Protein AF-0000000083528595 (afdb_homodimer)

pLDDT: mean 97.68, std 2.04, range [82.06, 98.94]

Radius of gyration: 21.67 Å; Cα contacts (8 Å, |Δi|>4): 1539; chains: 2; bounding box: 43×62×52 Å

Sequence (470 aa):
LVCKQVAGRMKQIDASNGQVFAVDFHGNVFTRRGEFWARVPGNLGHVTVGAAGVWGVGRDQKVYKLVDGSWAILTGMLKQIDGGGDQIIAGVNGGNNVFCSNKRDTVRAARFFTPVYKHIRGKMKYYSCGPNTCWGVNPTGFIYCRLHIKPVFCIGTHWLRVPGRFRMVEVGSDGTVFAIDIHWRVFRRVGISPARPQGIRWVLFNFVGRRFRHVTADLGTLWLVETNGRLIRCQLVCKQVAGRMKQIDASNGQVFAVDFHGNVFTRRGEFWARVPGNLGHVTVGAAGVWGVGRDQKVYKLVDGSWAILTGMLKQIDGGGDQIIAGVNGGNNVFCSNKRDTVRAARFFTPVYKHIRGKMKYYSCGPNTCWGVNPTGFIYCRLHIKPVFCIGTHWLRVPGRFRMVEVGSDGTVFAIDIHWRVFRRVGISPARPQGIRWVLFNFVGRRFRHVTADLGTLWLVETNGRLIRCQ

Nearest PDB structures (foldseek):
  4rus-assembly3_E  TM=9.690E-01  e=3.554E-30  Cyprinus carpio
  5fsc-assembly1_B  TM=8.677E-01  e=1.616E-17  Laccaria bicolor S238N-H82
  5ojr-assembly1_A  TM=6.075E-01  e=6.878E-09  Thermosynechococcus vestitus
  5oj5-assembly1_A  TM=5.982E-01  e=7.251E-09  Thermosynechococcus vestitus BP-1
  5ojp-assembly3_C  TM=5.944E-01  e=1.599E-08  Thermosynechococcus vestitus

Organism: Scyliorhinus torazame (NCBI:txid75743)

InterPro domains:
  IPR006624 Beta-propeller repeat TECPR [PF19193] (10-226)
  IPR006624 Beta-propeller repeat TECPR [SM00706] (1-34)
  IPR006624 Beta-propeller repeat TECPR [SM00706] (35-68)
  IPR006624 Beta-propeller repeat TECPR [SM00706] (69-103)
  IPR006624 Beta-propeller repeat TECPR [SM00706] (115-148)
  IPR006624 Beta-propeller repeat TECPR [SM00706] (157-191)
  IPR051513 Tectonin beta-propeller repeat-containing [PTHR23250] (3-235)

Secondary structure (DSSP, 8-state):
--EEEEEEE-SEEEEETTEEEEE-TT--EEEEETTEEEEESS--SEEEEETTEEEEE-TT-EEEEEETTEEEEEEEE-SEEE--SSS-EEEE-TT-EEEEE-HHHHHH-BTTBPPPPEEEEEE-SEEEE-SS-EEEE-TTSEEEEE---BTTBTT-S-EEEEEEEEEEEEE-TTS-EEEEETTS-EEEEE---SS-TT-SEEEE---TT--EEEEEEETTEEEEEETTSEEEEE-/--EEEEEEE-SEEEEETTEEEEE-TT--EEEEETTEEEEESS--SEEEEETTEEEEE-TT-EEEEEETTEEEEEEEE-SEEE--SSS-EEEE-TT-EEEEE-HHHHHH-BTTBPPPPEEEEEE-SEEEE-SS-EEEE-TTSEEEEE---BTTBTT-S-EEEEEEEEEEEEE-TTS-EEEEETTS-EEEEE---SS-TT-SEEEE---TT--EEEEEEETTEEEEEETTSEEEEE-

Structure (mmCIF, N/CA/C/O backbone):
data_AF-0000000083528595-model_v1
#
loop_
_entity.id
_entity.type
_entity.pdbx_description
1 polymer 'B30.2/SPRY domain-containing protein'
#
loop_
_atom_site.group_PDB
_atom_site.id
_atom_site.type_symbol
_atom_site.label_atom_id
_atom_site.label_alt_id
_atom_site.label_comp_id
_atom_site.label_asym_id
_atom_site.label_entity_id
_atom_site.label_seq_id
_atom_site.pdbx_PDB_ins_code
_atom_site.Cartn_x
_atom_site.Cartn_y
_atom_site.Cartn_z
_atom_site.occupancy
_atom_site.B_iso_or_equiv
_atom_site.auth_seq_id
_atom_site.auth_comp_id
_atom_site.auth_asym_id
_atom_site.auth_atom_id
_atom_site.pdbx_PDB_model_num
ATOM 1 N N . LEU A 1 1 ? -21.75 11.812 11.625 1 82.25 1 LEU A N 1
ATOM 2 C CA . LEU A 1 1 ? -20.469 11.211 12.016 1 82.25 1 LEU A CA 1
ATOM 3 C C . LEU A 1 1 ? -20.547 10.641 13.43 1 82.25 1 LEU A C 1
ATOM 5 O O . LEU A 1 1 ? -20.938 11.344 14.367 1 82.25 1 LEU A O 1
ATOM 9 N N . VAL A 1 2 ? -20.484 9.328 13.586 1 93.06 2 VAL A N 1
ATOM 10 C CA . VAL A 1 2 ? -20.406 8.703 14.906 1 93.06 2 VAL A CA 1
ATOM 11 C C . VAL A 1 2 ? -18.938 8.516 15.297 1 93.06 2 VAL A C 1
ATOM 13 O O . VAL A 1 2 ? -18.156 7.918 14.547 1 93.06 2 VAL A O 1
ATOM 16 N N . CYS A 1 3 ? -18.672 9.078 16.5 1 96.38 3 CYS A N 1
ATOM 17 C CA . CYS A 1 3 ? -17.281 9.039 16.953 1 96.38 3 CYS A CA 1
ATOM 18 C C . CYS A 1 3 ? -17.141 8.227 18.234 1 96.38 3 CYS A C 1
ATOM 20 O O . CYS A 1 3 ? -18.016 8.281 19.109 1 96.38 3 CYS A O 1
ATOM 22 N N . LYS A 1 4 ? -16.109 7.52 18.312 1 96 4 LYS A N 1
ATOM 23 C CA . LYS A 1 4 ? -15.789 6.754 19.516 1 96 4 LYS A CA 1
ATOM 24 C C . LYS A 1 4 ? -14.328 6.949 19.922 1 96 4 LYS A C 1
ATOM 26 O O . LYS A 1 4 ? -13.461 7.117 19.062 1 96 4 LYS A O 1
ATOM 31 N N . GLN A 1 5 ? -14.109 6.926 21.203 1 96.25 5 GLN A N 1
ATOM 32 C CA . GLN A 1 5 ? -12.734 6.922 21.688 1 96.25 5 GLN A CA 1
ATOM 33 C C . GLN A 1 5 ? -12.094 5.547 21.516 1 96.25 5 GLN A C 1
ATOM 35 O O . GLN A 1 5 ? -12.734 4.523 21.75 1 96.25 5 GLN A O 1
ATOM 40 N N . VAL A 1 6 ? -10.945 5.539 21.062 1 96.81 6 VAL A N 1
ATOM 41 C CA . VAL A 1 6 ? -10.172 4.324 20.828 1 96.81 6 VAL A CA 1
ATOM 42 C C . VAL A 1 6 ? -9.023 4.242 21.828 1 96.81 6 VAL A C 1
ATOM 44 O O . VAL A 1 6 ? -8.438 5.262 22.188 1 96.81 6 VAL A O 1
ATOM 47 N N . ALA A 1 7 ? -8.711 3.023 22.266 1 96.94 7 ALA A N 1
ATOM 48 C CA . ALA A 1 7 ? -7.605 2.846 23.203 1 96.94 7 ALA A CA 1
ATOM 49 C C . ALA A 1 7 ? -6.281 3.281 22.578 1 96.94 7 ALA A C 1
ATOM 51 O O . ALA A 1 7 ? -6.125 3.256 21.359 1 96.94 7 ALA A O 1
ATOM 52 N N . GLY A 1 8 ? -5.352 3.633 23.453 1 96.94 8 GLY A N 1
ATOM 53 C CA . GLY A 1 8 ? -4.027 4.055 23.031 1 96.94 8 GLY A CA 1
ATOM 54 C C . GLY A 1 8 ? -3.799 5.547 23.188 1 96.94 8 GLY A C 1
ATOM 55 O O . GLY A 1 8 ? -4.754 6.316 23.297 1 96.94 8 GLY A O 1
ATOM 56 N N . ARG A 1 9 ? -2.611 5.957 23.281 1 98.44 9 ARG A N 1
ATOM 57 C CA . ARG A 1 9 ? -2.168 7.344 23.297 1 98.44 9 ARG A CA 1
ATOM 58 C C . ARG A 1 9 ? -1.069 7.586 22.266 1 98.44 9 ARG A C 1
ATOM 60 O O . ARG A 1 9 ? 0.026 7.031 22.375 1 98.44 9 ARG A O 1
ATOM 67 N N . MET A 1 10 ? -1.423 8.336 21.297 1 98.81 10 MET A N 1
ATOM 68 C CA . MET A 1 10 ? -0.516 8.562 20.172 1 98.81 10 MET A CA 1
ATOM 69 C C . MET A 1 10 ? -0.253 10.047 19.984 1 98.81 10 MET A C 1
ATOM 71 O O . MET A 1 10 ? -1.047 10.883 20.406 1 98.81 10 MET A O 1
ATOM 75 N N . LYS A 1 11 ? 0.85 10.398 19.406 1 98.62 11 LYS A N 1
ATOM 76 C CA . LYS A 1 11 ? 1.101 11.789 19.047 1 98.62 11 LYS A CA 1
ATOM 77 C C . LYS A 1 11 ? 0.785 12.039 17.578 1 98.62 11 LYS A C 1
ATOM 79 O O . LYS A 1 11 ? 0.515 13.172 17.172 1 98.62 11 LYS A O 1
ATOM 84 N N . GLN A 1 12 ? 0.866 11.008 16.75 1 98.81 12 GLN A N 1
ATOM 85 C CA . GLN A 1 12 ? 0.687 11.117 15.312 1 98.81 12 GLN A CA 1
ATOM 86 C C . GLN A 1 12 ? 0.081 9.836 14.742 1 98.81 12 GLN A C 1
ATOM 88 O O . GLN A 1 12 ? 0.344 8.742 15.242 1 98.81 12 GLN A O 1
ATOM 93 N N . ILE A 1 13 ? -0.801 9.992 13.656 1 98.88 13 ILE A N 1
ATOM 94 C CA . ILE A 1 13 ? -1.514 8.859 13.062 1 98.88 13 ILE A CA 1
ATOM 95 C C . ILE A 1 13 ? -1.665 9.078 11.562 1 98.88 13 ILE A C 1
ATOM 97 O O . ILE A 1 13 ? -1.778 10.219 11.102 1 98.88 13 ILE A O 1
ATOM 101 N N . ASP A 1 14 ? -1.581 8.055 10.805 1 98.88 14 ASP A N 1
ATOM 102 C CA . ASP A 1 14 ? -1.855 8.102 9.375 1 98.88 14 ASP A CA 1
ATOM 103 C C . ASP A 1 14 ? -2.623 6.863 8.922 1 98.88 14 ASP A C 1
ATOM 105 O O . ASP A 1 14 ? -2.322 5.75 9.352 1 98.88 14 ASP A O 1
ATOM 109 N N . ALA A 1 15 ? -3.643 7.121 8.141 1 98.62 15 ALA A N 1
ATOM 110 C CA . ALA A 1 15 ? -4.457 6.051 7.562 1 98.62 15 ALA A CA 1
ATOM 111 C C . ALA A 1 15 ? -4.559 6.195 6.047 1 98.62 15 ALA A C 1
ATOM 113 O O . ALA A 1 15 ? -4.848 7.281 5.539 1 98.62 15 ALA A O 1
ATOM 114 N N . SER A 1 16 ? -4.305 5.203 5.348 1 98 16 SER A N 1
ATOM 115 C CA . SER A 1 16 ? -4.445 5.113 3.896 1 98 16 SER A CA 1
ATOM 116 C C . SER A 1 16 ? -4.352 3.67 3.418 1 98 16 SER A C 1
ATOM 118 O O . SER A 1 16 ? -3.805 2.814 4.117 1 98 16 SER A O 1
ATOM 120 N N . ASN A 1 17 ? -4.93 3.395 2.33 1 96.88 17 ASN A N 1
ATOM 121 C CA . ASN A 1 17 ? -4.789 2.096 1.683 1 96.88 17 ASN A CA 1
ATOM 122 C C . ASN A 1 17 ? -5.289 0.965 2.578 1 96.88 17 ASN A C 1
ATOM 124 O O . ASN A 1 17 ? -4.746 -0.141 2.549 1 96.88 17 ASN A O 1
ATOM 128 N N . GLY A 1 18 ? -6.25 1.292 3.469 1 97.69 18 GLY A N 1
ATOM 129 C CA . GLY A 1 18 ? -6.891 0.331 4.352 1 97.69 18 GLY A CA 1
ATOM 130 C C . GLY A 1 18 ? -6.125 0.105 5.645 1 97.69 18 GLY A C 1
ATOM 131 O O . GLY A 1 18 ? -6.594 -0.612 6.531 1 97.69 18 GLY A O 1
ATOM 132 N N . GLN A 1 19 ? -4.984 0.712 5.801 1 98.5 19 GLN A N 1
ATOM 133 C CA . GLN A 1 19 ? -4.145 0.469 6.969 1 98.5 19 GLN A CA 1
ATOM 134 C C . GLN A 1 19 ? -4.008 1.729 7.82 1 98.5 19 GLN A C 1
ATOM 136 O O . GLN A 1 19 ? -4.184 2.842 7.32 1 98.5 19 GLN A O 1
ATOM 141 N N . VAL A 1 20 ? -3.74 1.566 9.062 1 98.75 20 VAL A N 1
ATOM 142 C CA . VAL A 1 20 ? -3.57 2.65 10.023 1 98.75 20 VAL A CA 1
ATOM 143 C C . VAL A 1 20 ? -2.268 2.457 10.789 1 98.75 20 VAL A C 1
ATOM 145 O O . VAL A 1 20 ? -2.018 1.382 11.344 1 98.75 20 VAL A O 1
ATOM 148 N N . PHE A 1 21 ? -1.439 3.41 10.797 1 98.88 21 PHE A N 1
ATOM 149 C CA . PHE A 1 21 ? -0.207 3.441 11.57 1 98.88 21 PHE A CA 1
ATOM 150 C C . PHE A 1 21 ? -0.174 4.664 12.484 1 98.88 21 PHE A C 1
ATOM 152 O O . PHE A 1 21 ? -0.776 5.691 12.172 1 98.88 21 PHE A O 1
ATOM 159 N N . ALA A 1 22 ? 0.485 4.551 13.555 1 98.88 22 ALA A N 1
ATOM 160 C CA . ALA A 1 22 ? 0.578 5.652 14.508 1 98.88 22 ALA A CA 1
ATOM 161 C C . ALA A 1 22 ? 1.895 5.602 15.281 1 98.88 22 ALA A C 1
ATOM 163 O O . ALA A 1 22 ? 2.547 4.559 15.344 1 98.88 22 ALA A O 1
ATOM 164 N N . VAL A 1 23 ? 2.266 6.691 15.75 1 98.88 23 VAL A N 1
ATOM 165 C CA . VAL A 1 23 ? 3.443 6.816 16.609 1 98.88 23 VAL A CA 1
ATOM 166 C C . VAL A 1 23 ? 3.045 7.422 17.953 1 98.88 23 VAL A C 1
ATOM 168 O O . VAL A 1 23 ? 2.223 8.344 18 1 98.88 23 VAL A O 1
ATOM 171 N N . ASP A 1 24 ? 3.576 6.855 19.031 1 98.69 24 ASP A N 1
ATOM 172 C CA . ASP A 1 24 ? 3.273 7.441 20.344 1 98.69 24 ASP A CA 1
ATOM 173 C C . ASP A 1 24 ? 4.316 8.492 20.719 1 98.69 24 ASP A C 1
ATOM 175 O O . ASP A 1 24 ? 5.176 8.844 19.922 1 98.69 24 ASP A O 1
ATOM 179 N N . PHE A 1 25 ? 4.219 9.055 21.938 1 98.38 25 PHE A N 1
ATOM 180 C CA . PHE A 1 25 ? 5.055 10.172 22.375 1 98.38 25 PHE A CA 1
ATOM 181 C C . PHE A 1 25 ? 6.488 9.711 22.609 1 98.38 25 PHE A C 1
ATOM 183 O O . PHE A 1 25 ? 7.398 10.531 22.719 1 98.38 25 PHE A O 1
ATOM 190 N N . HIS A 1 26 ? 6.727 8.391 22.719 1 98.12 26 HIS A N 1
ATOM 191 C CA . HIS A 1 26 ? 8.055 7.848 22.969 1 98.12 26 HIS A CA 1
ATOM 192 C C . HIS A 1 26 ? 8.711 7.379 21.672 1 98.12 26 HIS A C 1
ATOM 194 O O . HIS A 1 26 ? 9.836 6.887 21.672 1 98.12 26 HIS A O 1
ATOM 200 N N . GLY A 1 27 ? 7.992 7.441 20.531 1 98.62 27 GLY A N 1
ATOM 201 C CA . GLY A 1 27 ? 8.531 7.066 19.234 1 98.62 27 GLY A CA 1
ATOM 202 C C . GLY A 1 27 ? 8.211 5.637 18.844 1 98.62 27 GLY A C 1
ATOM 203 O O . GLY A 1 27 ? 8.648 5.16 17.797 1 98.62 27 GLY A O 1
ATOM 204 N N . ASN A 1 28 ? 7.457 4.969 19.703 1 98.56 28 ASN A N 1
ATOM 205 C CA . ASN A 1 28 ? 7.02 3.627 19.328 1 98.56 28 ASN A CA 1
ATOM 206 C C . ASN A 1 28 ? 6.02 3.662 18.188 1 98.56 28 ASN A C 1
ATOM 208 O O . ASN A 1 28 ? 5.137 4.52 18.156 1 98.56 28 ASN A O 1
ATOM 212 N N . VAL A 1 29 ? 6.18 2.758 17.25 1 98.75 29 VAL A N 1
ATOM 213 C CA . VAL A 1 29 ? 5.328 2.689 16.062 1 98.75 29 VAL A CA 1
ATOM 214 C C . VAL A 1 29 ? 4.328 1.548 16.219 1 98.75 29 VAL A C 1
ATOM 216 O O . VAL A 1 29 ? 4.672 0.475 16.719 1 98.75 29 VAL A O 1
ATOM 219 N N . PHE A 1 30 ? 3.139 1.839 15.805 1 98.75 30 PHE A N 1
ATOM 220 C CA . PHE A 1 30 ? 2.08 0.841 15.914 1 98.75 30 PHE A CA 1
ATOM 221 C C . PHE A 1 30 ? 1.255 0.78 14.641 1 98.75 30 PHE A C 1
ATOM 223 O O . PHE A 1 30 ? 1.215 1.745 13.875 1 98.75 30 PHE A O 1
ATOM 230 N N . THR A 1 31 ? 0.645 -0.334 14.406 1 98.75 31 THR A N 1
ATOM 231 C CA . THR A 1 31 ? -0.4 -0.487 13.398 1 98.75 31 THR A CA 1
ATOM 232 C C . THR A 1 31 ? -1.644 -1.131 14.008 1 98.75 31 THR A C 1
ATOM 234 O O . THR A 1 31 ? -1.556 -1.84 15.008 1 98.75 31 THR A O 1
ATOM 237 N N . ARG A 1 32 ? -2.705 -0.797 13.422 1 98.25 32 ARG A N 1
ATOM 238 C CA . ARG A 1 32 ? -3.98 -1.231 13.984 1 98.25 32 ARG A CA 1
ATOM 239 C C . ARG A 1 32 ? -4.277 -2.68 13.609 1 98.25 32 ARG A C 1
ATOM 241 O O . ARG A 1 32 ? -4.145 -3.068 12.453 1 98.25 32 ARG A O 1
ATOM 248 N N . ARG A 1 33 ? -4.656 -3.539 14.516 1 97.38 33 ARG A N 1
ATOM 249 C CA . ARG A 1 33 ? -5.121 -4.91 14.352 1 97.38 33 ARG A CA 1
ATOM 250 C C . ARG A 1 33 ? -6.375 -5.168 15.188 1 97.38 33 ARG A C 1
ATOM 252 O O . ARG A 1 33 ? -6.285 -5.398 16.391 1 97.38 33 ARG A O 1
ATOM 259 N N . GLY A 1 34 ? -7.535 -5.23 14.453 1 94.25 34 GLY A N 1
ATOM 260 C CA . GLY A 1 34 ? -8.773 -5.242 15.211 1 94.25 34 GLY A CA 1
ATOM 261 C C . GLY A 1 34 ? -8.969 -4.008 16.062 1 94.25 34 GLY A C 1
ATOM 262 O O . GLY A 1 34 ? -8.906 -2.883 15.57 1 94.25 34 GLY A O 1
ATOM 263 N N . GLU A 1 35 ? -9.164 -4.258 17.391 1 93.56 35 GLU A N 1
ATOM 264 C CA . GLU A 1 35 ? -9.344 -3.148 18.328 1 93.56 35 GLU A CA 1
ATOM 265 C C . GLU A 1 35 ? -8.039 -2.814 19.047 1 93.56 35 GLU A C 1
ATOM 267 O O . GLU A 1 35 ? -8.023 -1.982 19.953 1 93.56 35 GLU A O 1
ATOM 272 N N . PHE A 1 36 ? -6.984 -3.418 18.594 1 96.06 36 PHE A N 1
ATOM 273 C CA . PHE A 1 36 ? -5.723 -3.266 19.312 1 96.06 36 PHE A CA 1
ATOM 274 C C . PHE A 1 36 ? -4.672 -2.613 18.422 1 96.06 36 PHE A C 1
ATOM 276 O O . PHE A 1 36 ? -4.898 -2.41 17.219 1 96.06 36 PHE A O 1
ATOM 283 N N . TRP A 1 37 ? -3.635 -2.213 19.109 1 98 37 TRP A N 1
ATOM 284 C CA . TRP A 1 37 ? -2.449 -1.69 18.438 1 98 37 TRP A CA 1
ATOM 285 C C . TRP A 1 37 ? -1.3 -2.691 18.5 1 98 37 TRP A C 1
ATOM 287 O O . TRP A 1 37 ? -0.928 -3.146 19.594 1 98 37 TRP A O 1
ATOM 297 N N . ALA A 1 38 ? -0.826 -3.045 17.359 1 97.81 38 ALA A N 1
ATOM 298 C CA . ALA A 1 38 ? 0.321 -3.949 17.297 1 97.81 38 ALA A CA 1
ATOM 299 C C . ALA A 1 38 ? 1.614 -3.176 17.062 1 97.81 38 ALA A C 1
ATOM 301 O O . ALA A 1 38 ? 1.673 -2.301 16.188 1 97.81 38 ALA A O 1
ATOM 302 N N . ARG A 1 39 ? 2.609 -3.555 17.781 1 97.75 39 ARG A N 1
ATOM 303 C CA . ARG A 1 39 ? 3.891 -2.861 17.703 1 97.75 39 ARG A CA 1
ATOM 304 C C . ARG A 1 39 ? 4.602 -3.174 16.391 1 97.75 39 ARG A C 1
ATOM 306 O O . ARG A 1 39 ? 4.578 -4.312 15.914 1 97.75 39 ARG A O 1
ATOM 313 N N . VAL A 1 40 ? 5.121 -2.248 15.758 1 98.38 40 VAL A N 1
ATOM 314 C CA . VAL A 1 40 ? 6.086 -2.344 14.664 1 98.38 40 VAL A CA 1
ATOM 315 C C . VAL A 1 40 ? 7.465 -1.913 15.156 1 98.38 40 VAL A C 1
ATOM 317 O O . VAL A 1 40 ? 7.711 -0.725 15.375 1 98.38 40 VAL A O 1
ATOM 320 N N . PRO A 1 41 ? 8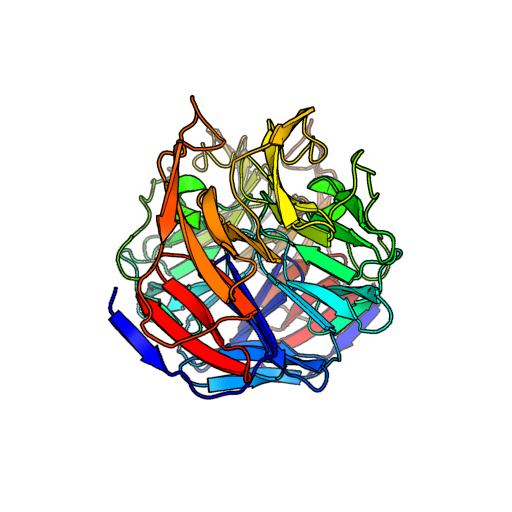.359 -2.832 15.328 1 97.75 41 PRO A N 1
ATOM 321 C CA . PRO A 1 41 ? 9.648 -2.469 15.922 1 97.75 41 PRO A CA 1
ATOM 322 C C . PRO A 1 41 ? 10.328 -1.312 15.188 1 97.75 41 PRO A C 1
ATOM 324 O O . PRO A 1 41 ? 10.367 -1.294 13.961 1 97.75 41 PRO A O 1
ATOM 327 N N . GLY A 1 42 ? 10.867 -0.459 15.922 1 97.12 42 GLY A N 1
ATOM 328 C CA . GLY A 1 42 ? 11.492 0.751 15.414 1 97.12 42 GLY A CA 1
ATOM 329 C C . GLY A 1 42 ? 11.195 1.977 16.25 1 97.12 42 GLY A C 1
ATOM 330 O O . GLY A 1 42 ? 10.539 1.878 17.297 1 97.12 42 GLY A O 1
ATOM 331 N N . ASN A 1 43 ? 11.719 3.086 15.906 1 98.25 43 ASN A N 1
ATOM 332 C CA . ASN A 1 43 ? 11.555 4.363 16.594 1 98.25 43 ASN A CA 1
ATOM 333 C C . ASN A 1 43 ? 11.422 5.52 15.594 1 98.25 43 ASN A C 1
ATOM 335 O O . ASN A 1 43 ? 12.391 5.867 14.914 1 98.25 43 ASN A O 1
ATOM 339 N N . LEU A 1 44 ? 10.242 6.047 15.492 1 98.75 44 LEU A N 1
ATOM 340 C CA . LEU A 1 44 ? 9.945 7.098 14.531 1 98.75 44 LEU A CA 1
ATOM 341 C C . LEU A 1 44 ? 9.32 8.305 15.211 1 98.75 44 LEU A C 1
ATOM 343 O O . LEU A 1 44 ? 8.75 8.18 16.297 1 98.75 44 LEU A O 1
ATOM 347 N N . GLY A 1 45 ? 9.5 9.43 14.602 1 98.62 45 GLY A N 1
ATOM 348 C CA . GLY A 1 45 ? 8.773 10.609 15.016 1 98.62 45 GLY A CA 1
ATOM 349 C C . GLY A 1 45 ? 7.488 10.828 14.234 1 98.62 45 GLY A C 1
ATOM 350 O O . GLY A 1 45 ? 6.566 11.492 14.719 1 98.62 45 GLY A O 1
ATOM 351 N N . HIS A 1 46 ? 7.418 10.383 13.031 1 98.88 46 HIS A N 1
ATOM 352 C CA . HIS A 1 46 ? 6.312 10.5 12.094 1 98.88 46 HIS A CA 1
ATOM 353 C C . HIS A 1 46 ? 6.258 9.297 11.156 1 98.88 46 HIS A C 1
ATOM 355 O O . HIS A 1 46 ? 7.293 8.836 10.672 1 98.88 46 HIS A O 1
ATOM 361 N N . VAL A 1 47 ? 5.027 8.727 10.961 1 98.94 47 VAL A N 1
ATOM 362 C CA . VAL A 1 47 ? 4.859 7.566 10.094 1 98.94 47 VAL A CA 1
ATOM 363 C C . VAL A 1 47 ? 3.746 7.832 9.078 1 98.94 47 VAL A C 1
ATOM 365 O O . VAL A 1 47 ? 2.811 8.586 9.359 1 98.94 47 VAL A O 1
ATOM 368 N N . THR A 1 48 ? 3.859 7.348 7.918 1 98.94 48 THR A N 1
ATOM 369 C CA . THR A 1 48 ? 2.822 7.426 6.895 1 98.94 48 THR A CA 1
ATOM 370 C C . THR A 1 48 ? 2.66 6.082 6.188 1 98.94 48 THR A C 1
ATOM 372 O O . THR A 1 48 ? 3.607 5.297 6.109 1 98.94 48 THR A O 1
ATOM 375 N N . VAL A 1 49 ? 1.515 5.832 5.734 1 98.81 49 VAL A N 1
ATOM 376 C CA . VAL A 1 49 ? 1.189 4.637 4.965 1 98.81 49 VAL A CA 1
ATOM 377 C C . VAL A 1 49 ? 0.331 5.02 3.76 1 98.81 49 VAL A C 1
ATOM 379 O O . VAL A 1 49 ? -0.467 5.957 3.83 1 98.81 49 VAL A O 1
ATOM 382 N N . GLY A 1 50 ? 0.468 4.367 2.678 1 98.19 50 GLY A N 1
ATOM 383 C CA . GLY A 1 50 ? -0.308 4.57 1.464 1 98.19 50 GLY A CA 1
ATOM 384 C C . GLY A 1 50 ? 0.104 3.645 0.333 1 98.19 50 GLY A C 1
ATOM 385 O O . GLY A 1 50 ? 0.764 2.629 0.562 1 98.19 50 GLY A O 1
ATOM 386 N N . ALA A 1 51 ? -0.313 4.016 -0.881 1 98 51 ALA A N 1
ATOM 387 C CA . ALA A 1 51 ? 0.012 3.203 -2.051 1 98 51 ALA A CA 1
ATOM 388 C C . ALA A 1 51 ? 1.519 3.166 -2.291 1 98 51 ALA A C 1
ATOM 390 O O . ALA A 1 51 ? 2.014 2.312 -3.029 1 98 51 ALA A O 1
ATOM 391 N N . ALA A 1 52 ? 2.287 4.023 -1.632 1 97.69 52 ALA A N 1
ATOM 392 C CA . ALA A 1 52 ? 3.742 4.074 -1.736 1 97.69 52 ALA A CA 1
ATOM 393 C C . ALA A 1 52 ? 4.398 3.143 -0.718 1 97.69 52 ALA A C 1
ATOM 395 O O . ALA A 1 52 ? 5.621 2.977 -0.717 1 97.69 52 ALA A O 1
ATOM 396 N N . GLY A 1 53 ? 3.6 2.51 0.13 1 98.25 53 GLY A N 1
ATOM 397 C CA . GLY A 1 53 ? 4.145 1.7 1.208 1 98.25 53 GLY A CA 1
ATOM 398 C C . GLY A 1 53 ? 4.129 2.408 2.551 1 98.25 53 GLY A C 1
ATOM 399 O O . GLY A 1 53 ? 3.389 3.373 2.74 1 98.25 53 GLY A O 1
ATOM 400 N N . VAL A 1 54 ? 4.859 1.898 3.49 1 98.88 54 VAL A N 1
ATOM 401 C CA . VAL A 1 54 ? 4.965 2.475 4.828 1 98.88 54 VAL A CA 1
ATOM 402 C C . VAL A 1 54 ? 6.309 3.182 4.984 1 98.88 54 VAL A C 1
ATOM 404 O O . VAL A 1 54 ? 7.363 2.578 4.766 1 98.88 54 VAL A O 1
ATOM 407 N N . TRP A 1 55 ? 6.266 4.441 5.285 1 98.94 55 TRP A N 1
ATOM 408 C CA . TRP A 1 55 ? 7.441 5.297 5.426 1 98.94 55 TRP A CA 1
ATOM 409 C C . TRP A 1 55 ? 7.422 6.027 6.766 1 98.94 55 TRP A C 1
ATOM 411 O O . TRP A 1 55 ? 6.379 6.105 7.422 1 98.94 55 TRP A O 1
ATOM 421 N N . GLY A 1 56 ? 8.508 6.52 7.145 1 98.88 56 GLY A N 1
ATOM 422 C CA . GLY A 1 56 ? 8.562 7.352 8.336 1 98.88 56 GLY A CA 1
ATOM 423 C C . GLY A 1 56 ? 9.836 8.172 8.43 1 98.88 56 GLY A C 1
ATOM 424 O O . GLY A 1 56 ? 10.734 8.031 7.594 1 98.88 56 GLY A O 1
ATOM 425 N N . VAL A 1 57 ? 9.828 9.07 9.344 1 98.88 57 VAL A N 1
ATOM 426 C CA . VAL A 1 57 ? 11.031 9.82 9.688 1 98.88 57 VAL A CA 1
ATOM 427 C C . VAL A 1 57 ? 11.297 9.711 11.188 1 98.88 57 VAL A C 1
ATOM 429 O O . VAL A 1 57 ? 10.359 9.711 11.992 1 98.88 57 VAL A O 1
ATOM 432 N N . GLY A 1 58 ? 12.578 9.555 11.5 1 98.44 58 GLY A N 1
ATOM 433 C CA . GLY A 1 58 ? 12.961 9.508 12.898 1 98.44 58 GLY A CA 1
ATOM 434 C C . GLY A 1 58 ? 12.992 10.875 13.555 1 98.44 58 GLY A C 1
ATOM 435 O O . GLY A 1 58 ? 12.852 11.898 12.883 1 98.44 58 GLY A O 1
ATOM 436 N N . ARG A 1 59 ? 13.094 10.844 14.883 1 95.81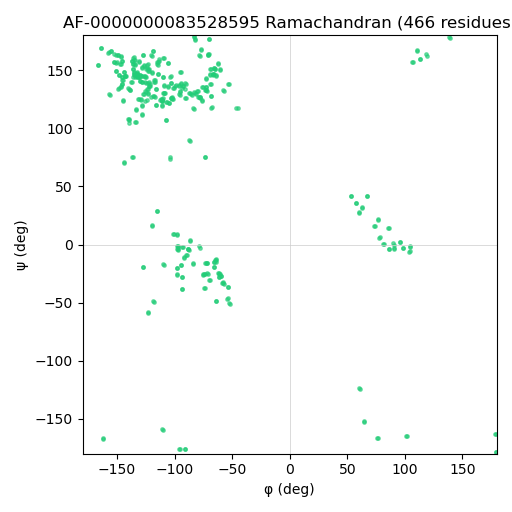 59 ARG A N 1
ATOM 437 C CA . ARG A 1 59 ? 13.328 12.109 15.578 1 95.81 59 ARG A CA 1
ATOM 438 C C . ARG A 1 59 ? 14.633 12.75 15.109 1 95.81 59 ARG A C 1
ATOM 440 O O . ARG A 1 59 ? 14.797 13.969 15.203 1 95.81 59 ARG A O 1
ATOM 447 N N . ASP A 1 60 ? 15.578 11.922 14.656 1 95.75 60 ASP A N 1
ATOM 448 C CA . ASP A 1 60 ? 16.844 12.375 14.078 1 95.75 60 ASP A CA 1
ATOM 449 C C . ASP A 1 60 ? 16.641 12.844 12.641 1 95.75 60 ASP A C 1
ATOM 451 O O . ASP A 1 60 ? 17.609 13.195 11.961 1 95.75 60 ASP A O 1
ATOM 455 N N . GLN A 1 61 ? 15.445 12.734 12.102 1 97.75 61 GLN A N 1
ATOM 456 C CA . GLN A 1 61 ? 14.984 13.242 10.812 1 97.75 61 GLN A CA 1
ATOM 457 C C . GLN A 1 61 ? 15.461 12.352 9.672 1 97.75 61 GLN A C 1
ATOM 459 O O . GLN A 1 61 ? 15.305 12.703 8.5 1 97.75 61 GLN A O 1
ATOM 464 N N . LYS A 1 62 ? 16.062 11.266 10.031 1 98.19 62 LYS A N 1
ATOM 465 C CA . LYS A 1 62 ? 16.406 10.312 8.977 1 98.19 62 LYS A CA 1
ATOM 466 C C . LYS A 1 62 ? 15.141 9.719 8.359 1 98.19 62 LYS A C 1
ATOM 468 O O . LYS A 1 62 ? 14.117 9.57 9.039 1 98.19 62 LYS A O 1
ATOM 473 N N . VAL A 1 63 ? 15.211 9.43 7.105 1 98.75 63 VAL A N 1
ATOM 474 C CA . VAL A 1 63 ? 14.078 8.898 6.363 1 98.75 63 VAL A CA 1
ATOM 475 C C . VAL A 1 63 ? 14.133 7.371 6.367 1 98.75 63 VAL A C 1
ATOM 477 O O . VAL A 1 63 ? 15.188 6.781 6.137 1 98.75 63 VAL A O 1
ATOM 480 N N . TYR A 1 64 ? 12.992 6.762 6.598 1 98.75 64 TYR A N 1
ATOM 481 C CA . TYR A 1 64 ? 12.883 5.309 6.68 1 98.75 64 TYR A CA 1
ATOM 482 C C . TYR A 1 64 ? 11.742 4.797 5.809 1 98.75 64 TYR A C 1
ATOM 484 O O . TYR A 1 64 ? 10.711 5.453 5.688 1 98.75 64 TYR A O 1
ATOM 492 N N . LYS A 1 65 ? 11.914 3.654 5.207 1 98.81 65 LYS A N 1
ATOM 493 C CA . LYS A 1 65 ? 10.852 2.883 4.578 1 98.81 65 LYS A CA 1
ATOM 494 C C . LYS A 1 65 ? 10.781 1.472 5.156 1 98.81 65 LYS A C 1
ATOM 496 O O . LYS A 1 65 ? 11.812 0.83 5.371 1 98.81 65 LYS A O 1
ATOM 501 N N . LEU A 1 66 ? 9.594 0.998 5.484 1 98.69 66 LEU A N 1
ATOM 502 C CA . LEU A 1 66 ? 9.43 -0.39 5.898 1 98.69 66 LEU A CA 1
ATOM 503 C C . LEU A 1 66 ? 9.688 -1.342 4.734 1 98.69 66 LEU A C 1
ATOM 505 O O . LEU A 1 66 ? 9.008 -1.263 3.705 1 98.69 66 LEU A O 1
ATOM 509 N N . VAL A 1 67 ? 10.648 -2.191 4.816 1 98.12 67 VAL A N 1
ATOM 510 C CA . VAL A 1 67 ? 11.039 -3.16 3.793 1 98.12 67 VAL A CA 1
ATOM 511 C C . VAL A 1 67 ? 11.25 -4.531 4.434 1 98.12 67 VAL A C 1
ATOM 513 O O . VAL A 1 67 ? 12.148 -4.703 5.258 1 98.12 67 VAL A O 1
ATOM 516 N N . ASP A 1 68 ? 10.406 -5.488 4.043 1 96.06 68 ASP A N 1
ATOM 517 C CA . ASP A 1 68 ? 10.555 -6.867 4.504 1 96.06 68 ASP A CA 1
ATOM 518 C C . ASP A 1 68 ? 10.523 -6.945 6.027 1 96.06 68 ASP A C 1
ATOM 520 O O . ASP A 1 68 ? 11.344 -7.625 6.641 1 96.06 68 ASP A O 1
ATOM 524 N N . GLY A 1 69 ? 9.688 -6.078 6.637 1 96.44 69 GLY A N 1
ATOM 525 C CA . GLY A 1 69 ? 9.438 -6.145 8.07 1 96.44 69 GLY A CA 1
ATOM 526 C C . GLY A 1 69 ? 10.391 -5.289 8.883 1 96.44 69 GLY A C 1
ATOM 527 O O . GLY A 1 69 ? 10.258 -5.184 10.102 1 96.44 69 GLY A O 1
ATOM 528 N N . SER A 1 70 ? 11.344 -4.66 8.227 1 97.5 70 SER A N 1
ATOM 529 C CA . SER A 1 70 ? 12.312 -3.816 8.914 1 97.5 70 SER A CA 1
ATOM 530 C C . SER A 1 70 ? 12.445 -2.457 8.234 1 97.5 70 SER A C 1
ATOM 532 O O . SER A 1 70 ? 12.148 -2.32 7.043 1 97.5 70 SER A O 1
ATOM 534 N N . TRP A 1 71 ? 12.922 -1.527 9.055 1 98.19 71 TRP A N 1
ATOM 535 C CA . TRP A 1 71 ? 13.07 -0.182 8.508 1 98.19 71 TRP A CA 1
ATOM 536 C C . TRP A 1 71 ? 14.391 -0.047 7.754 1 98.19 71 TRP A C 1
ATOM 538 O O . TRP A 1 71 ? 15.461 -0.232 8.328 1 98.19 71 TRP A O 1
ATOM 548 N N . ALA A 1 72 ? 14.289 0.212 6.48 1 98.19 72 ALA A N 1
ATOM 549 C CA . ALA A 1 72 ? 15.461 0.611 5.695 1 98.19 72 ALA A CA 1
ATOM 550 C C . ALA A 1 72 ? 15.734 2.104 5.848 1 98.19 72 ALA A C 1
ATOM 552 O O . ALA A 1 72 ? 14.836 2.93 5.688 1 98.19 72 ALA A O 1
ATOM 553 N N . ILE A 1 73 ? 16.938 2.467 6.121 1 97.94 73 ILE A N 1
ATOM 554 C CA . ILE A 1 73 ? 17.312 3.871 6.215 1 97.94 73 ILE A CA 1
ATOM 555 C C . ILE A 1 73 ? 17.656 4.402 4.828 1 97.94 73 ILE A C 1
ATOM 557 O O . ILE A 1 73 ? 18.438 3.781 4.09 1 97.94 73 ILE A O 1
ATOM 561 N N . LEU A 1 74 ? 17.109 5.449 4.461 1 98.25 74 LEU A N 1
ATOM 562 C CA . LEU A 1 74 ? 17.344 6.062 3.16 1 98.25 74 LEU A CA 1
ATOM 563 C C . LEU A 1 74 ? 18.047 7.406 3.312 1 98.25 74 LEU A C 1
ATOM 565 O O . LEU A 1 74 ? 18 8.023 4.383 1 98.25 74 LEU A O 1
ATOM 569 N N . THR A 1 75 ? 18.656 7.832 2.277 1 97 75 THR A N 1
ATOM 570 C CA . THR A 1 75 ? 19.297 9.141 2.322 1 97 75 THR A CA 1
ATOM 571 C C . THR A 1 75 ? 18.266 10.25 2.391 1 97 75 THR A C 1
ATOM 573 O O . THR A 1 75 ? 17.156 10.109 1.867 1 97 75 THR A O 1
ATOM 576 N N . GLY A 1 76 ? 18.688 11.305 3.006 1 96.12 76 GLY A N 1
ATOM 577 C CA . GLY A 1 76 ? 17.828 12.469 3.152 1 96.12 76 GLY A CA 1
ATOM 578 C C . GLY A 1 76 ? 17.422 12.734 4.59 1 96.12 76 GLY A C 1
ATOM 579 O O . GLY A 1 76 ? 17.578 11.867 5.453 1 96.12 76 GLY A O 1
ATOM 580 N N . MET A 1 77 ? 17.016 13.969 4.812 1 98.12 77 MET A N 1
ATOM 581 C CA . MET A 1 77 ? 16.531 14.391 6.125 1 98.12 77 MET A CA 1
ATOM 582 C C . MET A 1 77 ? 15.18 15.078 6.02 1 98.12 77 MET A C 1
ATOM 584 O O . MET A 1 77 ? 15.031 16.062 5.289 1 98.12 77 MET A O 1
ATOM 588 N N . LEU A 1 78 ? 14.227 14.547 6.652 1 98.81 78 LEU A N 1
ATOM 589 C CA . LEU A 1 78 ? 12.883 15.109 6.719 1 98.81 78 LEU A CA 1
ATOM 590 C C . LEU A 1 78 ? 12.367 15.125 8.148 1 98.81 78 LEU A C 1
ATOM 592 O O . LEU A 1 78 ? 12.695 14.234 8.938 1 98.81 78 LEU A O 1
ATOM 596 N N . LYS A 1 79 ? 11.578 16.078 8.469 1 98.75 79 LYS A N 1
ATOM 597 C CA . LYS A 1 79 ? 10.898 16.062 9.766 1 98.75 79 LYS A CA 1
ATOM 598 C C . LYS A 1 79 ? 9.477 15.531 9.625 1 98.75 79 LYS A C 1
ATOM 600 O O . LYS A 1 79 ? 8.852 15.156 10.625 1 98.75 79 LYS A O 1
ATOM 605 N N . GLN A 1 80 ? 8.953 15.562 8.5 1 98.88 80 GLN A N 1
ATOM 606 C CA . GLN A 1 80 ? 7.605 15.117 8.172 1 98.88 80 GLN A CA 1
ATOM 607 C C . GLN A 1 80 ? 7.559 14.492 6.777 1 98.88 80 GLN A C 1
ATOM 609 O O . GLN A 1 80 ? 8.203 14.992 5.848 1 98.88 80 GLN A O 1
ATOM 614 N N . ILE A 1 81 ? 6.75 13.383 6.598 1 98.94 81 ILE A N 1
ATOM 615 C CA . ILE A 1 81 ? 6.691 12.664 5.328 1 98.94 81 ILE A CA 1
ATOM 616 C C . ILE A 1 81 ? 5.266 12.172 5.082 1 98.94 81 ILE A C 1
ATOM 618 O O . ILE A 1 81 ? 4.531 11.891 6.027 1 98.94 81 ILE A O 1
ATOM 622 N N . ASP A 1 82 ? 4.93 12.117 3.826 1 98.88 82 ASP A N 1
ATOM 623 C CA . ASP A 1 82 ? 3.596 11.664 3.439 1 98.88 82 ASP A CA 1
ATOM 624 C C . ASP A 1 82 ? 3.656 10.758 2.217 1 98.88 82 ASP A C 1
ATOM 626 O O . ASP A 1 82 ? 4.406 11.016 1.274 1 98.88 82 ASP A O 1
ATOM 630 N N . GLY A 1 83 ? 2.943 9.641 2.318 1 98.19 83 GLY A N 1
ATOM 631 C CA . GLY A 1 83 ? 2.838 8.695 1.217 1 98.19 83 GLY A CA 1
ATOM 632 C C . GLY A 1 83 ? 1.428 8.57 0.669 1 98.19 83 GLY A C 1
ATOM 633 O O . GLY A 1 83 ? 1.03 7.504 0.198 1 98.19 83 GLY A O 1
ATOM 634 N N . GLY A 1 84 ? 0.641 9.57 0.747 1 96.75 84 GLY A N 1
ATOM 635 C CA . GLY A 1 84 ? -0.761 9.523 0.361 1 96.75 84 GLY A CA 1
ATOM 636 C C . GLY A 1 84 ? -0.978 9.734 -1.125 1 96.75 84 GLY A C 1
ATOM 637 O O . GLY A 1 84 ? -2.061 9.461 -1.646 1 96.75 84 GLY A O 1
ATOM 638 N N . GLY A 1 85 ? -0.005 10.258 -1.886 1 97.44 85 GLY A N 1
ATOM 639 C CA . GLY A 1 85 ? -0.115 10.445 -3.324 1 97.44 85 GLY A CA 1
ATOM 640 C C . GLY A 1 85 ? -0.112 9.133 -4.094 1 97.44 85 GLY A C 1
ATOM 641 O O . GLY A 1 85 ? -0.101 8.055 -3.496 1 97.44 85 GLY A O 1
ATOM 642 N N . ASP A 1 86 ? -0.28 9.273 -5.414 1 97.38 86 ASP A N 1
ATOM 643 C CA . ASP A 1 86 ? -0.328 8.102 -6.281 1 97.38 86 ASP A CA 1
ATOM 644 C C . ASP A 1 86 ? 1.059 7.484 -6.449 1 97.38 86 ASP A C 1
ATOM 646 O O . ASP A 1 86 ? 1.691 7.641 -7.496 1 97.38 86 ASP A O 1
ATOM 650 N N . GLN A 1 87 ? 1.487 6.773 -5.348 1 98.12 87 GLN A N 1
ATOM 651 C CA . GLN A 1 87 ? 2.764 6.074 -5.25 1 98.12 87 GLN A CA 1
ATOM 652 C C . GLN A 1 87 ? 3.934 7.047 -5.355 1 98.12 87 GLN A C 1
ATOM 654 O O . GLN A 1 87 ? 4.953 6.738 -5.977 1 98.12 87 GLN A O 1
ATOM 659 N N . ILE A 1 88 ? 3.781 8.227 -4.898 1 98.62 88 ILE A N 1
ATOM 660 C CA . ILE A 1 88 ? 4.844 9.203 -4.672 1 98.62 88 ILE A CA 1
ATOM 661 C C . ILE A 1 88 ? 5.043 9.414 -3.174 1 98.62 88 ILE A C 1
ATOM 663 O O . ILE A 1 88 ? 4.152 9.109 -2.375 1 98.62 88 ILE A O 1
ATOM 667 N N . ILE A 1 89 ? 6.172 9.93 -2.785 1 98.75 89 ILE A N 1
ATOM 668 C CA . ILE A 1 89 ? 6.383 10.383 -1.415 1 98.75 89 ILE A CA 1
ATOM 669 C C . ILE A 1 89 ? 6.715 11.875 -1.407 1 98.75 89 ILE A C 1
ATOM 671 O O . ILE A 1 89 ? 7.25 12.398 -2.387 1 98.75 89 ILE A O 1
ATOM 675 N N . ALA A 1 90 ? 6.32 12.516 -0.392 1 98.81 90 ALA A N 1
ATOM 676 C CA . ALA A 1 90 ? 6.547 13.945 -0.208 1 98.81 90 ALA A CA 1
ATOM 677 C C . ALA A 1 90 ? 6.77 14.281 1.264 1 98.81 90 ALA A C 1
ATOM 679 O O . ALA A 1 90 ? 6.395 13.508 2.146 1 98.81 90 ALA A O 1
ATOM 680 N N . GLY A 1 91 ? 7.406 15.375 1.505 1 98.81 91 GLY A N 1
ATOM 681 C CA . GLY A 1 91 ? 7.656 15.758 2.885 1 98.81 91 GLY A CA 1
ATOM 682 C C . GLY A 1 91 ? 8.43 17.062 3.008 1 98.81 91 GLY A C 1
ATOM 683 O O . GLY A 1 91 ? 8.695 17.734 2.006 1 98.81 91 GLY A O 1
ATOM 684 N N . VAL A 1 92 ? 8.695 17.422 4.219 1 98.94 92 VAL A N 1
ATOM 685 C CA . VAL A 1 92 ? 9.406 18.656 4.504 1 98.94 92 VAL A CA 1
ATOM 686 C C . VAL A 1 92 ? 10.562 18.391 5.465 1 98.94 92 VAL A C 1
ATOM 688 O O . VAL A 1 92 ? 10.453 17.516 6.34 1 98.94 92 VAL A O 1
ATOM 691 N N . ASN A 1 93 ? 11.656 19.141 5.273 1 98.75 93 ASN A N 1
ATOM 692 C CA . ASN A 1 93 ? 12.797 18.953 6.168 1 98.75 93 ASN A CA 1
ATOM 693 C C . ASN A 1 93 ? 12.773 19.969 7.312 1 98.75 93 ASN A C 1
ATOM 695 O O . ASN A 1 93 ? 11.812 20.719 7.461 1 98.75 93 ASN A O 1
ATOM 699 N N . GLY A 1 94 ? 13.82 19.922 8.117 1 98.5 94 GLY A N 1
ATOM 700 C CA . GLY A 1 94 ? 13.891 20.797 9.281 1 98.5 94 GLY A CA 1
ATOM 701 C C . GLY A 1 94 ? 13.891 22.266 8.93 1 98.5 94 GLY A C 1
ATOM 702 O O . GLY A 1 94 ? 13.422 23.094 9.703 1 98.5 94 GLY A O 1
ATOM 703 N N . GLY A 1 95 ? 14.391 22.562 7.758 1 98.5 95 GLY A N 1
ATOM 704 C CA . GLY A 1 95 ? 14.414 23.938 7.273 1 98.5 95 GLY A CA 1
ATOM 705 C C . GLY A 1 95 ? 13.133 24.344 6.566 1 98.5 95 GLY A C 1
ATOM 706 O O . GLY A 1 95 ? 13.07 25.391 5.934 1 98.5 95 GLY A O 1
ATOM 707 N N . ASN A 1 96 ? 12.148 23.484 6.52 1 98.88 96 ASN A N 1
ATOM 708 C CA . ASN A 1 96 ? 10.836 23.688 5.922 1 98.88 96 ASN A CA 1
ATOM 709 C C . ASN A 1 96 ? 10.898 23.656 4.398 1 98.88 96 ASN A C 1
ATOM 711 O O . ASN A 1 96 ? 10 24.172 3.727 1 98.88 96 ASN A O 1
ATOM 715 N N . ASN A 1 97 ? 12 23.141 3.893 1 98.88 97 ASN A N 1
ATOM 716 C CA . ASN A 1 97 ? 12.031 22.891 2.455 1 98.88 97 ASN A CA 1
ATOM 717 C C . ASN A 1 97 ? 11.156 21.703 2.066 1 98.88 97 ASN A C 1
ATOM 719 O O . ASN A 1 97 ? 11.094 20.703 2.789 1 98.88 97 ASN A O 1
ATOM 723 N N . VAL A 1 98 ? 10.523 21.828 0.951 1 98.94 98 VAL A N 1
ATOM 724 C CA . VAL A 1 98 ? 9.562 20.828 0.501 1 98.94 98 VAL A CA 1
ATOM 725 C C . VAL A 1 98 ? 10.211 19.922 -0.551 1 98.94 98 VAL A C 1
ATOM 727 O O . VAL A 1 98 ? 10.867 20.406 -1.475 1 98.94 98 VAL A O 1
ATOM 730 N N . PHE A 1 99 ? 10.008 18.641 -0.399 1 98.94 99 PHE A N 1
ATOM 731 C CA . PHE A 1 99 ? 10.57 17.688 -1.333 1 98.94 99 PHE A CA 1
ATOM 732 C C . PHE A 1 99 ? 9.531 16.641 -1.74 1 98.94 99 PHE A C 1
ATOM 734 O O . PHE A 1 99 ? 8.562 16.406 -1.015 1 98.94 99 PHE A O 1
ATOM 741 N N . CYS A 1 100 ? 9.719 16.078 -2.883 1 98.88 100 CYS A N 1
ATOM 742 C CA . CYS A 1 100 ? 8.938 14.922 -3.32 1 98.88 100 CYS A CA 1
ATOM 743 C C . CYS A 1 100 ? 9.773 13.984 -4.172 1 98.88 100 CYS A C 1
ATOM 745 O O . CYS A 1 100 ? 10.891 14.32 -4.566 1 98.88 100 CYS A O 1
ATOM 747 N N . SER A 1 101 ? 9.352 12.805 -4.324 1 98.88 101 SER A N 1
ATOM 748 C CA . SER A 1 101 ? 9.93 11.844 -5.254 1 98.88 101 SER A CA 1
ATOM 749 C C . SER A 1 101 ? 8.859 11.195 -6.121 1 98.88 101 SER A C 1
ATOM 751 O O . SER A 1 101 ? 7.777 10.859 -5.637 1 98.88 101 SER A O 1
ATOM 753 N N . ASN A 1 102 ? 9.172 10.992 -7.406 1 98.75 102 ASN A N 1
ATOM 754 C CA . ASN A 1 102 ? 8.234 10.398 -8.352 1 98.75 102 ASN A CA 1
ATOM 755 C C . ASN A 1 102 ? 8.031 8.906 -8.07 1 98.75 102 ASN A C 1
ATOM 757 O O . ASN A 1 102 ? 8.836 8.289 -7.375 1 98.75 102 ASN A O 1
ATOM 761 N N . LYS A 1 103 ? 6.977 8.422 -8.664 1 98.06 103 LYS A N 1
ATOM 762 C CA . LYS A 1 103 ? 6.555 7.043 -8.453 1 98.06 103 LYS A CA 1
ATOM 763 C C . LYS A 1 103 ? 7.703 6.074 -8.703 1 98.06 103 LYS A C 1
ATOM 765 O O . LYS A 1 103 ? 7.984 5.207 -7.867 1 98.06 103 LYS A O 1
ATOM 770 N N . ARG A 1 104 ? 8.359 6.191 -9.805 1 96.75 104 ARG A N 1
ATOM 771 C CA . ARG A 1 104 ? 9.391 5.234 -10.195 1 96.75 104 ARG A CA 1
ATOM 772 C C . ARG A 1 104 ? 10.438 5.086 -9.102 1 96.75 104 ARG A C 1
ATOM 774 O O . ARG A 1 104 ? 10.773 3.969 -8.711 1 96.75 104 ARG A O 1
ATOM 781 N N . ASP A 1 105 ? 10.906 6.188 -8.578 1 97.75 105 ASP A N 1
ATOM 782 C CA . ASP A 1 105 ? 11.93 6.18 -7.539 1 97.75 105 ASP A CA 1
ATOM 783 C C . ASP A 1 105 ? 11.352 5.734 -6.195 1 97.75 105 ASP A C 1
ATOM 785 O O . ASP A 1 105 ? 12.016 5.023 -5.438 1 97.75 105 ASP A O 1
ATOM 789 N N . THR A 1 106 ? 10.164 6.145 -5.938 1 98.19 106 THR A N 1
ATOM 790 C CA . THR A 1 106 ? 9.5 5.844 -4.676 1 98.19 106 THR A CA 1
ATOM 791 C C . THR A 1 106 ? 9.281 4.344 -4.527 1 98.19 106 THR A C 1
ATOM 793 O O . THR A 1 106 ? 9.625 3.756 -3.5 1 98.19 106 THR A O 1
ATOM 796 N N . VAL A 1 107 ? 8.75 3.688 -5.539 1 96.69 107 VAL A N 1
ATOM 797 C CA . VAL A 1 107 ? 8.32 2.295 -5.441 1 96.69 107 VAL A CA 1
ATOM 798 C C . VAL A 1 107 ? 9.539 1.381 -5.367 1 96.69 107 VAL A C 1
ATOM 800 O O . VAL A 1 107 ? 9.469 0.287 -4.805 1 96.69 107 VAL A O 1
ATOM 803 N N . ARG A 1 108 ? 10.664 1.852 -5.879 1 96.5 108 ARG A N 1
ATOM 804 C CA . ARG A 1 108 ? 11.859 1.017 -5.902 1 96.5 108 ARG A CA 1
ATOM 805 C C . ARG A 1 108 ? 12.711 1.236 -4.656 1 96.5 108 ARG A C 1
ATOM 807 O O . ARG A 1 108 ? 13.672 0.509 -4.418 1 96.5 108 ARG A O 1
ATOM 814 N N . ALA A 1 109 ? 12.383 2.244 -3.896 1 98.06 109 ALA A N 1
ATOM 815 C CA . ALA A 1 109 ? 13.195 2.596 -2.732 1 98.06 109 ALA A CA 1
ATOM 816 C C . ALA A 1 109 ? 13.305 1.421 -1.766 1 98.06 109 ALA A C 1
ATOM 818 O O . ALA A 1 109 ? 12.305 0.768 -1.453 1 98.06 109 ALA A O 1
ATOM 819 N N . ALA A 1 110 ? 14.469 1.119 -1.314 1 97 110 ALA A N 1
ATOM 820 C CA . ALA A 1 110 ? 14.82 0.034 -0.401 1 97 110 ALA A CA 1
ATOM 821 C C . ALA A 1 110 ? 16.188 0.272 0.235 1 97 110 ALA A C 1
ATOM 823 O O . ALA A 1 110 ? 16.656 1.408 0.292 1 97 110 ALA A O 1
ATOM 824 N N . ARG A 1 111 ? 16.781 -0.754 0.88 1 93.44 111 ARG A N 1
ATOM 825 C CA . ARG A 1 111 ? 18.016 -0.646 1.646 1 93.44 111 ARG A CA 1
ATOM 826 C C . ARG A 1 111 ? 19.156 -0.12 0.777 1 93.44 111 ARG A C 1
ATOM 828 O O . ARG A 1 111 ? 19.984 0.679 1.235 1 93.44 111 ARG A O 1
ATOM 835 N N . PHE A 1 112 ? 19.188 -0.437 -0.467 1 92.19 112 PHE A N 1
ATOM 836 C CA . PHE A 1 112 ? 20.312 -0.035 -1.288 1 92.19 112 PHE A CA 1
ATOM 837 C C . PHE A 1 112 ? 19.875 0.863 -2.434 1 92.19 112 PHE A C 1
ATOM 839 O O . PHE A 1 112 ? 20.578 1.022 -3.424 1 92.19 112 PHE A O 1
ATOM 846 N N . PHE A 1 113 ? 18.688 1.423 -2.373 1 95.69 113 PHE A N 1
ATOM 847 C CA . PHE A 1 113 ? 18.172 2.334 -3.395 1 95.69 113 PHE A CA 1
ATOM 848 C C . PHE A 1 113 ? 17.422 3.498 -2.758 1 95.69 113 PHE A C 1
ATOM 850 O O . PHE A 1 113 ? 16.297 3.338 -2.299 1 95.69 113 PHE A O 1
ATOM 857 N N . THR A 1 114 ? 18.031 4.656 -2.781 1 97 114 THR A N 1
ATOM 858 C CA . THR A 1 114 ? 17.406 5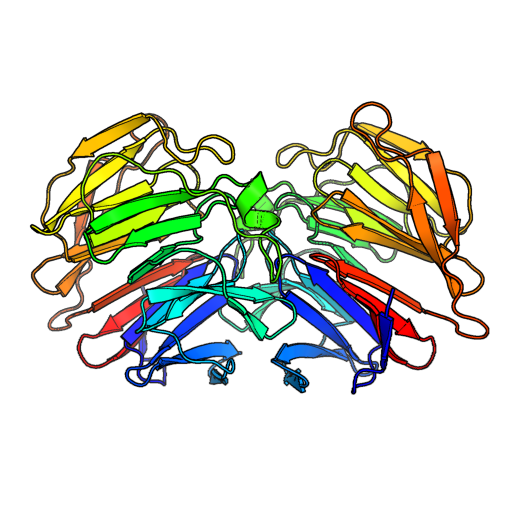.867 -2.281 1 97 114 THR A CA 1
ATOM 859 C C . THR A 1 114 ? 16.703 6.621 -3.412 1 97 114 THR A C 1
ATOM 861 O O . THR A 1 114 ? 17.266 6.797 -4.488 1 97 114 THR A O 1
ATOM 864 N N . PRO A 1 115 ? 15.484 7.062 -3.152 1 97.44 115 PRO A N 1
ATOM 865 C CA . PRO A 1 115 ? 14.812 7.82 -4.207 1 97.44 115 PRO A CA 1
ATOM 866 C C . PRO A 1 115 ? 15.508 9.141 -4.523 1 97.44 115 PRO A C 1
ATOM 868 O O . PRO A 1 115 ? 16.172 9.719 -3.658 1 97.44 115 PRO A O 1
ATOM 871 N N . VAL A 1 116 ? 15.344 9.531 -5.738 1 97.88 116 VAL A N 1
ATOM 872 C CA . VAL A 1 116 ? 15.727 10.898 -6.098 1 97.88 116 VAL A CA 1
ATOM 873 C C . VAL A 1 116 ? 14.68 11.883 -5.582 1 97.88 116 VAL A C 1
ATOM 875 O O . VAL A 1 116 ? 13.5 11.766 -5.91 1 97.88 116 VAL A O 1
ATOM 878 N N . TYR A 1 117 ? 15.18 12.789 -4.805 1 98.44 117 TYR A N 1
ATOM 879 C CA . TYR A 1 117 ? 14.289 13.805 -4.254 1 98.44 117 TYR A CA 1
ATOM 880 C C . TYR A 1 117 ? 14.312 15.07 -5.098 1 98.44 117 TYR A C 1
ATOM 882 O O . TYR A 1 117 ? 15.383 15.531 -5.512 1 98.44 117 TYR A O 1
ATOM 890 N N . LYS A 1 118 ? 13.188 15.586 -5.32 1 98.75 118 LYS A N 1
ATOM 891 C CA . LYS A 1 118 ? 13.031 16.859 -6.027 1 98.75 118 LYS A CA 1
ATOM 892 C C . LYS A 1 118 ? 12.578 17.953 -5.082 1 98.75 118 LYS A C 1
ATOM 894 O O . LYS A 1 118 ? 11.703 17.734 -4.238 1 98.75 118 LYS A O 1
ATOM 899 N N . HIS A 1 119 ? 13.172 19.047 -5.234 1 98.75 119 HIS A N 1
ATOM 900 C CA . HIS A 1 119 ? 12.82 20.188 -4.398 1 98.75 119 HIS A CA 1
ATOM 901 C C . HIS A 1 119 ? 11.656 20.984 -4.996 1 98.75 119 HIS A C 1
ATOM 903 O O . HIS A 1 119 ? 11.648 21.266 -6.195 1 98.75 119 HIS A O 1
ATOM 909 N N . ILE A 1 120 ? 10.688 21.266 -4.238 1 98.88 120 ILE A N 1
ATOM 910 C CA . ILE A 1 120 ? 9.57 22.125 -4.609 1 98.88 120 ILE A CA 1
ATOM 911 C C . ILE A 1 120 ? 9.758 23.516 -3.984 1 98.88 120 ILE A C 1
ATOM 913 O O . ILE A 1 120 ? 9.883 23.641 -2.766 1 98.88 120 ILE A O 1
ATOM 917 N N . ARG A 1 121 ? 9.703 24.516 -4.766 1 98.38 121 ARG A N 1
ATOM 918 C CA . ARG A 1 121 ? 9.922 25.859 -4.254 1 98.38 121 ARG A CA 1
ATOM 919 C C . ARG A 1 121 ? 8.844 26.25 -3.252 1 98.38 121 ARG A C 1
ATOM 921 O O . ARG A 1 121 ? 7.664 25.922 -3.443 1 98.38 121 ARG A O 1
ATOM 928 N N . GLY A 1 122 ? 9.281 27 -2.293 1 98.19 122 GLY A N 1
ATOM 929 C CA . GLY A 1 122 ? 8.406 27.375 -1.189 1 98.19 122 GLY A CA 1
ATOM 930 C C . GLY A 1 122 ? 8.789 26.719 0.123 1 98.19 122 GLY A C 1
ATOM 931 O O . GLY A 1 122 ? 9.656 25.844 0.156 1 98.19 122 GLY A O 1
ATOM 932 N N . LYS A 1 123 ? 8.211 27.203 1.22 1 98.75 123 LYS A N 1
ATOM 933 C CA . LYS A 1 123 ? 8.469 26.672 2.555 1 98.75 123 LYS A CA 1
ATOM 934 C C . LYS A 1 123 ? 7.18 26.156 3.193 1 98.75 123 LYS A C 1
ATOM 936 O O . LYS A 1 123 ? 6.176 26.875 3.238 1 98.75 123 LYS A O 1
ATOM 941 N N . MET A 1 124 ? 7.219 24.938 3.629 1 98.88 124 MET A N 1
ATOM 942 C CA . MET A 1 124 ? 6.09 24.344 4.332 1 98.88 124 MET A CA 1
ATOM 943 C C . MET A 1 124 ? 6.555 23.641 5.602 1 98.88 124 MET A C 1
ATOM 945 O O . MET A 1 124 ? 7.645 23.062 5.633 1 98.88 124 MET A O 1
ATOM 949 N N . LYS A 1 125 ? 5.758 23.688 6.621 1 98.88 125 LYS A N 1
ATOM 950 C CA . LYS A 1 125 ? 6.059 22.906 7.82 1 98.88 125 LYS A CA 1
ATOM 951 C C . LYS A 1 125 ? 5.34 21.562 7.797 1 98.88 125 LYS A C 1
ATOM 953 O O . LYS A 1 125 ? 5.664 20.672 8.578 1 98.88 125 LYS A O 1
ATOM 958 N N . TYR A 1 126 ? 4.367 21.422 7.004 1 98.94 126 TYR A N 1
ATOM 959 C CA . TYR A 1 126 ? 3.611 20.203 6.797 1 98.94 126 TYR A CA 1
ATOM 960 C C . TYR A 1 126 ? 3.133 20.094 5.352 1 98.94 126 TYR A C 1
ATOM 962 O O . TYR A 1 126 ? 2.693 21.078 4.762 1 98.94 126 TYR A O 1
ATOM 970 N N . TYR A 1 127 ? 3.27 18.906 4.758 1 98.94 127 TYR A N 1
ATOM 971 C CA . TYR A 1 127 ? 2.969 18.719 3.344 1 98.94 127 TYR A CA 1
ATOM 972 C C . TYR A 1 127 ? 2.365 17.344 3.096 1 98.94 127 TYR A C 1
ATOM 974 O O . TYR A 1 127 ? 2.934 16.328 3.506 1 98.94 127 TYR A O 1
ATOM 982 N N . SER A 1 128 ? 1.217 17.25 2.535 1 98.88 128 SER A N 1
ATOM 983 C CA . SER A 1 128 ? 0.487 16.016 2.303 1 98.88 128 SER A CA 1
ATOM 984 C C . SER A 1 128 ? -0.088 15.961 0.891 1 98.88 128 SER A C 1
ATOM 986 O O . SER A 1 128 ? -0.519 16.984 0.356 1 98.88 128 SER A O 1
ATOM 988 N N . CYS A 1 129 ? -0.099 14.805 0.309 1 98.75 129 CYS A N 1
ATOM 989 C CA . CYS A 1 129 ? -0.505 14.688 -1.087 1 98.75 129 CYS A CA 1
ATOM 990 C C . CYS A 1 129 ? -1.631 13.672 -1.245 1 98.75 129 CYS A C 1
ATOM 992 O O . CYS A 1 129 ? -1.671 12.664 -0.534 1 98.75 129 CYS A O 1
ATOM 994 N N . GLY A 1 130 ? -2.525 13.953 -2.148 1 97.19 130 GLY A N 1
ATOM 995 C CA . GLY A 1 130 ? -3.49 13.008 -2.691 1 97.19 130 GLY A CA 1
ATOM 996 C C . GLY A 1 130 ? -3.219 12.648 -4.141 1 97.19 130 GLY A C 1
ATOM 997 O O . GLY A 1 130 ? -2.088 12.773 -4.613 1 97.19 130 GLY A O 1
ATOM 998 N N . PRO A 1 131 ? -4.207 12.172 -4.785 1 94.19 131 PRO A N 1
ATOM 999 C CA . PRO A 1 131 ? -3.984 11.672 -6.141 1 94.19 131 PRO A CA 1
ATOM 1000 C C . PRO A 1 131 ? -3.682 12.781 -7.141 1 94.19 131 PRO A C 1
ATOM 1002 O O . PRO A 1 131 ? -2.936 12.57 -8.102 1 94.19 131 PRO A O 1
ATOM 1005 N N . ASN A 1 132 ? -4.258 13.984 -6.891 1 95.75 132 ASN A N 1
ATOM 1006 C CA . ASN A 1 132 ? -4.168 14.992 -7.945 1 95.75 132 ASN A CA 1
ATOM 1007 C C . ASN A 1 132 ? -3.594 16.312 -7.422 1 95.75 132 ASN A C 1
ATOM 1009 O O . ASN A 1 132 ? -3.213 17.172 -8.203 1 95.75 132 ASN A O 1
ATOM 1013 N N . THR A 1 133 ? -3.645 16.469 -6.16 1 98.44 133 THR A N 1
ATOM 1014 C CA . THR A 1 133 ? -3.15 17.688 -5.523 1 98.44 133 THR A CA 1
ATOM 1015 C C . THR A 1 133 ? -2.355 17.359 -4.262 1 98.44 133 THR A C 1
ATOM 1017 O O . THR A 1 133 ? -2.48 16.25 -3.717 1 98.44 133 THR A O 1
ATOM 1020 N N . CYS A 1 134 ? -1.554 18.219 -3.883 1 98.81 134 CYS A N 1
ATOM 1021 C CA . CYS A 1 134 ? -0.957 18.234 -2.553 1 98.81 134 CYS A CA 1
ATOM 1022 C C . CYS A 1 134 ? -1.306 19.531 -1.817 1 98.81 134 CYS A C 1
ATOM 1024 O O . CYS A 1 134 ? -1.767 20.484 -2.43 1 98.81 134 CYS A O 1
ATOM 1026 N N . TRP A 1 135 ? -1.132 19.531 -0.558 1 98.94 135 TRP A N 1
ATOM 1027 C CA . TRP A 1 135 ? -1.44 20.672 0.299 1 98.94 135 TRP A CA 1
ATOM 1028 C C . TRP A 1 135 ? -0.347 20.875 1.342 1 98.94 135 TRP A C 1
ATOM 1030 O O . TRP A 1 135 ? 0.195 19.906 1.885 1 98.94 135 TRP A O 1
ATOM 1040 N N . GLY A 1 136 ? -0.046 22.062 1.552 1 98.94 136 GLY A N 1
ATOM 1041 C CA . GLY A 1 136 ? 0.983 22.391 2.525 1 98.94 136 GLY A CA 1
ATOM 1042 C C . GLY A 1 136 ? 0.592 23.531 3.443 1 98.94 136 GLY A C 1
ATOM 1043 O O . GLY A 1 136 ? -0.189 24.406 3.061 1 98.94 136 GLY A O 1
ATOM 1044 N N . VAL A 1 137 ? 1.054 23.484 4.609 1 98.94 137 VAL A N 1
ATOM 1045 C CA . VAL A 1 137 ? 0.963 24.594 5.562 1 98.94 137 VAL A CA 1
ATOM 1046 C C . VAL A 1 137 ? 2.352 25.188 5.805 1 98.94 137 VAL A C 1
ATOM 1048 O O . VAL A 1 137 ? 3.293 24.453 6.133 1 98.94 137 VAL A O 1
ATOM 1051 N N . ASN A 1 138 ? 2.516 26.469 5.602 1 98.81 138 ASN A N 1
ATOM 1052 C CA . ASN A 1 138 ? 3.83 27.062 5.82 1 98.81 138 ASN A CA 1
ATOM 1053 C C . ASN A 1 138 ? 4.059 27.375 7.297 1 98.81 138 ASN A C 1
ATOM 1055 O O . ASN A 1 138 ? 3.178 27.172 8.125 1 98.81 138 ASN A O 1
ATOM 1059 N N . PRO A 1 139 ? 5.246 27.859 7.609 1 98.44 139 PRO A N 1
ATOM 1060 C CA . PRO A 1 139 ? 5.57 28.047 9.023 1 98.44 139 PRO A CA 1
ATOM 1061 C C . PRO A 1 139 ? 4.645 29.062 9.711 1 98.44 139 PRO A C 1
ATOM 1063 O O . PRO A 1 139 ? 4.438 28.984 10.922 1 98.44 139 PRO A O 1
ATOM 1066 N N . THR A 1 140 ? 4.047 29.969 9.016 1 98.06 140 THR A N 1
ATOM 1067 C CA . THR A 1 140 ? 3.193 31 9.602 1 98.06 140 THR A CA 1
ATOM 1068 C C . THR A 1 140 ? 1.747 30.531 9.68 1 98.06 140 THR A C 1
ATOM 1070 O O . THR A 1 140 ? 0.89 31.203 10.234 1 98.06 140 THR A O 1
ATOM 1073 N N . GLY A 1 141 ? 1.435 29.391 9.062 1 98.75 141 GLY A N 1
ATOM 1074 C CA . GLY A 1 141 ? 0.117 28.797 9.18 1 98.75 141 GLY A CA 1
ATOM 1075 C C . GLY A 1 141 ? -0.735 28.984 7.938 1 98.75 141 GLY A C 1
ATOM 1076 O O . GLY A 1 141 ? -1.873 28.5 7.883 1 98.75 141 GLY A O 1
ATOM 1077 N N . PHE A 1 142 ? -0.2 29.672 6.957 1 98.81 142 PHE A N 1
ATOM 1078 C CA . PHE A 1 142 ? -0.937 29.781 5.703 1 98.81 142 PHE A CA 1
ATOM 1079 C C . PHE A 1 142 ? -0.986 28.438 4.988 1 98.81 142 PHE A C 1
ATOM 1081 O O . PHE A 1 142 ? -0.037 27.656 5.062 1 98.81 142 PHE A O 1
ATOM 1088 N N . ILE A 1 143 ? -2.07 28.203 4.316 1 98.88 143 ILE A N 1
ATOM 1089 C CA . ILE A 1 143 ? -2.264 26.906 3.678 1 98.88 143 ILE A CA 1
ATOM 1090 C C . ILE A 1 143 ? -2.346 27.078 2.164 1 98.88 143 ILE A C 1
ATOM 1092 O O . ILE A 1 143 ? -2.92 28.062 1.676 1 98.88 143 ILE A O 1
ATOM 1096 N N . TYR A 1 144 ? -1.74 26.188 1.468 1 98.88 144 TYR A N 1
ATOM 1097 C CA . TYR A 1 144 ? -1.613 26.234 0.015 1 98.88 144 TYR A CA 1
ATOM 1098 C C . TYR A 1 144 ? -1.979 24.906 -0.609 1 98.88 144 TYR A C 1
ATOM 1100 O O . TYR A 1 144 ? -1.741 23.844 -0.013 1 98.88 144 TYR A O 1
ATOM 1108 N N . CYS A 1 145 ? -2.584 25 -1.752 1 98.81 145 CYS A N 1
ATOM 1109 C CA . CYS A 1 145 ? -2.826 23.844 -2.611 1 98.81 145 CYS A CA 1
ATOM 1110 C C . CYS A 1 145 ? -1.835 23.812 -3.77 1 98.81 145 CYS A C 1
ATOM 1112 O O . CYS A 1 145 ? -1.615 24.812 -4.434 1 98.81 145 CYS A O 1
ATOM 1114 N N . ARG A 1 146 ? -1.144 22.75 -3.951 1 98.75 146 ARG A N 1
ATOM 1115 C CA . ARG A 1 146 ? -0.259 22.531 -5.09 1 98.75 146 ARG A CA 1
ATOM 1116 C C . ARG A 1 146 ? -0.968 21.75 -6.195 1 98.75 146 ARG A C 1
ATOM 1118 O O . ARG A 1 146 ? -1.506 20.672 -5.953 1 98.75 146 ARG A O 1
ATOM 1125 N N . LEU A 1 147 ? -0.945 22.219 -7.402 1 98.38 147 LEU A N 1
ATOM 1126 C CA . LEU A 1 147 ? -1.812 21.688 -8.453 1 98.38 147 LEU A CA 1
ATOM 1127 C C . LEU A 1 147 ? -1.022 20.828 -9.43 1 98.38 147 LEU A C 1
ATOM 1129 O O . LEU A 1 147 ? 0.203 20.938 -9.508 1 98.38 147 LEU A O 1
ATOM 1133 N N . HIS A 1 148 ? -1.739 19.875 -10.148 1 97.69 148 HIS A N 1
ATOM 1134 C CA . HIS A 1 148 ? -1.28 19.078 -11.273 1 97.69 148 HIS A CA 1
ATOM 1135 C C . HIS A 1 148 ? -0.196 18.094 -10.844 1 97.69 148 HIS A C 1
ATOM 1137 O O . HIS A 1 148 ? 0.827 17.953 -11.523 1 97.69 148 HIS A O 1
ATOM 1143 N N . ILE A 1 149 ? -0.449 17.516 -9.711 1 98.38 149 ILE A N 1
ATOM 1144 C CA . ILE A 1 149 ? 0.41 16.453 -9.219 1 98.38 149 ILE A CA 1
ATOM 1145 C C . ILE A 1 149 ? 0.177 15.18 -10.039 1 98.38 149 ILE A C 1
ATOM 1147 O O . ILE A 1 149 ? -0.967 14.82 -10.328 1 98.38 149 ILE A O 1
ATOM 1151 N N . LYS A 1 150 ? 1.206 14.547 -10.469 1 98 150 LYS A N 1
ATOM 1152 C CA . LYS A 1 150 ? 1.158 13.266 -11.172 1 98 150 LYS A CA 1
ATOM 1153 C C . LYS A 1 150 ? 2.221 12.305 -10.641 1 98 150 LYS A C 1
ATOM 1155 O O . LYS A 1 150 ? 3.221 12.742 -10.07 1 98 150 LYS A O 1
ATOM 1160 N N . PRO A 1 151 ? 2.008 11.031 -10.859 1 97.81 151 PRO A N 1
ATOM 1161 C CA . PRO A 1 151 ? 2.998 10.055 -10.406 1 97.81 151 PRO A CA 1
ATOM 1162 C C . PRO A 1 151 ? 4.383 10.289 -11 1 97.81 151 PRO A C 1
ATOM 1164 O O . PRO A 1 151 ? 5.395 10 -10.359 1 97.81 151 PRO A O 1
ATOM 1167 N N . VAL A 1 152 ? 4.43 10.797 -12.234 1 98 152 VAL A N 1
ATOM 1168 C CA . VAL A 1 152 ? 5.703 11.016 -12.914 1 98 152 VAL A CA 1
ATOM 1169 C C . VAL A 1 152 ? 6.129 12.469 -12.75 1 98 152 VAL A C 1
ATOM 1171 O O . VAL A 1 152 ? 7.16 12.883 -13.281 1 98 152 VAL A O 1
ATOM 1174 N N . PHE A 1 153 ? 5.352 13.273 -12.148 1 98.69 153 PHE A N 1
ATOM 1175 C CA . PHE A 1 153 ? 5.562 14.703 -11.977 1 98.69 153 PHE A CA 1
ATOM 1176 C C . PHE A 1 153 ? 5.062 15.172 -10.617 1 98.69 153 PHE A C 1
ATOM 1178 O O . PHE A 1 153 ? 4.113 15.953 -10.531 1 98.69 153 PHE A O 1
ATOM 1185 N N . CYS A 1 154 ? 5.789 14.766 -9.531 1 98.81 154 CYS A N 1
ATOM 1186 C CA . CYS A 1 154 ? 5.352 15 -8.156 1 98.81 154 CYS A CA 1
ATOM 1187 C C . CYS A 1 154 ? 5.5 16.469 -7.777 1 98.81 154 CYS A C 1
ATOM 1189 O O . CYS A 1 154 ? 4.883 16.922 -6.816 1 98.81 154 CYS A O 1
ATOM 1191 N N . ILE A 1 155 ? 6.273 17.25 -8.547 1 98.69 155 ILE A N 1
ATOM 1192 C CA . ILE A 1 155 ? 6.555 18.656 -8.234 1 98.69 155 ILE A CA 1
ATOM 1193 C C . ILE A 1 155 ? 5.316 19.5 -8.516 1 98.69 155 ILE A C 1
ATOM 1195 O O . ILE A 1 155 ? 5.145 20.578 -7.938 1 98.69 155 ILE A O 1
ATOM 1199 N N . GLY A 1 156 ? 4.469 18.953 -9.469 1 98.5 156 GLY A N 1
ATOM 1200 C CA . GLY A 1 156 ? 3.309 19.75 -9.859 1 98.5 156 GLY A CA 1
ATOM 1201 C C . GLY A 1 156 ? 3.676 21.047 -10.555 1 98.5 156 GLY A C 1
ATOM 1202 O O . GLY A 1 156 ? 4.691 21.109 -11.25 1 98.5 156 GLY A O 1
ATOM 1203 N N . THR A 1 157 ? 2.779 22.094 -10.438 1 98.19 157 THR A N 1
ATOM 1204 C CA . THR A 1 157 ? 3.039 23.281 -11.25 1 98.19 157 THR A CA 1
ATOM 1205 C C . THR A 1 157 ? 3.15 24.516 -10.375 1 98.19 157 THR A C 1
ATOM 1207 O O . THR A 1 157 ? 4.16 25.234 -10.414 1 98.19 157 THR A O 1
ATOM 1210 N N . HIS A 1 158 ? 2.127 24.859 -9.578 1 97.81 158 HIS A N 1
ATOM 1211 C CA . HIS A 1 158 ? 2.17 26.078 -8.789 1 97.81 158 HIS A CA 1
ATOM 1212 C C . HIS A 1 158 ? 1.319 25.953 -7.527 1 97.81 158 HIS A C 1
ATOM 1214 O O . HIS A 1 158 ? 0.485 25.047 -7.426 1 97.81 158 HIS A O 1
ATOM 1220 N N . TRP A 1 159 ? 1.609 26.891 -6.633 1 98.62 159 TRP A N 1
ATOM 1221 C CA . TRP A 1 159 ? 0.861 26.969 -5.383 1 98.62 159 TRP A CA 1
ATOM 1222 C C . TRP A 1 159 ? -0.347 27.891 -5.535 1 98.62 159 TRP A C 1
ATOM 1224 O O . TRP A 1 159 ? -0.258 28.938 -6.176 1 98.62 159 TRP A O 1
ATOM 1234 N N . LEU A 1 160 ? -1.412 27.484 -4.988 1 98.62 160 LEU A N 1
ATOM 1235 C CA . LEU A 1 160 ? -2.572 28.344 -4.781 1 98.62 160 LEU A CA 1
ATOM 1236 C C . LEU A 1 160 ? -2.859 28.531 -3.297 1 98.62 160 LEU A C 1
ATOM 1238 O O . LEU A 1 160 ? -3.082 27.547 -2.582 1 98.62 160 LEU A O 1
ATOM 1242 N N . ARG A 1 161 ? -2.826 29.703 -2.85 1 98.38 161 ARG A N 1
ATOM 1243 C CA . ARG A 1 161 ? -3.174 29.953 -1.455 1 98.38 161 ARG A CA 1
ATOM 1244 C C . ARG A 1 161 ? -4.676 29.828 -1.233 1 98.38 161 ARG A C 1
ATOM 1246 O O . ARG A 1 161 ? -5.473 30.344 -2.021 1 98.38 161 ARG A O 1
ATOM 1253 N N . VAL A 1 162 ? -5.039 29.141 -0.24 1 98.5 162 VAL A N 1
ATOM 1254 C CA . VAL A 1 162 ? -6.43 29 0.182 1 98.5 162 VAL A CA 1
ATOM 1255 C C . VAL A 1 162 ? -6.617 29.656 1.552 1 98.5 162 VAL A C 1
ATOM 1257 O O . VAL A 1 162 ? -5.68 29.703 2.354 1 98.5 162 VAL A O 1
ATOM 1260 N N . PRO A 1 163 ? -7.812 30.25 1.812 1 98 163 PRO A N 1
ATOM 1261 C CA . PRO A 1 163 ? -8.008 30.953 3.076 1 98 163 PRO A CA 1
ATOM 1262 C C . PRO A 1 163 ? -7.84 30.047 4.297 1 98 163 PRO A C 1
ATOM 1264 O O . PRO A 1 163 ? -8.156 28.859 4.234 1 98 163 PRO A O 1
ATOM 1267 N N . GLY A 1 164 ? -7.414 30.703 5.344 1 98.06 164 GLY A N 1
ATOM 1268 C CA . GLY A 1 164 ? -7.34 30.016 6.621 1 98.06 164 GLY A CA 1
ATOM 1269 C C . GLY A 1 164 ? -5.93 29.938 7.176 1 98.06 164 GLY A C 1
ATOM 1270 O O . GLY A 1 164 ? -4.961 30.203 6.465 1 98.06 164 GLY A O 1
ATOM 1271 N N . ARG A 1 165 ? -5.82 29.641 8.438 1 98.56 165 ARG A N 1
ATOM 1272 C CA . ARG A 1 165 ? -4.57 29.422 9.156 1 98.56 165 ARG A CA 1
ATOM 1273 C C . ARG A 1 165 ? -4.582 28.062 9.859 1 98.56 165 ARG A C 1
ATOM 1275 O O . ARG A 1 165 ? -5.449 27.797 10.695 1 98.56 165 ARG A O 1
ATOM 1282 N N . PHE A 1 166 ? -3.613 27.266 9.539 1 98.88 166 PHE A N 1
ATOM 1283 C CA . PHE A 1 166 ? -3.693 25.875 9.984 1 98.88 166 PHE A CA 1
ATOM 1284 C C . PHE A 1 166 ? -2.354 25.406 10.539 1 98.88 166 PHE A C 1
ATOM 1286 O O . PHE A 1 166 ? -1.329 26.062 10.336 1 98.88 166 PHE A O 1
ATOM 1293 N N . ARG A 1 167 ? -2.377 24.328 11.312 1 98.75 167 ARG A N 1
ATOM 1294 C CA . ARG A 1 167 ? -1.197 23.672 11.867 1 98.75 167 ARG A CA 1
ATOM 1295 C C . ARG A 1 167 ? -0.733 22.531 10.961 1 98.75 167 ARG A C 1
ATOM 1297 O O . ARG A 1 167 ? 0.469 22.297 10.82 1 98.75 167 ARG A O 1
ATOM 1304 N N . MET A 1 168 ? -1.638 21.828 10.414 1 98.81 168 MET A N 1
ATOM 1305 C CA . MET A 1 168 ? -1.351 20.688 9.547 1 98.81 168 MET A CA 1
ATOM 1306 C C . MET A 1 168 ? -2.523 20.406 8.609 1 98.81 168 MET A C 1
ATOM 1308 O O . MET A 1 168 ? -3.619 20.938 8.805 1 98.81 168 MET A O 1
ATOM 1312 N N . VAL A 1 169 ? -2.273 19.625 7.613 1 98.94 169 VAL A N 1
ATOM 1313 C CA . VAL A 1 169 ? -3.252 19.281 6.59 1 98.94 169 VAL A CA 1
ATOM 1314 C C . VAL A 1 169 ? -3.014 17.844 6.121 1 98.94 169 VAL A C 1
ATOM 1316 O O . VAL A 1 169 ? -1.869 17.391 6.031 1 98.94 169 VAL A O 1
ATOM 1319 N N . GLU A 1 170 ? -4.07 17.125 5.949 1 98.75 170 GLU A N 1
ATOM 1320 C CA . GLU A 1 170 ? -4.023 15.75 5.457 1 98.75 170 GLU A CA 1
ATOM 1321 C C . GLU A 1 170 ? -4.906 15.57 4.227 1 98.75 170 GLU A C 1
ATOM 1323 O O . GLU A 1 170 ? -6.051 16.031 4.203 1 98.75 170 GLU A O 1
ATOM 1328 N N . VAL A 1 171 ? -4.316 14.969 3.248 1 98.5 171 VAL A N 1
ATOM 1329 C CA . VAL A 1 171 ? -5.047 14.648 2.025 1 98.5 171 VAL A CA 1
ATOM 1330 C C . VAL A 1 171 ? -5.25 13.141 1.921 1 98.5 171 VAL A C 1
ATOM 1332 O O . VAL A 1 171 ? -4.289 12.375 2.006 1 98.5 171 VAL A O 1
ATOM 1335 N N . GLY A 1 172 ? -6.5 12.742 1.753 1 95.88 172 GLY A N 1
ATOM 1336 C CA . GLY A 1 172 ? -6.797 11.328 1.587 1 95.88 172 GLY A CA 1
ATOM 1337 C C . GLY A 1 172 ? -6.523 10.82 0.183 1 95.88 172 GLY A C 1
ATOM 1338 O O . GLY A 1 172 ? -6.414 11.609 -0.757 1 95.88 172 GLY A O 1
ATOM 1339 N N . SER A 1 173 ? -6.43 9.531 0.053 1 90.12 173 SER A N 1
ATOM 1340 C CA . SER A 1 173 ? -6.211 8.906 -1.248 1 90.12 173 SER A CA 1
ATOM 1341 C C . SER A 1 173 ? -7.391 9.148 -2.184 1 90.12 173 SER A C 1
ATOM 1343 O O . SER A 1 173 ? -7.285 8.922 -3.391 1 90.12 173 SER A O 1
ATOM 1345 N N . ASP A 1 174 ? -8.484 9.578 -1.637 1 92.12 174 ASP A N 1
ATOM 1346 C CA . ASP A 1 174 ? -9.656 9.891 -2.447 1 92.12 174 ASP A CA 1
ATOM 1347 C C . ASP A 1 174 ? -9.734 11.391 -2.74 1 92.12 174 ASP A C 1
ATOM 1349 O O . ASP A 1 174 ? -10.711 11.859 -3.334 1 92.12 174 ASP A O 1
ATOM 1353 N N . GLY A 1 175 ? -8.82 12.094 -2.236 1 94.94 175 GLY A N 1
ATOM 1354 C CA . GLY A 1 175 ? -8.742 13.516 -2.541 1 94.94 175 GLY A CA 1
ATOM 1355 C C . GLY A 1 175 ? -9.359 14.391 -1.468 1 94.94 175 GLY A C 1
ATOM 1356 O O . GLY A 1 175 ? -9.297 15.617 -1.546 1 94.94 175 GLY A O 1
ATOM 1357 N N . THR A 1 176 ? -9.93 13.82 -0.434 1 96.75 176 THR A N 1
ATOM 1358 C CA . THR A 1 176 ? -10.477 14.617 0.657 1 96.75 176 THR A CA 1
ATOM 1359 C C . THR A 1 176 ? -9.367 15.359 1.394 1 96.75 176 THR A C 1
ATOM 1361 O O . THR A 1 176 ? -8.219 14.898 1.436 1 96.75 176 THR A O 1
ATOM 1364 N N . VAL A 1 177 ? -9.727 16.453 1.943 1 98.69 177 VAL A N 1
ATOM 1365 C CA . VAL A 1 177 ? -8.734 17.281 2.629 1 98.69 177 VAL A CA 1
ATOM 1366 C C . VAL A 1 177 ? -9.258 17.672 4.004 1 98.69 177 VAL A C 1
ATOM 1368 O O . VAL A 1 177 ? -10.344 18.234 4.121 1 98.69 177 VAL A O 1
ATOM 1371 N N . PHE A 1 178 ? -8.531 17.406 5.023 1 98.81 178 PHE A N 1
ATOM 1372 C CA . PHE A 1 178 ? -8.789 17.812 6.402 1 98.81 178 PHE A CA 1
ATOM 1373 C C . PHE A 1 178 ? -7.617 18.609 6.961 1 98.81 178 PHE A C 1
ATOM 1375 O O . PHE A 1 178 ? -6.465 18.406 6.566 1 98.81 178 PHE A O 1
ATOM 1382 N N . ALA A 1 179 ? -7.883 19.469 7.809 1 98.94 179 ALA A N 1
ATOM 1383 C CA . ALA A 1 179 ? -6.832 20.281 8.406 1 98.94 179 ALA A CA 1
ATOM 1384 C C . ALA A 1 179 ? -7.164 20.625 9.859 1 98.94 179 ALA A C 1
ATOM 1386 O O . ALA A 1 179 ? -8.328 20.578 10.258 1 98.94 179 ALA A O 1
ATOM 1387 N N . ILE A 1 180 ? -6.191 20.875 10.602 1 98.88 180 ILE A N 1
ATOM 1388 C CA . ILE A 1 180 ? -6.336 21.359 11.969 1 98.88 180 ILE A CA 1
ATOM 1389 C C . ILE A 1 180 ? -5.863 22.797 12.07 1 98.88 180 ILE A C 1
ATOM 1391 O O . ILE A 1 180 ? -4.711 23.109 11.75 1 98.88 180 ILE A O 1
ATOM 1395 N N . ASP A 1 181 ? -6.73 23.688 12.531 1 98.5 181 ASP A N 1
ATOM 1396 C CA . ASP A 1 181 ? -6.383 25.109 12.516 1 98.5 181 ASP A CA 1
ATOM 1397 C C . ASP A 1 181 ? -5.535 25.484 13.734 1 98.5 181 ASP A C 1
ATOM 1399 O O . ASP A 1 181 ? -5.199 24.609 14.547 1 98.5 181 ASP A O 1
ATOM 1403 N N . ILE A 1 182 ? -5.137 26.734 13.828 1 97.56 182 ILE A N 1
ATOM 1404 C CA . ILE A 1 182 ? -4.215 27.234 14.852 1 97.56 182 ILE A CA 1
ATOM 1405 C C . ILE A 1 182 ? -4.867 27.125 16.234 1 97.56 182 ILE A C 1
ATOM 1407 O O . ILE A 1 182 ? -4.188 27.219 17.25 1 97.56 182 ILE A O 1
ATOM 1411 N N . HIS A 1 183 ? -6.18 26.922 16.312 1 97.12 183 HIS A N 1
ATOM 1412 C CA . HIS A 1 183 ? -6.898 26.75 17.578 1 97.12 183 HIS A CA 1
ATOM 1413 C C . HIS A 1 183 ? -7.203 25.281 17.844 1 97.12 183 HIS A C 1
ATOM 1415 O O . HIS A 1 183 ? -8.047 24.953 18.672 1 97.12 183 HIS A O 1
ATOM 1421 N N . TRP A 1 184 ? -6.656 24.344 17.062 1 98.38 184 TRP A N 1
ATOM 1422 C CA . TRP A 1 184 ? -6.688 22.906 17.266 1 98.38 184 TRP A CA 1
ATOM 1423 C C . TRP A 1 184 ? -8.055 22.328 16.891 1 98.38 184 TRP A C 1
ATOM 1425 O O . TRP A 1 184 ? -8.453 21.281 17.406 1 98.38 184 TRP A O 1
ATOM 1435 N N . ARG A 1 185 ? -8.773 23.062 16.078 1 98.44 185 ARG A N 1
ATOM 1436 C CA . ARG A 1 185 ? -10.07 22.609 15.586 1 98.44 185 ARG A CA 1
ATOM 1437 C C . ARG A 1 185 ? -9.93 21.938 14.227 1 98.44 185 ARG A C 1
ATOM 1439 O O . ARG A 1 185 ? -9.078 22.328 13.422 1 98.44 185 ARG A O 1
ATOM 1446 N N . VAL A 1 186 ? -10.781 20.938 13.922 1 98.5 186 VAL A N 1
ATOM 1447 C CA . VAL A 1 186 ? -10.695 20.141 12.711 1 98.5 186 VAL A CA 1
ATOM 1448 C C . VAL A 1 186 ? -11.617 20.719 11.641 1 98.5 186 VAL A C 1
ATOM 1450 O O . VAL A 1 186 ? -12.789 21.016 11.914 1 98.5 186 VAL A O 1
ATOM 1453 N N . PHE A 1 187 ? -11.078 20.859 10.477 1 98.69 187 PHE A N 1
ATOM 1454 C CA . PHE A 1 187 ? -11.828 21.359 9.328 1 98.69 187 PHE A CA 1
ATOM 1455 C C . PHE A 1 187 ? -11.75 20.359 8.164 1 98.69 187 PHE A C 1
ATOM 1457 O O . PHE A 1 187 ? -10.773 19.641 8.031 1 98.69 187 PHE A O 1
ATOM 1464 N N . ARG A 1 188 ? -12.773 20.375 7.367 1 98.5 188 ARG A N 1
ATOM 1465 C CA . ARG A 1 188 ? -12.781 19.703 6.074 1 98.5 188 ARG A CA 1
ATOM 1466 C C . ARG A 1 188 ? -12.914 20.703 4.934 1 98.5 188 ARG A C 1
ATOM 1468 O O . ARG A 1 188 ? -13.672 21.672 5.031 1 98.5 188 ARG A O 1
ATOM 1475 N N . ARG A 1 189 ? -12.086 20.531 3.916 1 98.69 189 ARG A N 1
ATOM 1476 C CA . ARG A 1 189 ? -12.25 21.328 2.707 1 98.69 189 ARG A CA 1
ATOM 1477 C C . ARG A 1 189 ? -13.391 20.797 1.849 1 98.69 189 ARG A C 1
ATOM 1479 O O . ARG A 1 189 ? -13.445 19.609 1.548 1 98.69 189 ARG A O 1
ATOM 1486 N N . VAL A 1 190 ? -14.336 21.578 1.462 1 98.38 190 VAL A N 1
ATOM 1487 C CA . VAL A 1 190 ? -15.461 21.109 0.661 1 98.38 190 VAL A CA 1
ATOM 1488 C C . VAL A 1 190 ? -15.438 21.766 -0.712 1 98.38 190 VAL A C 1
ATOM 1490 O O . VAL A 1 190 ? -14.805 22.812 -0.888 1 98.38 190 VAL A O 1
ATOM 1493 N N . GLY A 1 191 ? -16.094 21.094 -1.665 1 98 191 GLY A N 1
ATOM 1494 C CA . GLY A 1 191 ? -16.234 21.641 -3.006 1 98 191 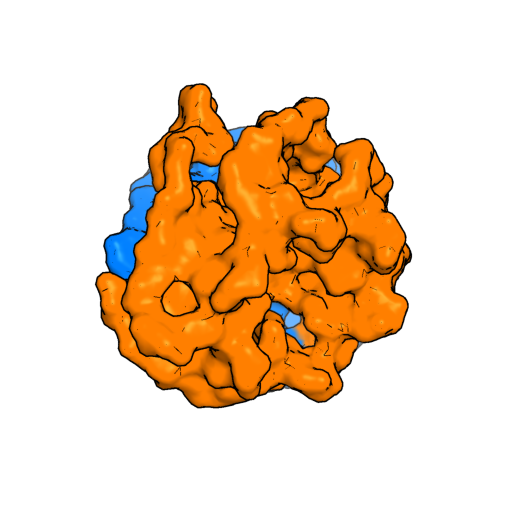GLY A CA 1
ATOM 1495 C C . GLY A 1 191 ? -15.047 21.328 -3.896 1 98 191 GLY A C 1
ATOM 1496 O O . GLY A 1 191 ? -14.828 22 -4.91 1 98 191 GLY A O 1
ATOM 1497 N N . ILE A 1 192 ? -14.195 20.422 -3.541 1 97.81 192 ILE A N 1
ATOM 1498 C CA . ILE A 1 192 ? -13.078 20 -4.375 1 97.81 192 ILE A CA 1
ATOM 1499 C C . ILE A 1 192 ? -13.602 19.25 -5.594 1 97.81 192 ILE A C 1
ATOM 1501 O O . ILE A 1 192 ? -14.422 18.328 -5.461 1 97.81 192 ILE A O 1
ATOM 1505 N N . SER A 1 193 ? -13.203 19.625 -6.777 1 96.38 193 SER A N 1
ATOM 1506 C CA . SER A 1 193 ? -13.57 19.016 -8.047 1 96.38 193 SER A CA 1
ATOM 1507 C C . SER A 1 193 ? -12.445 19.141 -9.07 1 96.38 193 SER A C 1
ATOM 1509 O O . SER A 1 193 ? -11.5 19.906 -8.867 1 96.38 193 SER A O 1
ATOM 1511 N N . PRO A 1 194 ? -12.523 18.344 -10.109 1 94.25 194 PRO A N 1
ATOM 1512 C CA . PRO A 1 194 ? -11.5 18.516 -11.141 1 94.25 194 PRO A CA 1
ATOM 1513 C C . PRO A 1 194 ? -11.406 19.953 -11.641 1 94.25 194 PRO A C 1
ATOM 1515 O O . PRO A 1 194 ? -10.312 20.438 -11.961 1 94.25 194 PRO A O 1
ATOM 1518 N N . ALA A 1 195 ? -12.516 20.609 -11.734 1 96.31 195 ALA A N 1
ATOM 1519 C CA . ALA A 1 195 ? -12.547 21.984 -12.219 1 96.31 195 ALA A CA 1
ATOM 1520 C C . ALA A 1 195 ? -12.047 22.953 -11.148 1 96.31 195 ALA A C 1
ATOM 1522 O O . ALA A 1 195 ? -11.594 24.062 -11.461 1 96.31 195 ALA A O 1
ATOM 1523 N N . ARG A 1 196 ? -12.172 22.578 -9.93 1 97.62 196 ARG A N 1
ATOM 1524 C CA . ARG A 1 196 ? -11.719 23.391 -8.797 1 97.62 196 ARG A CA 1
ATOM 1525 C C . ARG A 1 196 ? -10.984 22.531 -7.777 1 97.62 196 ARG A C 1
ATOM 1527 O O . ARG A 1 196 ? -11.484 22.312 -6.668 1 97.62 196 ARG A O 1
ATOM 1534 N N . PRO A 1 197 ? -9.773 22.188 -8.125 1 97.56 197 PRO A N 1
ATOM 1535 C CA . PRO A 1 197 ? -9.047 21.203 -7.305 1 97.56 197 PRO A CA 1
ATOM 1536 C C . PRO A 1 197 ? -8.742 21.734 -5.902 1 97.56 197 PRO A C 1
ATOM 1538 O O . PRO A 1 197 ? -8.477 20.938 -4.992 1 97.56 197 PRO A O 1
ATOM 1541 N N . GLN A 1 198 ? -8.766 23.062 -5.656 1 98.19 198 GLN A N 1
ATOM 1542 C CA . GLN A 1 198 ? -8.484 23.625 -4.34 1 98.19 198 GLN A CA 1
ATOM 1543 C C . GLN A 1 198 ? -9.758 23.719 -3.5 1 98.19 198 GLN A C 1
ATOM 1545 O O . GLN A 1 198 ? -9.719 24.141 -2.342 1 98.19 198 GLN A O 1
ATOM 1550 N N . GLY A 1 199 ? -10.891 23.359 -4.121 1 98.31 199 GLY A N 1
ATOM 1551 C CA . GLY A 1 199 ? -12.156 23.375 -3.406 1 98.31 199 GLY A CA 1
ATOM 1552 C C . GLY A 1 199 ? -12.719 24.766 -3.221 1 98.31 199 GLY A C 1
ATOM 1553 O O . GLY A 1 199 ? -12.258 25.719 -3.865 1 98.31 199 GLY A O 1
ATOM 1554 N N . ILE A 1 200 ? -13.734 24.859 -2.332 1 98.5 200 ILE A N 1
ATOM 1555 C CA . ILE A 1 200 ? -14.5 26.094 -2.256 1 98.5 200 ILE A CA 1
ATOM 1556 C C . ILE A 1 200 ? -14.359 26.703 -0.865 1 98.5 200 ILE A C 1
ATOM 1558 O O . ILE A 1 200 ? -14.047 27.891 -0.732 1 98.5 200 ILE A O 1
ATOM 1562 N N . ARG A 1 201 ? -14.555 25.906 0.192 1 98.5 201 ARG A N 1
ATOM 1563 C CA . ARG A 1 201 ? -14.547 26.484 1.534 1 98.5 201 ARG A CA 1
ATOM 1564 C C . ARG A 1 201 ? -14.18 25.422 2.574 1 98.5 201 ARG A C 1
ATOM 1566 O O . ARG A 1 201 ? -14.195 24.234 2.283 1 98.5 201 ARG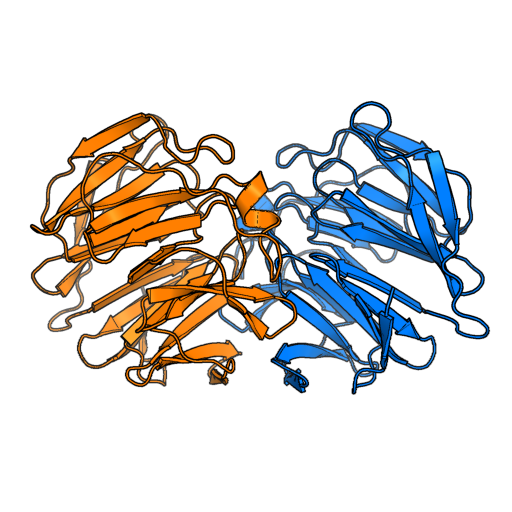 A O 1
ATOM 1573 N N . TRP A 1 202 ? -13.898 25.969 3.727 1 98.62 202 TRP A N 1
ATOM 1574 C CA . TRP A 1 202 ? -13.664 25.109 4.887 1 98.62 202 TRP A CA 1
ATOM 1575 C C . TRP A 1 202 ? -14.945 24.938 5.699 1 98.62 202 TRP A C 1
ATOM 1577 O O . TRP A 1 202 ? -15.703 25.891 5.879 1 98.62 202 TRP A O 1
ATOM 1587 N N . VAL A 1 203 ? -15.172 23.75 6.137 1 98.31 203 VAL A N 1
ATOM 1588 C CA . VAL A 1 203 ? -16.266 23.453 7.047 1 98.31 203 VAL A CA 1
ATOM 1589 C C . VAL A 1 203 ? -15.711 22.922 8.367 1 98.31 203 VAL A C 1
ATOM 1591 O O . VAL A 1 203 ? -14.938 21.969 8.391 1 98.31 203 VAL A O 1
ATOM 1594 N N . LEU A 1 204 ? -16.141 23.531 9.445 1 97.31 204 LEU A N 1
ATOM 1595 C CA . LEU A 1 204 ? -15.672 23.172 10.781 1 97.31 204 LEU A CA 1
ATOM 1596 C C . LEU A 1 204 ? -16.422 21.938 11.305 1 97.31 204 LEU A C 1
ATOM 1598 O O . LEU A 1 204 ? -17.641 21.844 11.164 1 97.31 204 LEU A O 1
ATOM 1602 N N . PHE A 1 205 ? -15.664 20.906 11.789 1 95.62 205 PHE A N 1
ATOM 1603 C CA . PHE A 1 205 ? -16.281 19.844 12.562 1 95.62 205 PHE A CA 1
ATOM 1604 C C . PHE A 1 205 ? -16.531 20.281 13.992 1 95.62 205 PHE A C 1
ATOM 1606 O O . PHE A 1 205 ? -15.617 20.734 14.68 1 95.62 205 PHE A O 1
ATOM 1613 N N . ASN A 1 206 ? -17.703 20.125 14.398 1 91.62 206 ASN A N 1
ATOM 1614 C CA . ASN A 1 206 ? -18.047 20.578 15.734 1 91.62 206 ASN A CA 1
ATOM 1615 C C . ASN A 1 206 ? -17.766 19.516 16.781 1 91.62 206 ASN A C 1
ATOM 1617 O O . ASN A 1 206 ? -18.625 18.672 17.062 1 91.62 206 ASN A O 1
ATOM 1621 N N . PHE A 1 207 ? -16.609 19.484 17.328 1 91.69 207 PHE A N 1
ATOM 1622 C CA . PHE A 1 207 ? -16.234 18.672 18.484 1 91.69 207 PHE A CA 1
ATOM 1623 C C . PHE A 1 207 ? -16.156 19.531 19.734 1 91.69 207 PHE A C 1
ATOM 1625 O O . PHE A 1 207 ? -15.07 19.938 20.156 1 91.69 207 PHE A O 1
ATOM 1632 N N . VAL A 1 208 ? -17.25 19.922 20.297 1 85.44 208 VAL A N 1
ATOM 1633 C CA . VAL A 1 208 ? -17.359 20.891 21.375 1 85.44 208 VAL A CA 1
ATOM 1634 C C . VAL A 1 208 ? -16.328 20.578 22.453 1 85.44 208 VAL A C 1
ATOM 1636 O O . VAL A 1 208 ? -16.344 19.484 23.031 1 85.44 208 VAL A O 1
ATOM 1639 N N . GLY A 1 209 ? -15.438 21.531 22.641 1 90.31 209 GLY A N 1
ATOM 1640 C CA . GLY A 1 209 ? -14.516 21.516 23.766 1 90.31 209 GLY A CA 1
ATOM 1641 C C . GLY A 1 209 ? -13.312 20.625 23.516 1 90.31 209 GLY A C 1
ATOM 1642 O O . GLY A 1 209 ? -12.477 20.438 24.406 1 90.31 209 GLY A O 1
ATOM 1643 N N . ARG A 1 210 ? -13.234 20.031 22.406 1 95.44 210 ARG A N 1
ATOM 1644 C CA . ARG A 1 210 ? -12.117 19.125 22.141 1 95.44 210 ARG A CA 1
ATOM 1645 C C . ARG A 1 210 ? -11.094 19.781 21.219 1 95.44 210 ARG A C 1
ATOM 1647 O O . ARG A 1 210 ? -11.438 20.609 20.391 1 95.44 210 ARG A O 1
ATOM 1654 N N . ARG A 1 211 ? -9.805 19.5 21.438 1 98.25 211 ARG A N 1
ATOM 1655 C CA . ARG A 1 211 ? -8.68 20.016 20.656 1 98.25 211 ARG A CA 1
ATOM 1656 C C . ARG A 1 211 ? -7.859 18.875 20.062 1 98.25 211 ARG A C 1
ATOM 1658 O O . ARG A 1 211 ? -7.578 17.875 20.75 1 98.25 211 ARG A O 1
ATOM 1665 N N . PHE A 1 212 ? -7.445 19.047 18.859 1 98.75 212 PHE A N 1
ATOM 1666 C CA . PHE A 1 212 ? -6.809 17.953 18.156 1 98.75 212 PHE A CA 1
ATOM 1667 C C . PHE A 1 212 ? -5.445 18.375 17.609 1 98.75 212 PHE A C 1
ATOM 1669 O O . PHE A 1 212 ? -5.266 19.5 17.172 1 98.75 212 PHE A O 1
ATOM 1676 N N . ARG A 1 213 ? -4.488 17.469 17.594 1 98.75 213 ARG A N 1
ATOM 1677 C CA . ARG A 1 213 ? -3.154 17.781 17.094 1 98.75 213 ARG A CA 1
ATOM 1678 C C . ARG A 1 213 ? -2.887 17.078 15.766 1 98.75 213 ARG A C 1
ATOM 1680 O O . ARG A 1 213 ? -1.932 17.406 15.062 1 98.75 213 ARG A O 1
ATOM 1687 N N . HIS A 1 214 ? -3.662 16.078 15.445 1 98.88 214 HIS A N 1
ATOM 1688 C CA . HIS A 1 214 ? -3.441 15.359 14.203 1 98.88 214 HIS A CA 1
ATOM 1689 C C . HIS A 1 214 ? -4.746 14.773 13.664 1 98.88 214 HIS A C 1
ATOM 1691 O O . HIS A 1 214 ? -5.641 14.422 14.438 1 98.88 214 HIS A O 1
ATOM 1697 N N . VAL A 1 215 ? -4.883 14.641 12.344 1 98.81 215 VAL A N 1
ATOM 1698 C CA . VAL A 1 215 ? -6.07 14.109 11.68 1 98.81 215 VAL A CA 1
ATOM 1699 C C . VAL A 1 215 ? -5.656 13.281 10.461 1 98.81 215 VAL A C 1
ATOM 1701 O O . VAL A 1 215 ? -4.641 13.57 9.828 1 98.81 215 VAL A O 1
ATOM 1704 N N . THR A 1 216 ? -6.285 12.289 10.156 1 98.69 216 THR A N 1
ATOM 1705 C CA . THR A 1 216 ? -6.18 11.523 8.914 1 98.69 216 THR A CA 1
ATOM 1706 C C . THR A 1 216 ? -7.496 10.828 8.594 1 98.69 216 THR A C 1
ATOM 1708 O O . THR A 1 216 ? -8.352 10.672 9.469 1 98.69 216 THR A O 1
ATOM 1711 N N . ALA A 1 217 ? -7.676 10.523 7.355 1 97.81 217 ALA A N 1
ATOM 1712 C CA . ALA A 1 217 ? -8.906 9.852 6.938 1 97.81 217 ALA A CA 1
ATOM 1713 C C . ALA A 1 217 ? -8.633 8.828 5.84 1 97.81 217 ALA A C 1
ATOM 1715 O O . ALA A 1 217 ? -7.75 9.031 5 1 97.81 217 ALA A O 1
ATOM 1716 N N . ASP A 1 218 ? -9.367 7.789 5.91 1 97.62 218 ASP A N 1
ATOM 1717 C CA . ASP A 1 218 ? -9.273 6.734 4.906 1 97.62 218 ASP A CA 1
ATOM 1718 C C . ASP A 1 218 ? -10.562 5.918 4.848 1 97.62 218 ASP A C 1
ATOM 1720 O O . ASP A 1 218 ? -11.086 5.492 5.883 1 97.62 218 ASP A O 1
ATOM 1724 N N . LEU A 1 219 ? -11.102 5.75 3.629 1 96.81 219 LEU A N 1
ATOM 1725 C CA . LEU A 1 219 ? -12.203 4.844 3.346 1 96.81 219 LEU A CA 1
ATOM 1726 C C . LEU A 1 219 ? -13.383 5.105 4.281 1 96.81 219 LEU A C 1
ATOM 1728 O O . LEU A 1 219 ? -13.93 4.176 4.879 1 96.81 219 LEU A O 1
ATOM 1732 N N . GLY A 1 220 ? -13.664 6.379 4.504 1 94.38 220 GLY A N 1
ATOM 1733 C CA . GLY A 1 220 ? -14.859 6.789 5.223 1 94.38 220 GLY A CA 1
ATOM 1734 C C . GLY A 1 220 ? -14.648 6.898 6.719 1 94.38 220 GLY A C 1
ATOM 1735 O O . GLY A 1 220 ? -15.578 7.211 7.465 1 94.38 220 GLY A O 1
ATOM 1736 N N . THR A 1 221 ? -13.469 6.645 7.188 1 96.56 221 THR A N 1
ATOM 1737 C CA . THR A 1 221 ? -13.156 6.746 8.609 1 96.56 221 THR A CA 1
ATOM 1738 C C . THR A 1 221 ? -12.234 7.934 8.875 1 96.56 221 THR A C 1
ATOM 1740 O O . THR A 1 221 ? -11.234 8.117 8.18 1 96.56 221 THR A O 1
ATOM 1743 N N . LEU A 1 222 ? -12.602 8.719 9.82 1 97.44 222 LEU A N 1
ATOM 1744 C CA . LEU A 1 222 ? -11.797 9.836 10.297 1 97.44 222 LEU A CA 1
ATOM 1745 C C . LEU A 1 222 ? -11.102 9.484 11.609 1 97.44 222 LEU A C 1
ATOM 1747 O O . LEU A 1 222 ? -11.742 9.039 12.562 1 97.44 222 LEU A O 1
ATOM 1751 N N . TRP A 1 223 ? -9.812 9.625 11.633 1 98.44 223 TRP A N 1
ATOM 1752 C CA . TRP A 1 223 ? -9 9.414 12.828 1 98.44 223 TRP A CA 1
ATOM 1753 C C . TRP A 1 223 ? -8.453 10.742 13.359 1 98.44 223 TRP A C 1
ATOM 1755 O O . TRP A 1 223 ? -7.859 11.516 12.602 1 98.44 223 TRP A O 1
ATOM 1765 N N . LEU A 1 224 ? -8.633 10.93 14.609 1 98.69 224 LEU A N 1
ATOM 1766 C CA . LEU A 1 224 ? -8.195 12.164 15.25 1 98.69 224 LEU A CA 1
ATOM 1767 C C . LEU A 1 224 ? -7.344 11.875 16.469 1 98.69 224 LEU A C 1
ATOM 1769 O O . LEU A 1 224 ? -7.613 10.922 17.219 1 98.69 224 LEU A O 1
ATOM 1773 N N . VAL A 1 225 ? -6.332 12.625 16.641 1 98.88 225 VAL A N 1
ATOM 1774 C CA . VAL A 1 225 ? -5.531 12.594 17.859 1 98.88 225 VAL A CA 1
ATOM 1775 C C . VAL A 1 225 ? -5.738 13.891 18.641 1 98.88 225 VAL A C 1
ATOM 1777 O O . VAL A 1 225 ? -5.457 14.977 18.141 1 98.88 225 VAL A O 1
ATOM 1780 N N . GLU A 1 226 ? -6.215 13.758 19.828 1 98.62 226 GLU A N 1
ATOM 1781 C CA . GLU A 1 226 ? -6.359 14.93 20.688 1 98.62 226 GLU A CA 1
ATOM 1782 C C . GLU A 1 226 ? -5.004 15.445 21.156 1 98.62 226 GLU A C 1
ATOM 1784 O O . GLU A 1 226 ? -4 14.734 21.062 1 98.62 226 GLU A O 1
ATOM 1789 N N . THR A 1 227 ? -4.965 16.688 21.656 1 98.31 227 THR A N 1
ATOM 1790 C CA . THR A 1 227 ? -3.721 17.312 22.078 1 98.31 227 THR A CA 1
ATOM 1791 C C . THR A 1 227 ? -3.055 16.516 23.188 1 98.31 227 THR A C 1
ATOM 1793 O O . THR A 1 227 ? -1.83 16.531 23.328 1 98.31 227 THR A O 1
ATOM 1796 N N . ASN A 1 228 ? -3.814 15.742 23.969 1 97.44 228 ASN A N 1
ATOM 1797 C CA . ASN A 1 228 ? -3.262 14.938 25.047 1 97.44 228 ASN A CA 1
ATOM 1798 C C . ASN A 1 228 ? -2.939 13.516 24.578 1 97.44 228 ASN A C 1
ATOM 1800 O O . ASN A 1 228 ? -2.52 12.68 25.375 1 97.44 228 ASN A O 1
ATOM 1804 N N . GLY A 1 229 ? -3.23 13.219 23.328 1 98.75 229 GLY A N 1
ATOM 1805 C CA . GLY A 1 229 ? -2.807 11.953 22.734 1 98.75 229 GLY A CA 1
ATOM 1806 C C . GLY A 1 229 ? -3.936 10.953 22.609 1 98.75 229 GLY A C 1
ATOM 1807 O O . GLY A 1 229 ? -3.77 9.906 21.984 1 98.75 229 GLY A O 1
ATOM 1808 N N . ARG A 1 230 ? -5.098 11.289 23.156 1 98.31 230 ARG A N 1
ATOM 1809 C CA . ARG A 1 230 ? -6.23 10.383 23.031 1 98.31 230 ARG A CA 1
ATOM 1810 C C . ARG A 1 230 ? -6.68 10.266 21.578 1 98.31 230 ARG A C 1
ATOM 1812 O O . ARG A 1 230 ? -6.621 11.242 20.828 1 98.31 230 ARG A O 1
ATOM 1819 N N . LEU A 1 231 ? -7.148 9.07 21.25 1 98.38 231 LEU A N 1
ATOM 1820 C CA . LEU A 1 231 ? -7.547 8.797 19.875 1 98.38 231 LEU A CA 1
ATOM 1821 C C . LEU A 1 231 ? -9.062 8.75 19.734 1 98.38 231 LEU A C 1
ATOM 1823 O O . LEU A 1 231 ? -9.75 8.195 20.594 1 98.38 231 LEU A O 1
ATOM 1827 N N . ILE A 1 232 ? -9.492 9.383 18.703 1 97.94 232 ILE A N 1
ATOM 1828 C CA . ILE A 1 232 ? -10.906 9.359 18.359 1 97.94 232 ILE A CA 1
ATOM 1829 C C . ILE A 1 232 ? -11.078 8.82 16.938 1 97.94 232 ILE A C 1
ATOM 1831 O O . ILE A 1 232 ? -10.367 9.234 16.016 1 97.94 232 ILE A O 1
ATOM 1835 N N . ARG A 1 233 ? -11.93 7.883 16.766 1 97.38 233 ARG A N 1
ATOM 1836 C CA . ARG A 1 233 ? -12.289 7.289 15.484 1 97.38 233 ARG A CA 1
ATOM 1837 C C . ARG A 1 233 ? -13.734 7.617 15.117 1 97.38 233 ARG A C 1
ATOM 1839 O O . ARG A 1 233 ? -14.656 7.355 15.891 1 97.38 233 ARG A O 1
ATOM 1846 N N . CYS A 1 234 ? -13.93 8.227 13.906 1 96.56 234 CYS A N 1
ATOM 1847 C CA . CYS A 1 234 ? -15.258 8.633 13.469 1 96.56 234 CYS A CA 1
ATOM 1848 C C . CYS A 1 234 ? -15.633 7.957 12.156 1 96.56 234 CYS A C 1
ATOM 1850 O O . CYS A 1 234 ? -14.812 7.859 11.242 1 96.56 234 CYS A O 1
ATOM 1852 N N . GLN A 1 235 ? -16.906 7.492 12.062 1 93.44 235 GLN A N 1
ATOM 1853 C CA . GLN A 1 235 ? -17.422 6.875 10.844 1 93.44 235 GLN A CA 1
ATOM 1854 C C . GLN A 1 235 ? -18.828 7.371 10.531 1 93.44 235 GLN A C 1
ATOM 1856 O O . GLN A 1 235 ? -19.578 7.742 11.438 1 93.44 235 GLN A O 1
ATOM 1861 N N . LEU B 1 1 ? 22.719 -15.141 -5.465 1 82.06 1 LEU B N 1
ATOM 1862 C CA . LEU B 1 1 ? 21.594 -15.125 -4.543 1 82.06 1 LEU B CA 1
ATOM 1863 C C . LEU B 1 1 ? 21.938 -15.836 -3.238 1 82.06 1 LEU B C 1
ATOM 1865 O O . LEU B 1 1 ? 22.391 -16.984 -3.252 1 82.06 1 LEU B O 1
ATOM 1869 N N . VAL B 1 2 ? 22.016 -15.117 -2.137 1 93 2 VAL B N 1
ATOM 1870 C CA . VAL B 1 2 ? 22.188 -15.742 -0.827 1 93 2 VAL B CA 1
ATOM 1871 C C . VAL B 1 2 ? 20.828 -16.031 -0.201 1 93 2 VAL B C 1
ATOM 1873 O O . VAL B 1 2 ? 20 -15.125 -0.082 1 93 2 VAL B O 1
ATOM 1876 N N . CYS B 1 3 ? 20.703 -17.328 0.162 1 96.31 3 CYS B N 1
ATOM 1877 C CA . CYS B 1 3 ? 19.406 -17.75 0.694 1 96.31 3 CYS B CA 1
ATOM 1878 C C . CYS B 1 3 ? 19.547 -18.234 2.135 1 96.31 3 CYS B C 1
ATOM 1880 O O . CYS B 1 3 ? 20.531 -18.875 2.492 1 96.31 3 CYS B O 1
ATOM 1882 N N . LYS B 1 4 ? 18.594 -17.906 2.898 1 96.06 4 LYS B N 1
ATOM 1883 C CA . LYS B 1 4 ? 18.531 -18.359 4.285 1 96.06 4 LYS B CA 1
ATOM 1884 C C . LYS B 1 4 ? 17.141 -18.906 4.621 1 96.06 4 LYS B C 1
ATOM 1886 O O . LYS B 1 4 ? 16.141 -18.406 4.098 1 96.06 4 LYS B O 1
ATOM 1891 N N . GLN B 1 5 ? 17.125 -19.891 5.477 1 96.25 5 GLN B N 1
ATOM 1892 C CA . GLN B 1 5 ? 15.844 -20.359 6 1 96.25 5 GLN B CA 1
ATOM 1893 C C . GLN B 1 5 ? 15.281 -19.391 7.035 1 96.25 5 GLN B C 1
ATOM 1895 O O . GLN B 1 5 ? 16.031 -18.859 7.867 1 96.25 5 GLN B O 1
ATOM 1900 N N . VAL B 1 6 ? 14.094 -19.125 6.941 1 96.81 6 VAL B N 1
ATOM 1901 C CA . VAL B 1 6 ? 13.383 -18.219 7.844 1 96.81 6 VAL B CA 1
ATOM 1902 C C . VAL B 1 6 ? 12.414 -19.016 8.719 1 96.81 6 VAL B C 1
ATOM 1904 O O . VAL B 1 6 ? 11.82 -20 8.258 1 96.81 6 VAL B O 1
ATOM 1907 N N . ALA B 1 7 ? 12.258 -18.594 9.961 1 96.94 7 ALA B N 1
ATOM 1908 C CA . ALA B 1 7 ? 11.336 -19.281 10.859 1 96.94 7 ALA B CA 1
ATOM 1909 C C . ALA B 1 7 ? 9.898 -19.203 10.352 1 96.94 7 ALA B C 1
ATOM 1911 O O . ALA B 1 7 ? 9.547 -18.266 9.625 1 96.94 7 ALA B O 1
ATOM 1912 N N . GLY B 1 8 ? 9.102 -20.156 10.781 1 96.94 8 GLY B N 1
ATOM 1913 C CA . GLY B 1 8 ? 7.699 -20.203 10.406 1 96.94 8 GLY B CA 1
ATOM 1914 C C . GLY B 1 8 ? 7.391 -21.297 9.391 1 96.94 8 GLY B C 1
ATOM 1915 O O . GLY B 1 8 ? 8.289 -21.797 8.727 1 96.94 8 GLY B O 1
ATOM 1916 N N . ARG B 1 9 ? 6.215 -21.719 9.328 1 98.44 9 ARG B N 1
ATOM 1917 C CA . ARG B 1 9 ? 5.676 -22.656 8.352 1 98.44 9 ARG B CA 1
ATOM 1918 C C . ARG B 1 9 ? 4.41 -22.109 7.699 1 98.44 9 ARG B C 1
ATOM 1920 O O . ARG B 1 9 ? 3.387 -21.938 8.367 1 98.44 9 ARG B O 1
ATOM 1927 N N . MET B 1 10 ? 4.543 -21.812 6.473 1 98.81 10 MET B N 1
ATOM 1928 C CA . MET B 1 10 ? 3.457 -21.156 5.746 1 98.81 10 MET B CA 1
ATOM 1929 C C . MET B 1 10 ? 3.061 -21.969 4.516 1 98.81 10 MET B C 1
ATOM 1931 O O . MET B 1 10 ? 3.852 -22.766 4.016 1 98.81 10 MET B O 1
ATOM 1935 N N . LYS B 1 11 ? 1.865 -21.844 4.062 1 98.62 11 LYS B N 1
ATOM 1936 C CA . LYS B 1 11 ? 1.461 -22.469 2.809 1 98.62 11 LYS B CA 1
ATOM 1937 C C . LYS B 1 11 ? 1.52 -21.469 1.653 1 98.62 11 LYS B C 1
ATOM 1939 O O . LYS B 1 11 ? 1.638 -21.875 0.492 1 98.62 11 LYS B O 1
ATOM 1944 N N . GLN B 1 12 ? 1.391 -20.203 1.953 1 98.81 12 GLN B N 1
ATOM 1945 C CA . GLN B 1 12 ? 1.329 -19.141 0.946 1 98.81 12 GLN B CA 1
ATOM 1946 C C . GLN B 1 12 ? 1.932 -17.844 1.473 1 98.81 12 GLN B C 1
ATOM 1948 O O . GLN B 1 12 ? 1.84 -17.547 2.666 1 98.81 12 GLN B O 1
ATOM 1953 N N . ILE B 1 13 ? 2.607 -17.047 0.543 1 98.88 13 ILE B N 1
ATOM 1954 C CA . ILE B 1 13 ? 3.301 -15.812 0.922 1 98.88 13 ILE B CA 1
ATOM 1955 C C . ILE B 1 13 ? 3.193 -14.789 -0.208 1 98.88 13 ILE B C 1
ATOM 1957 O O . ILE B 1 13 ? 3.146 -15.156 -1.384 1 98.88 13 ILE B O 1
ATOM 1961 N N . ASP B 1 14 ? 3.07 -13.562 0.115 1 98.88 14 ASP B N 1
ATOM 1962 C CA . ASP B 1 14 ? 3.109 -12.477 -0.86 1 98.88 14 ASP B CA 1
ATOM 1963 C C . ASP B 1 14 ? 3.881 -11.281 -0.317 1 98.88 14 ASP B C 1
ATOM 1965 O O . ASP B 1 14 ? 3.74 -10.922 0.854 1 98.88 14 ASP B O 1
ATOM 1969 N N . ALA B 1 15 ? 4.738 -10.758 -1.162 1 98.62 15 ALA B N 1
ATOM 1970 C CA . ALA B 1 15 ? 5.527 -9.578 -0.824 1 98.62 15 ALA B CA 1
ATOM 1971 C C . ALA B 1 15 ? 5.383 -8.492 -1.892 1 98.62 15 ALA B C 1
ATOM 1973 O O . ALA B 1 15 ? 5.508 -8.773 -3.086 1 98.62 15 ALA B O 1
ATOM 1974 N N . SER B 1 16 ? 5.098 -7.344 -1.527 1 98 16 SER B N 1
ATOM 1975 C CA . SER B 1 16 ? 5.02 -6.164 -2.383 1 98 16 SER B CA 1
ATOM 1976 C C . SER B 1 16 ? 4.969 -4.883 -1.554 1 98 16 SER B C 1
ATOM 1978 O O . SER B 1 16 ? 4.609 -4.914 -0.375 1 98 16 SER B O 1
ATOM 1980 N N . ASN B 1 17 ? 5.391 -3.84 -2.104 1 96.56 17 ASN B N 1
ATOM 1981 C CA . ASN B 1 17 ? 5.258 -2.527 -1.482 1 96.56 17 ASN B CA 1
ATOM 1982 C C . ASN B 1 17 ? 5.98 -2.467 -0.14 1 96.56 17 ASN B C 1
ATOM 1984 O O . ASN B 1 17 ? 5.539 -1.772 0.777 1 96.56 17 ASN B O 1
ATOM 1988 N N . GLY B 1 18 ? 7.031 -3.289 0.015 1 97.69 18 GLY B N 1
ATOM 1989 C CA . GLY B 1 18 ? 7.871 -3.32 1.2 1 97.69 18 GLY B CA 1
ATOM 1990 C C . GLY B 1 18 ? 7.332 -4.223 2.293 1 97.69 18 GLY B C 1
ATOM 1991 O O . GLY B 1 18 ? 7.984 -4.422 3.32 1 97.69 18 GLY B O 1
ATOM 1992 N N . GLN B 1 19 ? 6.18 -4.797 2.098 1 98.56 19 GLN B N 1
ATOM 1993 C CA . GLN B 1 19 ? 5.555 -5.602 3.141 1 98.56 19 GLN B CA 1
ATOM 1994 C C . GLN B 1 19 ? 5.457 -7.066 2.721 1 98.56 19 GLN B C 1
ATOM 1996 O O . GLN B 1 19 ? 5.473 -7.379 1.527 1 98.56 19 GLN B O 1
ATOM 2001 N N . VAL B 1 20 ? 5.406 -7.934 3.658 1 98.75 20 VAL B N 1
ATOM 2002 C CA . VAL B 1 20 ? 5.312 -9.375 3.453 1 98.75 20 VAL B CA 1
ATOM 2003 C C . VAL B 1 20 ? 4.168 -9.945 4.289 1 98.75 20 VAL B C 1
ATOM 2005 O O . VAL B 1 20 ? 4.09 -9.695 5.496 1 98.75 20 VAL B O 1
ATOM 2008 N N . PHE B 1 21 ? 3.273 -10.609 3.689 1 98.88 21 PHE B N 1
ATOM 2009 C CA . PHE B 1 21 ? 2.18 -11.32 4.348 1 98.88 21 PHE B CA 1
ATOM 2010 C C . PHE B 1 21 ? 2.197 -12.797 3.982 1 98.88 21 PHE B C 1
ATOM 2012 O O . PHE B 1 21 ? 2.656 -13.172 2.9 1 98.88 21 PHE B O 1
ATOM 2019 N N . ALA B 1 22 ? 1.73 -13.602 4.848 1 98.88 22 ALA B N 1
ATOM 2020 C CA . ALA B 1 22 ? 1.709 -15.047 4.609 1 98.88 22 ALA B CA 1
ATOM 2021 C C . ALA B 1 22 ? 0.539 -15.703 5.34 1 98.88 22 ALA B C 1
ATOM 2023 O O . ALA B 1 22 ? -0.015 -15.125 6.281 1 98.88 22 ALA B O 1
ATOM 2024 N N . VAL B 1 23 ? 0.165 -16.797 4.855 1 98.88 23 VAL B N 1
ATOM 2025 C CA . VAL B 1 23 ? -0.868 -17.609 5.477 1 98.88 23 VAL B CA 1
ATOM 2026 C C . VAL B 1 23 ? -0.306 -19 5.789 1 98.88 23 VAL B C 1
ATOM 2028 O O . VAL B 1 23 ? 0.444 -19.562 4.992 1 98.88 23 VAL B O 1
ATOM 2031 N N . ASP B 1 24 ? -0.617 -19.5 6.988 1 98.69 24 ASP B N 1
ATOM 2032 C CA . ASP B 1 24 ? -0.156 -20.859 7.301 1 98.69 24 ASP B CA 1
ATOM 2033 C C . ASP B 1 24 ? -1.2 -21.891 6.91 1 98.69 24 ASP B C 1
ATOM 2035 O O . ASP B 1 24 ? -2.203 -21.562 6.273 1 98.69 24 ASP B O 1
ATOM 2039 N N . PHE B 1 25 ? -0.963 -23.172 7.211 1 98.38 25 PHE B N 1
ATOM 2040 C CA . PHE B 1 25 ? -1.8 -24.281 6.762 1 98.38 25 PHE B CA 1
ATOM 2041 C C . PHE B 1 25 ? -3.137 -24.281 7.492 1 98.38 25 PHE B C 1
ATOM 2043 O O . PHE B 1 25 ? -4.078 -24.953 7.07 1 98.38 25 PHE B O 1
ATOM 2050 N N . HIS B 1 26 ? -3.252 -23.547 8.617 1 98.19 26 HIS B N 1
ATOM 2051 C CA . HIS B 1 26 ? -4.48 -23.484 9.398 1 98.19 26 HIS B CA 1
ATOM 2052 C C . HIS B 1 26 ? -5.293 -22.25 9.047 1 98.19 26 HIS B C 1
ATOM 2054 O O . HIS B 1 26 ? -6.371 -22.016 9.609 1 98.19 26 HIS B O 1
ATOM 2060 N N . GLY B 1 27 ? -4.773 -21.359 8.18 1 98.62 27 GLY B N 1
ATOM 2061 C CA . GLY B 1 27 ? -5.48 -20.172 7.734 1 98.62 27 GLY B CA 1
ATOM 2062 C C . GLY B 1 27 ? -5.121 -18.938 8.531 1 98.62 27 GLY B C 1
ATOM 2063 O O . GLY B 1 27 ? -5.68 -17.859 8.305 1 98.62 27 GLY B O 1
ATOM 2064 N N . ASN B 1 28 ? -4.191 -19.109 9.469 1 98.62 28 ASN B N 1
ATOM 2065 C CA . ASN B 1 28 ? -3.723 -17.922 10.195 1 98.62 28 ASN B CA 1
ATOM 2066 C C . ASN B 1 28 ? -2.924 -17 9.289 1 98.62 28 ASN B C 1
ATOM 2068 O O . ASN B 1 28 ? -2.119 -17.453 8.477 1 98.62 28 ASN B O 1
ATOM 2072 N N . VAL B 1 29 ? -3.16 -15.711 9.43 1 98.75 29 VAL B N 1
ATOM 2073 C CA . VAL B 1 29 ? -2.504 -14.703 8.609 1 98.75 29 VAL B CA 1
ATOM 2074 C C . VAL B 1 29 ? -1.405 -14.016 9.414 1 98.75 29 VAL B C 1
ATOM 2076 O O . VAL B 1 29 ? -1.582 -13.734 10.602 1 98.75 29 VAL B O 1
ATOM 2079 N N . PHE B 1 30 ? -0.32 -13.789 8.75 1 98.75 30 PHE B N 1
ATOM 2080 C CA . PHE B 1 30 ? 0.814 -13.156 9.414 1 98.75 30 PHE B CA 1
ATOM 2081 C C . PHE B 1 30 ? 1.43 -12.078 8.531 1 98.75 30 PHE B C 1
ATOM 2083 O O . PHE B 1 30 ? 1.273 -12.102 7.309 1 98.75 30 PHE B O 1
ATOM 2090 N N . THR B 1 31 ? 2.078 -11.148 9.141 1 98.75 31 THR B N 1
ATOM 2091 C CA . THR B 1 31 ? 2.965 -10.203 8.469 1 98.75 31 THR B CA 1
ATOM 2092 C C . THR B 1 31 ? 4.332 -10.164 9.148 1 98.75 31 THR B C 1
ATOM 2094 O O . THR B 1 31 ? 4.449 -10.484 10.328 1 98.75 31 THR B O 1
ATOM 2097 N N . ARG B 1 32 ? 5.262 -9.844 8.367 1 98.25 32 ARG B N 1
ATOM 2098 C CA . ARG B 1 32 ? 6.637 -9.906 8.852 1 98.25 32 ARG B CA 1
ATOM 2099 C C . ARG B 1 32 ? 6.98 -8.68 9.68 1 98.25 32 ARG B C 1
ATOM 2101 O O . ARG B 1 32 ? 6.691 -7.551 9.281 1 98.25 32 ARG B O 1
ATOM 2108 N N . ARG B 1 33 ? 7.562 -8.805 10.844 1 97.38 33 ARG B N 1
ATOM 2109 C CA . ARG B 1 33 ? 8.102 -7.773 11.719 1 97.38 33 ARG B CA 1
ATOM 2110 C C . ARG B 1 33 ? 9.492 -8.156 12.219 1 97.38 33 ARG B C 1
ATOM 2112 O O . ARG B 1 33 ? 9.625 -8.945 13.164 1 97.38 33 ARG B O 1
ATOM 2119 N N . GLY B 1 34 ? 10.523 -7.473 11.633 1 94.38 34 GLY B N 1
ATOM 2120 C CA . GLY B 1 34 ? 11.867 -7.957 11.898 1 94.38 34 GLY B CA 1
ATOM 2121 C C . GLY B 1 34 ? 12.086 -9.391 11.445 1 94.38 34 GLY B C 1
ATOM 2122 O O . GLY B 1 34 ? 11.836 -9.727 10.281 1 94.38 34 GLY B O 1
ATOM 2123 N N . GLU B 1 35 ? 12.508 -10.234 12.414 1 93.75 35 GLU B N 1
ATOM 2124 C CA . GLU B 1 35 ? 12.742 -11.641 12.109 1 93.75 35 GLU B CA 1
ATOM 2125 C C . GLU B 1 35 ? 11.547 -12.5 12.508 1 93.75 35 GLU B C 1
ATOM 2127 O O . GLU B 1 35 ? 11.602 -13.734 12.422 1 93.75 35 GLU B O 1
ATOM 2132 N N . PHE B 1 36 ? 10.492 -11.844 12.875 1 96.19 36 PHE B N 1
ATOM 2133 C CA . PHE B 1 36 ? 9.359 -12.586 13.406 1 96.19 36 PHE B CA 1
ATOM 2134 C C . PHE B 1 36 ? 8.125 -12.391 12.531 1 96.19 36 PHE B C 1
ATOM 2136 O O . PHE B 1 36 ? 8.148 -11.586 11.594 1 96.19 36 PHE B O 1
ATOM 2143 N N . TRP B 1 37 ? 7.184 -13.25 12.82 1 98 37 TRP B N 1
ATOM 2144 C CA . TRP B 1 37 ? 5.867 -13.156 12.195 1 98 37 TRP B CA 1
ATOM 2145 C C . TRP B 1 37 ? 4.824 -12.656 13.188 1 98 37 TRP B C 1
ATOM 2147 O O . TRP B 1 37 ? 4.672 -13.227 14.273 1 98 37 TRP B O 1
ATOM 2157 N N . ALA B 1 38 ? 4.207 -11.586 12.828 1 97.81 38 ALA B N 1
ATOM 2158 C CA . ALA B 1 38 ? 3.135 -11.047 13.664 1 97.81 38 ALA B CA 1
ATOM 2159 C C . ALA B 1 38 ? 1.765 -11.453 13.133 1 97.81 38 ALA B C 1
ATOM 2161 O O . ALA B 1 38 ? 1.504 -11.344 11.93 1 97.81 38 ALA B O 1
ATOM 2162 N N . ARG B 1 39 ? 0.921 -11.828 14.023 1 97.69 39 ARG B N 1
ATOM 2163 C CA . ARG B 1 39 ? -0.405 -12.305 13.641 1 97.69 39 ARG B CA 1
ATOM 2164 C C . ARG B 1 39 ? -1.287 -11.148 13.18 1 97.69 39 ARG B C 1
ATOM 2166 O O . ARG B 1 39 ? -1.251 -10.062 13.758 1 97.69 39 ARG B O 1
ATOM 2173 N N . VAL B 1 40 ? -1.963 -11.297 12.156 1 98.38 40 VAL B N 1
ATOM 2174 C CA . VAL B 1 40 ? -3.074 -10.469 11.703 1 98.38 40 VAL B CA 1
ATOM 2175 C C . VAL B 1 40 ? -4.391 -11.219 11.891 1 98.38 40 VAL B C 1
ATOM 2177 O O . VAL B 1 40 ? -4.688 -12.164 11.156 1 98.38 40 VAL B O 1
ATOM 2180 N N . PRO B 1 41 ? -5.172 -10.828 12.852 1 97.75 41 PRO B N 1
ATOM 2181 C CA . PRO B 1 41 ? -6.375 -11.609 13.148 1 97.75 41 PRO B CA 1
ATOM 2182 C C . PRO B 1 41 ? -7.242 -11.844 11.914 1 97.75 41 PRO B C 1
ATOM 2184 O O . PRO B 1 41 ? -7.492 -10.914 11.148 1 97.75 41 PRO B O 1
ATOM 2187 N N . GLY B 1 42 ? -7.715 -12.992 11.797 1 97.12 42 GLY B N 1
ATOM 2188 C CA . GLY B 1 42 ? -8.5 -13.422 10.648 1 97.12 42 GLY B CA 1
ATOM 2189 C C . GLY B 1 42 ? -8.172 -14.828 10.195 1 97.12 42 GLY B C 1
ATOM 2190 O O . GLY B 1 42 ? -7.344 -15.508 10.805 1 97.12 42 GLY B O 1
ATOM 2191 N N . ASN B 1 43 ? -8.844 -15.312 9.219 1 98.25 43 ASN B N 1
ATOM 2192 C CA . ASN B 1 43 ? -8.672 -16.641 8.641 1 98.25 43 ASN B CA 1
ATOM 2193 C C . ASN B 1 43 ? -8.789 -16.609 7.117 1 98.25 43 ASN B C 1
ATOM 2195 O O . ASN B 1 43 ? -9.883 -16.391 6.582 1 98.25 43 ASN B O 1
ATOM 2199 N N . LEU B 1 44 ? -7.684 -16.781 6.461 1 98.75 44 LEU B N 1
ATOM 2200 C CA . LEU B 1 44 ? -7.633 -16.688 5.004 1 98.75 44 LEU B CA 1
ATOM 2201 C C . LEU B 1 44 ? -6.996 -17.938 4.406 1 98.75 44 LEU B C 1
ATOM 2203 O O . LEU B 1 44 ? -6.258 -18.656 5.086 1 98.75 44 LEU B O 1
ATOM 2207 N N . GLY B 1 45 ? -7.359 -18.188 3.193 1 98.62 45 GLY B N 1
ATOM 2208 C CA . GLY B 1 45 ? -6.66 -19.203 2.428 1 98.62 45 GLY B CA 1
ATOM 2209 C C . GLY B 1 45 ? -5.535 -18.641 1.575 1 98.62 45 GLY B C 1
ATOM 2210 O O . GLY B 1 45 ? -4.605 -19.375 1.219 1 98.62 45 GLY B O 1
ATOM 2211 N N . HIS B 1 46 ? -5.625 -17.438 1.162 1 98.88 46 HIS B N 1
ATOM 2212 C CA . HIS B 1 46 ? -4.691 -16.703 0.312 1 98.88 46 HIS B CA 1
ATOM 2213 C C . HIS B 1 46 ? -4.695 -15.219 0.645 1 98.88 46 HIS B C 1
ATOM 2215 O O . HIS B 1 46 ? -5.758 -14.633 0.868 1 98.88 46 HIS B O 1
ATOM 2221 N N . VAL B 1 47 ? -3.479 -14.609 0.759 1 98.94 47 VAL B N 1
ATOM 2222 C CA . VAL B 1 47 ? -3.361 -13.195 1.081 1 98.94 47 VAL B CA 1
ATOM 2223 C C . VAL B 1 47 ? -2.443 -12.508 0.072 1 98.94 47 VAL B C 1
ATOM 2225 O O . VAL B 1 47 ? -1.531 -13.133 -0.473 1 98.94 47 VAL B O 1
ATOM 2228 N N . THR B 1 48 ? -2.699 -11.312 -0.265 1 98.94 48 THR B N 1
ATOM 2229 C CA . THR B 1 48 ? -1.848 -10.508 -1.129 1 98.94 48 THR B CA 1
ATOM 2230 C C . THR B 1 48 ? -1.697 -9.094 -0.571 1 98.94 48 THR B C 1
ATOM 2232 O O . THR B 1 48 ? -2.582 -8.602 0.133 1 98.94 48 THR B O 1
ATOM 2235 N N . VAL B 1 49 ? -0.622 -8.508 -0.846 1 98.81 49 VAL B N 1
ATOM 2236 C CA . VAL B 1 49 ? -0.332 -7.129 -0.462 1 98.81 49 VAL B CA 1
ATOM 2237 C C . VAL B 1 49 ? 0.294 -6.383 -1.639 1 98.81 49 VAL B C 1
ATOM 2239 O O . VAL B 1 49 ? 1.019 -6.977 -2.441 1 98.81 49 VAL B O 1
ATOM 2242 N N . GLY B 1 50 ? 0.045 -5.145 -1.788 1 98.25 50 GLY B N 1
ATOM 2243 C CA . GLY B 1 50 ? 0.603 -4.285 -2.82 1 98.25 50 GLY B CA 1
ATOM 2244 C C . GLY B 1 50 ? 0.079 -2.863 -2.758 1 98.25 50 GLY B C 1
ATOM 2245 O O . GLY B 1 50 ? -0.47 -2.443 -1.738 1 98.25 50 GLY B O 1
ATOM 2246 N N . ALA B 1 51 ? 0.268 -2.146 -3.859 1 97.94 51 ALA B N 1
ATOM 2247 C CA . ALA B 1 51 ? -0.185 -0.758 -3.92 1 97.94 51 ALA B CA 1
ATOM 2248 C C . ALA B 1 51 ? -1.704 -0.672 -3.803 1 97.94 51 ALA B C 1
ATOM 2250 O O . ALA B 1 51 ? -2.252 0.397 -3.523 1 97.94 51 ALA B O 1
ATOM 2251 N N . ALA B 1 52 ? -2.41 -1.772 -3.943 1 97.75 52 ALA B N 1
ATOM 2252 C CA . ALA B 1 52 ? -3.865 -1.839 -3.816 1 97.75 52 ALA B CA 1
ATOM 2253 C C . ALA B 1 52 ? -4.281 -2.062 -2.365 1 97.75 52 ALA B C 1
ATOM 2255 O O . ALA B 1 52 ? -5.469 -2.025 -2.043 1 97.75 52 ALA B O 1
ATOM 2256 N N . GLY B 1 53 ? -3.32 -2.258 -1.478 1 98.25 53 GLY B N 1
ATOM 2257 C CA . GLY B 1 53 ? -3.627 -2.6 -0.097 1 98.25 53 GLY B CA 1
ATOM 2258 C C . GLY B 1 53 ? -3.451 -4.078 0.205 1 98.25 53 GLY B C 1
ATOM 2259 O O . GLY B 1 53 ? -2.764 -4.789 -0.531 1 98.25 53 GLY B O 1
ATOM 2260 N N . VAL B 1 54 ? -3.975 -4.52 1.297 1 98.88 54 VAL B N 1
ATOM 2261 C CA . VAL B 1 54 ? -3.906 -5.918 1.71 1 98.88 54 VAL B CA 1
ATOM 2262 C C . VAL B 1 54 ? -5.258 -6.59 1.483 1 98.88 54 VAL B C 1
ATOM 2264 O O . VAL B 1 54 ? -6.285 -6.117 1.978 1 98.88 54 VAL B O 1
ATOM 2267 N N . TRP B 1 55 ? -5.266 -7.625 0.708 1 98.94 55 TRP B N 1
ATOM 2268 C CA . TRP B 1 55 ? -6.461 -8.367 0.33 1 98.94 55 TRP B CA 1
ATOM 2269 C C . TRP B 1 55 ? -6.285 -9.859 0.602 1 98.94 55 TRP B C 1
ATOM 2271 O O . TRP B 1 55 ? -5.16 -10.336 0.779 1 98.94 55 TRP B O 1
ATOM 2281 N N . GLY B 1 56 ? -7.336 -10.547 0.63 1 98.88 56 GLY B N 1
ATOM 2282 C CA . GLY B 1 56 ? -7.266 -12 0.739 1 98.88 56 GLY B CA 1
ATOM 2283 C C . GLY B 1 56 ? -8.57 -12.688 0.381 1 98.88 56 GLY B C 1
ATOM 2284 O O . GLY B 1 56 ? -9.57 -12.023 0.111 1 98.88 56 GLY B O 1
ATOM 2285 N N . VAL B 1 57 ? -8.477 -13.961 0.252 1 98.88 57 VAL B N 1
ATOM 2286 C CA . VAL B 1 57 ? -9.664 -14.797 0.083 1 98.88 57 VAL B CA 1
ATOM 2287 C C . VAL B 1 57 ? -9.688 -15.891 1.146 1 98.88 57 VAL B C 1
ATOM 2289 O O . VAL B 1 57 ? -8.633 -16.438 1.503 1 98.88 57 VAL B O 1
ATOM 2292 N N . GLY B 1 58 ? -10.883 -16.125 1.673 1 98.44 58 GLY B N 1
ATOM 2293 C CA . GLY B 1 58 ? -11.039 -17.188 2.645 1 98.44 58 GLY B CA 1
ATOM 2294 C C . GLY B 1 58 ? -11.078 -18.562 2.014 1 98.44 58 GLY B C 1
ATOM 2295 O O . GLY B 1 58 ? -11.117 -18.703 0.789 1 98.44 58 GLY B O 1
ATOM 2296 N N . ARG B 1 59 ? -10.961 -19.578 2.875 1 95.81 59 ARG B N 1
ATOM 2297 C CA . ARG B 1 59 ? -11.18 -20.922 2.383 1 95.81 59 ARG B CA 1
ATOM 2298 C C . ARG B 1 59 ? -12.586 -21.078 1.811 1 95.81 59 ARG B C 1
ATOM 2300 O O . ARG B 1 59 ? -12.828 -21.938 0.962 1 95.81 59 ARG B O 1
ATOM 2307 N N . ASP B 1 60 ? -13.523 -20.266 2.326 1 95.81 60 ASP B N 1
ATOM 2308 C CA . ASP B 1 60 ? -14.891 -20.219 1.819 1 95.81 60 ASP B CA 1
ATOM 2309 C C . ASP B 1 60 ? -14.969 -19.391 0.535 1 95.81 60 ASP B C 1
ATOM 2311 O O . ASP B 1 60 ? -16.062 -19.172 -0.002 1 95.81 60 ASP B O 1
ATOM 2315 N N . GLN B 1 61 ? -13.859 -18.828 0.078 1 97.81 61 GLN B N 1
ATOM 2316 C CA . GLN B 1 61 ? -13.648 -18.141 -1.189 1 97.81 61 GLN B CA 1
ATOM 2317 C C . GLN B 1 61 ? -14.227 -16.719 -1.151 1 97.81 61 GLN B C 1
ATOM 2319 O O . GLN B 1 61 ? -14.281 -16.047 -2.178 1 97.81 61 GLN B O 1
ATOM 2324 N N . LYS B 1 62 ? -14.68 -16.359 0 1 98.19 62 LYS B N 1
ATOM 2325 C CA . LYS B 1 62 ? -15.102 -14.961 0.121 1 98.19 62 LYS B CA 1
ATOM 2326 C C . LYS B 1 62 ? -13.914 -14.016 -0.001 1 98.19 62 LYS B C 1
ATOM 2328 O O . LYS B 1 62 ? -12.797 -14.367 0.381 1 98.19 62 LYS B O 1
ATOM 2333 N N . VAL B 1 63 ? -14.164 -12.875 -0.562 1 98.75 63 VAL B N 1
ATOM 2334 C CA . VAL B 1 63 ? -13.125 -11.883 -0.795 1 98.75 63 VAL B CA 1
ATOM 2335 C C . VAL B 1 63 ? -13.055 -10.914 0.385 1 98.75 63 VAL B C 1
ATOM 2337 O O . VAL B 1 63 ? -14.086 -10.438 0.864 1 98.75 63 VAL B O 1
ATOM 2340 N N . TYR B 1 64 ? -11.844 -10.609 0.817 1 98.75 64 TYR B N 1
ATOM 2341 C CA . TYR B 1 64 ? -11.617 -9.742 1.965 1 98.75 64 TYR B CA 1
ATOM 2342 C C . TYR B 1 64 ? -10.594 -8.656 1.633 1 98.75 64 TYR B C 1
ATOM 2344 O O . TYR B 1 64 ? -9.641 -8.906 0.897 1 98.75 64 TYR B O 1
ATOM 2352 N N . LYS B 1 65 ? -10.781 -7.48 2.158 1 98.81 65 LYS B N 1
ATOM 2353 C CA . LYS B 1 65 ? -9.773 -6.422 2.188 1 98.81 65 LYS B CA 1
ATOM 2354 C C . LYS B 1 65 ? -9.508 -5.965 3.617 1 98.81 65 LYS B C 1
ATOM 2356 O O . LYS B 1 65 ? -10.438 -5.797 4.41 1 98.81 65 LYS B O 1
ATOM 2361 N N . LEU B 1 66 ? -8.258 -5.832 3.994 1 98.69 66 LEU B N 1
ATOM 2362 C CA . LEU B 1 66 ? -7.922 -5.258 5.293 1 98.69 66 LEU B CA 1
ATOM 2363 C C . LEU B 1 66 ? -8.281 -3.775 5.34 1 98.69 66 LEU B C 1
ATOM 2365 O O . LEU B 1 66 ? -7.781 -2.984 4.535 1 98.69 66 LEU B O 1
ATOM 2369 N N . VAL B 1 67 ? -9.156 -3.361 6.184 1 98.06 67 VAL B N 1
ATOM 2370 C CA . VAL B 1 67 ? -9.625 -1.99 6.352 1 98.06 67 VAL B CA 1
ATOM 2371 C C . VAL B 1 67 ? -9.633 -1.623 7.836 1 98.06 67 VAL B C 1
ATOM 2373 O O . VAL B 1 67 ? -10.375 -2.209 8.625 1 98.06 67 VAL B O 1
ATOM 2376 N N . ASP B 1 68 ? -8.797 -0.639 8.188 1 96 68 ASP B N 1
ATOM 2377 C CA . ASP B 1 68 ? -8.773 -0.119 9.547 1 96 68 ASP B CA 1
ATOM 2378 C C . ASP B 1 68 ? -8.492 -1.23 10.555 1 96 68 ASP B C 1
ATOM 2380 O O . ASP B 1 68 ? -9.156 -1.32 11.594 1 96 68 ASP B O 1
ATOM 2384 N N . GLY B 1 69 ? -7.633 -2.191 10.141 1 96.31 69 GLY B N 1
ATOM 2385 C CA . GLY B 1 69 ? -7.156 -3.225 11.047 1 96.31 69 GLY B CA 1
ATOM 2386 C C . GLY B 1 69 ? -8.023 -4.469 11.047 1 96.31 69 GLY B C 1
ATOM 2387 O O . GLY B 1 69 ? -7.699 -5.461 11.703 1 96.31 69 GLY B O 1
ATOM 2388 N N . SER B 1 70 ? -9.102 -4.445 10.32 1 97.44 70 SER B N 1
ATOM 2389 C CA . SER B 1 70 ? -10.016 -5.586 10.258 1 97.44 70 SER B CA 1
ATOM 2390 C C . SER B 1 70 ? -10.352 -5.945 8.812 1 97.44 70 SER B C 1
ATOM 2392 O O . SER B 1 70 ? -10.25 -5.102 7.918 1 97.44 70 SER B O 1
ATOM 2394 N N . TRP B 1 71 ? -10.758 -7.207 8.68 1 98.12 71 TRP B N 1
ATOM 2395 C CA . TRP B 1 71 ? -11.094 -7.66 7.336 1 98.12 71 TRP B CA 1
ATOM 2396 C C . TRP B 1 71 ? -12.523 -7.277 6.969 1 98.12 71 TRP B C 1
ATOM 2398 O O . TRP B 1 71 ? -13.477 -7.695 7.637 1 98.12 71 TRP B O 1
ATOM 2408 N N . ALA B 1 72 ? -12.648 -6.449 5.965 1 98.19 72 ALA B N 1
ATOM 2409 C CA . ALA B 1 72 ? -13.953 -6.191 5.359 1 98.19 72 ALA B CA 1
ATOM 2410 C C . ALA B 1 72 ? -14.32 -7.281 4.355 1 98.19 72 ALA B C 1
ATOM 2412 O O . ALA B 1 72 ? -13.523 -7.605 3.471 1 98.19 72 ALA B O 1
ATOM 2413 N N . ILE B 1 73 ? -15.477 -7.816 4.449 1 97.88 73 ILE B N 1
ATOM 2414 C CA . ILE B 1 73 ? -15.953 -8.812 3.492 1 97.88 73 ILE B CA 1
ATOM 2415 C C . ILE B 1 73 ? -16.562 -8.109 2.275 1 97.88 73 ILE B C 1
ATOM 2417 O O . ILE B 1 73 ? -17.391 -7.211 2.416 1 97.88 73 ILE B O 1
ATOM 2421 N N . LEU B 1 74 ? -16.156 -8.453 1.157 1 98.25 74 LEU B N 1
ATOM 2422 C CA . LEU B 1 74 ? -16.641 -7.863 -0.084 1 98.25 74 LEU B CA 1
ATOM 2423 C C . LEU B 1 74 ? -17.406 -8.891 -0.908 1 98.25 74 LEU B C 1
ATOM 2425 O O . LEU B 1 74 ? -17.219 -10.102 -0.738 1 98.25 74 LEU B O 1
ATOM 2429 N N . THR B 1 75 ? -18.219 -8.406 -1.756 1 97.06 75 THR B N 1
ATOM 2430 C CA . THR B 1 75 ? -18.938 -9.328 -2.623 1 97.06 75 THR B CA 1
ATOM 2431 C C . THR B 1 75 ? -18 -10.008 -3.607 1 97.06 75 THR B C 1
ATOM 2433 O O . THR B 1 75 ? -16.984 -9.422 -4.02 1 97.06 75 THR B O 1
ATOM 2436 N N . GLY B 1 76 ? -18.391 -11.195 -3.967 1 96.38 76 GLY B N 1
ATOM 2437 C CA . GLY B 1 76 ? -17.609 -11.984 -4.906 1 96.38 76 GLY B CA 1
ATOM 2438 C C . GLY B 1 76 ? -17 -13.227 -4.285 1 96.38 76 GLY B C 1
ATOM 2439 O O . GLY B 1 76 ? -16.969 -13.359 -3.061 1 96.38 76 GLY B O 1
ATOM 2440 N N . MET B 1 77 ? -16.656 -14.148 -5.16 1 98.19 77 MET B N 1
ATOM 2441 C CA . MET B 1 77 ? -16.016 -15.398 -4.75 1 98.19 77 MET B CA 1
ATOM 2442 C C . MET B 1 77 ? -14.742 -15.648 -5.559 1 98.19 77 MET B C 1
ATOM 2444 O O . MET B 1 77 ? -14.781 -15.711 -6.789 1 98.19 77 MET B O 1
ATOM 2448 N N . LEU B 1 78 ? -13.664 -15.727 -4.914 1 98.81 78 LEU B N 1
ATOM 2449 C CA . LEU B 1 78 ? -12.375 -16.047 -5.52 1 98.81 78 LEU B CA 1
ATOM 2450 C C . LEU B 1 78 ? -11.641 -17.109 -4.711 1 98.81 78 LEU B C 1
ATOM 2452 O O . LEU B 1 78 ? -11.773 -17.172 -3.488 1 98.81 78 LEU B O 1
ATOM 2456 N N . LYS B 1 79 ? -10.875 -17.906 -5.367 1 98.75 79 LYS B N 1
ATOM 2457 C CA . LYS B 1 79 ? -9.992 -18.828 -4.656 1 98.75 79 LYS B CA 1
ATOM 2458 C C . LYS B 1 79 ? -8.578 -18.281 -4.559 1 98.75 79 LYS B C 1
ATOM 2460 O O . LYS B 1 79 ? -7.777 -18.75 -3.748 1 98.75 79 LYS B O 1
ATOM 2465 N N . GLN B 1 80 ? -8.25 -17.391 -5.371 1 98.88 80 GLN B N 1
ATOM 2466 C CA . GLN B 1 80 ? -6.945 -16.75 -5.449 1 98.88 80 GLN B CA 1
ATOM 2467 C C . GLN B 1 80 ? -7.07 -15.281 -5.855 1 98.88 80 GLN B C 1
ATOM 2469 O O . GLN B 1 80 ? -7.887 -14.938 -6.711 1 98.88 80 GLN B O 1
ATOM 2474 N N . ILE B 1 81 ? -6.219 -14.375 -5.246 1 98.94 81 ILE B N 1
ATOM 2475 C CA . ILE B 1 81 ? -6.305 -12.945 -5.504 1 98.94 81 ILE B CA 1
ATOM 2476 C C . ILE B 1 81 ? -4.906 -12.336 -5.504 1 98.94 81 ILE B C 1
ATOM 2478 O O . ILE B 1 81 ? -4.012 -12.82 -4.809 1 98.94 81 ILE B O 1
ATOM 2482 N N . ASP B 1 82 ? -4.754 -11.32 -6.301 1 98.88 82 ASP B N 1
ATOM 2483 C CA . ASP B 1 82 ? -3.469 -10.641 -6.41 1 98.88 82 ASP B CA 1
ATOM 2484 C C . ASP B 1 82 ? -3.654 -9.125 -6.465 1 98.88 82 ASP B C 1
ATOM 2486 O O . ASP B 1 82 ? -4.559 -8.633 -7.141 1 98.88 82 ASP B O 1
ATOM 2490 N N . GLY B 1 83 ? -2.854 -8.43 -5.664 1 98.31 83 GLY B N 1
ATOM 2491 C CA . GLY B 1 83 ? -2.855 -6.977 -5.645 1 98.31 83 GLY B CA 1
ATOM 2492 C C . GLY B 1 83 ? -1.55 -6.371 -6.121 1 98.31 83 GLY B C 1
ATOM 2493 O O . GLY B 1 83 ? -1.154 -5.293 -5.664 1 98.31 83 GLY B O 1
ATOM 2494 N N . GLY B 1 84 ? -0.838 -7.012 -6.965 1 97 84 GLY B N 1
ATOM 2495 C CA . GLY B 1 84 ? 0.484 -6.582 -7.391 1 97 84 GLY B CA 1
ATOM 2496 C C . GLY B 1 84 ? 0.448 -5.566 -8.516 1 97 84 GLY B C 1
ATOM 2497 O O . GLY B 1 84 ? 1.454 -4.914 -8.805 1 97 84 GLY B O 1
ATOM 2498 N N . GLY B 1 85 ? -0.67 -5.383 -9.234 1 97.5 85 GLY B N 1
ATOM 2499 C CA . GLY B 1 85 ? -0.802 -4.387 -10.289 1 97.5 85 GLY B CA 1
ATOM 2500 C C . GLY B 1 85 ? -0.822 -2.965 -9.766 1 97.5 85 GLY B C 1
ATOM 2501 O O . GLY B 1 85 ? -0.651 -2.736 -8.562 1 97.5 85 GLY B O 1
ATOM 2502 N N . ASP B 1 86 ? -0.885 -2.029 -10.734 1 97.44 86 ASP B N 1
ATOM 2503 C CA . ASP B 1 86 ? -0.889 -0.612 -10.375 1 97.44 86 ASP B CA 1
ATOM 2504 C C . ASP B 1 86 ? -2.232 -0.199 -9.781 1 97.44 86 ASP B C 1
ATOM 2506 O O . ASP B 1 86 ? -3.037 0.458 -10.445 1 97.44 86 ASP B O 1
ATOM 2510 N N . GLN B 1 87 ? -2.422 -0.626 -8.477 1 98.12 87 GLN B N 1
ATOM 2511 C CA . GLN B 1 87 ? -3.607 -0.357 -7.672 1 98.12 87 GLN B CA 1
ATOM 2512 C C . GLN B 1 87 ? -4.852 -0.986 -8.297 1 98.12 87 GLN B C 1
ATOM 2514 O O . GLN B 1 87 ? -5.93 -0.394 -8.273 1 98.12 87 GLN B O 1
ATOM 2519 N N . ILE B 1 88 ? -4.711 -2.066 -8.953 1 98.62 88 ILE B N 1
ATOM 2520 C CA . ILE B 1 88 ? -5.793 -2.941 -9.383 1 98.62 88 ILE B CA 1
ATOM 2521 C C . ILE B 1 88 ? -5.766 -4.238 -8.578 1 98.62 88 ILE B C 1
ATOM 2523 O O . ILE B 1 88 ? -4.742 -4.582 -7.98 1 98.62 88 ILE B O 1
ATOM 2527 N N . ILE B 1 89 ? -6.871 -4.949 -8.547 1 98.75 89 ILE B N 1
ATOM 2528 C CA . ILE B 1 89 ? -6.895 -6.301 -8 1 98.75 89 ILE B CA 1
ATOM 2529 C C . ILE B 1 89 ? -7.336 -7.285 -9.086 1 98.75 89 ILE B C 1
ATOM 2531 O O . ILE B 1 89 ? -8.062 -6.914 -10.008 1 98.75 89 ILE B O 1
ATOM 2535 N N . ALA B 1 90 ? -6.824 -8.445 -9.008 1 98.81 90 ALA B N 1
ATOM 2536 C CA . ALA B 1 90 ? -7.137 -9.516 -9.953 1 98.81 90 ALA B CA 1
ATOM 2537 C C . ALA B 1 90 ? -7.137 -10.875 -9.258 1 98.81 90 ALA B C 1
ATOM 2539 O O . ALA B 1 90 ? -6.559 -11.031 -8.18 1 98.81 90 ALA B O 1
ATOM 2540 N N . GLY B 1 91 ? -7.816 -11.812 -9.844 1 98.81 91 GLY B N 1
ATOM 2541 C CA . GLY B 1 91 ? -7.871 -13.133 -9.242 1 98.81 91 GLY B CA 1
ATOM 2542 C C . GLY B 1 91 ? -8.711 -14.117 -10.031 1 98.81 91 GLY B C 1
ATOM 2543 O O . GLY B 1 91 ? -9.188 -13.797 -11.125 1 98.81 91 GLY B O 1
ATOM 2544 N N . VAL B 1 92 ? -8.812 -15.289 -9.508 1 98.94 92 VAL B N 1
ATOM 2545 C CA . VAL B 1 92 ? -9.562 -16.359 -10.164 1 98.94 92 VAL B CA 1
ATOM 2546 C C . VAL B 1 92 ? -10.523 -17 -9.164 1 98.94 92 VAL B C 1
ATOM 2548 O O . VAL B 1 92 ? -10.219 -17.109 -7.977 1 98.94 92 VAL B O 1
ATOM 2551 N N . ASN B 1 93 ? -11.688 -17.422 -9.688 1 98.75 93 ASN B N 1
ATOM 2552 C CA . ASN B 1 93 ? -12.648 -18.078 -8.805 1 98.75 93 ASN B CA 1
ATOM 2553 C C . ASN B 1 93 ? -12.531 -19.594 -8.875 1 98.75 93 ASN B C 1
ATOM 2555 O O . ASN B 1 93 ? -11.617 -20.125 -9.516 1 98.75 93 ASN B O 1
ATOM 2559 N N . GLY B 1 94 ? -13.422 -20.266 -8.164 1 98.5 94 GLY B N 1
ATOM 2560 C CA . GLY B 1 94 ? -13.375 -21.719 -8.102 1 98.5 94 GLY B CA 1
ATOM 2561 C C . GLY B 1 94 ? -13.547 -22.391 -9.453 1 98.5 94 GLY B C 1
ATOM 2562 O O . GLY B 1 94 ? -13.031 -23.484 -9.68 1 98.5 94 GLY B O 1
ATOM 2563 N N . GLY B 1 95 ? -14.258 -21.703 -10.328 1 98.5 95 GLY B N 1
ATOM 2564 C CA . GLY B 1 95 ? -14.461 -22.219 -11.68 1 98.5 95 GLY B CA 1
ATOM 2565 C C . GLY B 1 95 ? -13.344 -21.828 -12.633 1 98.5 95 GLY B C 1
ATOM 2566 O O . GLY B 1 95 ? -13.469 -22.031 -13.844 1 98.5 95 GLY B O 1
ATOM 2567 N N . ASN B 1 96 ? -12.312 -21.172 -12.156 1 98.88 96 ASN B N 1
ATOM 2568 C CA . ASN B 1 96 ? -11.133 -20.75 -12.898 1 98.88 96 ASN B CA 1
ATOM 2569 C C . ASN B 1 96 ? -11.43 -19.578 -13.828 1 98.88 96 ASN B C 1
ATOM 2571 O O . ASN B 1 96 ? -10.703 -19.328 -14.781 1 98.88 96 ASN B O 1
ATOM 2575 N N . ASN B 1 97 ? -12.555 -18.938 -13.57 1 98.88 97 ASN B N 1
ATOM 2576 C CA . ASN B 1 97 ? -12.797 -17.688 -14.273 1 98.88 97 ASN B CA 1
ATOM 2577 C C . ASN B 1 97 ? -11.906 -16.562 -13.742 1 98.88 97 ASN B C 1
ATOM 2579 O O . ASN B 1 97 ? -11.656 -16.469 -12.539 1 98.88 97 ASN B O 1
ATOM 2583 N N . VAL B 1 98 ? -11.477 -15.742 -14.633 1 98.94 98 VAL B N 1
ATOM 2584 C CA . VAL B 1 98 ? -10.523 -14.688 -14.297 1 98.94 98 VAL B CA 1
ATOM 2585 C C . VAL B 1 98 ? -11.258 -13.352 -14.164 1 98.94 98 VAL B C 1
ATOM 2587 O O . VAL B 1 98 ? -12.086 -13.008 -15 1 98.94 98 VAL B O 1
ATOM 2590 N N . PHE B 1 99 ? -10.93 -12.633 -13.125 1 98.94 99 PHE B N 1
ATOM 2591 C CA . PHE B 1 99 ? -11.562 -11.344 -12.875 1 98.94 99 PHE B CA 1
ATOM 2592 C C . PHE B 1 99 ? -10.523 -10.297 -12.5 1 98.94 99 PHE B C 1
ATOM 2594 O O . PHE B 1 99 ? -9.438 -10.633 -12.031 1 98.94 99 PHE B O 1
ATOM 2601 N N . CYS B 1 100 ? -10.852 -9.078 -12.742 1 98.88 100 CYS B N 1
ATOM 2602 C CA . CYS B 1 100 ? -10.062 -7.949 -12.266 1 98.88 100 CYS B CA 1
ATOM 2603 C C . CYS B 1 100 ? -10.953 -6.758 -11.93 1 98.88 100 CYS B C 1
ATOM 2605 O O . CYS B 1 100 ? -12.141 -6.754 -12.266 1 98.88 100 CYS B O 1
ATOM 2607 N N . SER B 1 101 ? -10.469 -5.852 -11.188 1 98.88 101 SER B N 1
ATOM 2608 C CA . SER B 1 101 ? -11.117 -4.566 -10.938 1 98.88 101 SER B CA 1
ATOM 2609 C C . SER B 1 101 ? -10.148 -3.408 -11.156 1 98.88 101 SER B C 1
ATOM 2611 O O . SER B 1 101 ? -8.984 -3.482 -10.766 1 98.88 101 SER B O 1
ATOM 2613 N N . ASN B 1 102 ? -10.633 -2.314 -11.75 1 98.75 102 ASN B N 1
ATOM 2614 C CA . ASN B 1 102 ? -9.82 -1.137 -12.031 1 98.75 102 ASN B CA 1
ATOM 2615 C C . ASN B 1 102 ? -9.469 -0.383 -10.758 1 98.75 102 ASN B C 1
ATOM 2617 O O . ASN B 1 102 ? -10.109 -0.573 -9.719 1 98.75 102 ASN B O 1
ATOM 2621 N N . LYS B 1 103 ? -8.484 0.443 -10.914 1 98.06 103 LYS B N 1
ATOM 2622 C CA . LYS B 1 103 ? -7.93 1.194 -9.789 1 98.06 103 LYS B CA 1
ATOM 2623 C C . LYS B 1 103 ? -9.031 1.924 -9.016 1 98.06 103 LYS B C 1
ATOM 2625 O O . LYS B 1 103 ? -9.102 1.824 -7.793 1 98.06 103 LYS B O 1
ATOM 2630 N N . ARG B 1 104 ? -9.852 2.658 -9.695 1 96.81 104 ARG B N 1
ATOM 2631 C CA . ARG B 1 104 ? -10.852 3.49 -9.039 1 96.81 104 ARG B CA 1
ATOM 2632 C C . ARG B 1 104 ? -11.703 2.67 -8.078 1 96.81 104 ARG B C 1
ATOM 2634 O O . ARG B 1 104 ? -11.898 3.059 -6.926 1 96.81 104 ARG B O 1
ATOM 2641 N N . ASP B 1 105 ? -12.156 1.52 -8.523 1 97.81 105 ASP B N 1
ATOM 2642 C CA . ASP B 1 105 ? -13 0.654 -7.707 1 97.81 105 ASP B CA 1
ATOM 2643 C C . ASP B 1 105 ? -12.188 -0.047 -6.621 1 97.81 105 ASP B C 1
ATOM 2645 O O . ASP B 1 105 ? -12.656 -0.223 -5.496 1 97.81 105 ASP B O 1
ATOM 2649 N N . THR B 1 106 ? -11.008 -0.423 -6.965 1 98.25 106 THR B N 1
ATOM 2650 C CA . THR B 1 106 ? -10.133 -1.149 -6.051 1 98.25 106 THR B CA 1
ATOM 2651 C C . THR B 1 106 ? -9.781 -0.287 -4.844 1 98.25 106 THR B C 1
ATOM 2653 O O . THR B 1 106 ? -9.914 -0.726 -3.701 1 98.25 106 THR B O 1
ATOM 2656 N N . VAL B 1 107 ? -9.359 0.951 -5.059 1 96.75 107 VAL B N 1
ATOM 2657 C CA . VAL B 1 107 ? -8.82 1.802 -4.004 1 96.75 107 VAL B CA 1
ATOM 2658 C C . VAL B 1 107 ? -9.945 2.229 -3.059 1 96.75 107 VAL B C 1
ATOM 2660 O O . VAL B 1 107 ? -9.703 2.486 -1.877 1 96.75 107 VAL B O 1
ATOM 2663 N N . ARG B 1 108 ? -11.164 2.246 -3.559 1 96.56 108 ARG B N 1
ATOM 2664 C CA . ARG B 1 108 ? -12.281 2.711 -2.742 1 96.56 108 ARG B CA 1
ATOM 2665 C C . ARG B 1 108 ? -12.938 1.552 -2.004 1 96.56 108 ARG B C 1
ATOM 2667 O O . ARG B 1 108 ? -13.797 1.763 -1.142 1 96.56 108 ARG B O 1
ATOM 2674 N N . ALA B 1 109 ? -12.586 0.348 -2.367 1 98.12 109 ALA B N 1
ATOM 2675 C CA . ALA B 1 109 ? -13.227 -0.828 -1.789 1 98.12 109 ALA B CA 1
ATOM 2676 C C . ALA B 1 109 ? -13.102 -0.832 -0.268 1 98.12 109 ALA B C 1
ATOM 2678 O O . ALA B 1 109 ? -12.016 -0.598 0.269 1 98.12 109 ALA B O 1
ATOM 2679 N N . ALA B 1 110 ? -14.148 -1.065 0.423 1 97 110 ALA B N 1
ATOM 2680 C CA . ALA B 1 110 ? -14.266 -1.106 1.878 1 97 110 ALA B CA 1
ATOM 2681 C C . ALA B 1 110 ? -15.539 -1.827 2.305 1 97 110 ALA B C 1
ATOM 2683 O O . ALA B 1 110 ? -16.109 -2.602 1.531 1 97 110 ALA B O 1
ATOM 2684 N N . ARG B 1 111 ? -15.953 -1.74 3.586 1 93.25 111 ARG B N 1
ATOM 2685 C CA . ARG B 1 111 ? -17.062 -2.484 4.176 1 93.25 111 ARG B CA 1
ATOM 2686 C C . ARG B 1 111 ? -18.359 -2.234 3.41 1 93.25 111 ARG B C 1
ATOM 2688 O O . ARG B 1 111 ? -19.156 -3.154 3.207 1 93.25 111 ARG B O 1
ATOM 2695 N N . PHE B 1 112 ? -18.547 -1.092 2.895 1 91.94 112 PHE B N 1
ATOM 2696 C CA . PHE B 1 112 ? -19.828 -0.806 2.25 1 91.94 112 PHE B CA 1
ATOM 2697 C C . PHE B 1 112 ? -19.625 -0.454 0.781 1 91.94 112 PHE B C 1
ATOM 2699 O O . PHE B 1 112 ? -20.5 0.152 0.156 1 91.94 112 PHE B O 1
ATOM 2706 N N . PHE B 1 113 ? -18.5 -0.76 0.199 1 95.75 113 PHE B N 1
ATOM 2707 C CA . PHE B 1 113 ? -18.219 -0.512 -1.211 1 95.75 113 PHE B CA 1
ATOM 2708 C C . PHE B 1 113 ? -17.469 -1.688 -1.832 1 95.75 113 PHE B C 1
ATOM 2710 O O . PHE B 1 113 ? -16.266 -1.842 -1.628 1 95.75 113 PHE B O 1
ATOM 2717 N N . THR B 1 114 ? -18.172 -2.469 -2.615 1 96.94 114 THR B N 1
ATOM 2718 C CA . THR B 1 114 ? -17.562 -3.58 -3.338 1 96.94 114 THR B CA 1
ATOM 2719 C C . THR B 1 114 ? -17.094 -3.135 -4.719 1 96.94 114 THR B C 1
ATOM 2721 O O . THR B 1 114 ? -17.828 -2.465 -5.445 1 96.94 114 THR B O 1
ATOM 2724 N N . PRO B 1 115 ? -15.898 -3.52 -5.062 1 97.5 115 PRO B N 1
ATOM 2725 C CA . PRO B 1 115 ? -15.445 -3.143 -6.402 1 97.5 115 PRO B CA 1
ATOM 2726 C C . PRO B 1 115 ? -16.266 -3.814 -7.508 1 97.5 115 PRO B C 1
ATOM 2728 O O . PRO B 1 115 ? -16.797 -4.902 -7.309 1 97.5 115 PRO B O 1
ATOM 2731 N N . VAL B 1 116 ? -16.328 -3.129 -8.586 1 97.94 116 VAL B N 1
ATOM 2732 C CA . VAL B 1 116 ? -16.875 -3.75 -9.789 1 97.94 116 VAL B CA 1
ATOM 2733 C C . VAL B 1 116 ? -15.836 -4.695 -10.391 1 97.94 116 VAL B C 1
ATOM 2735 O O . VAL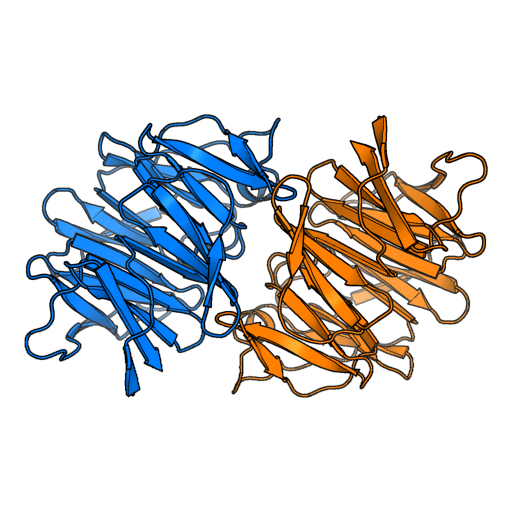 B 1 116 ? -14.711 -4.289 -10.688 1 97.94 116 VAL B O 1
ATOM 2738 N N . TYR B 1 117 ? -16.281 -5.906 -10.539 1 98.5 117 TYR B N 1
ATOM 2739 C CA . TYR B 1 117 ? -15.391 -6.91 -11.125 1 98.5 117 TYR B CA 1
ATOM 2740 C C . TYR B 1 117 ? -15.648 -7.066 -12.617 1 98.5 117 TYR B C 1
ATOM 2742 O O . TYR B 1 117 ? -16.797 -7.094 -13.055 1 98.5 117 TYR B O 1
ATOM 2750 N N . LYS B 1 118 ? -14.633 -7.145 -13.328 1 98.75 118 LYS B N 1
ATOM 2751 C CA . LYS B 1 118 ? -14.688 -7.398 -14.766 1 98.75 118 LYS B CA 1
ATOM 2752 C C . LYS B 1 118 ? -14.172 -8.797 -15.094 1 98.75 118 LYS B C 1
ATOM 2754 O O . LYS B 1 118 ? -13.172 -9.242 -14.531 1 98.75 118 LYS B O 1
ATOM 2759 N N . HIS B 1 119 ? -14.852 -9.422 -15.945 1 98.75 119 HIS B N 1
ATOM 2760 C CA . HIS B 1 119 ? -14.461 -10.766 -16.359 1 98.75 119 HIS B CA 1
ATOM 2761 C C . HIS B 1 119 ? -13.461 -10.719 -17.516 1 98.75 119 HIS B C 1
ATOM 2763 O O . HIS B 1 119 ? -13.672 -9.992 -18.484 1 98.75 119 HIS B O 1
ATOM 2769 N N . ILE B 1 120 ? -12.398 -11.414 -17.406 1 98.88 120 ILE B N 1
ATOM 2770 C CA . ILE B 1 120 ? -11.422 -11.594 -18.469 1 98.88 120 ILE B CA 1
ATOM 2771 C C . ILE B 1 120 ? -11.609 -12.969 -19.109 1 98.88 120 ILE B C 1
ATOM 2773 O O . ILE B 1 120 ? -11.5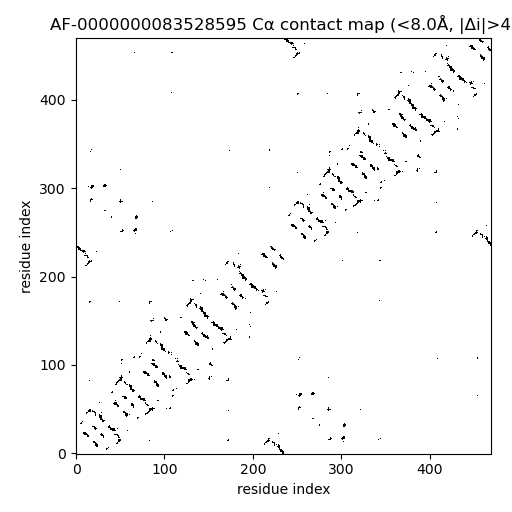55 -13.992 -18.422 1 98.88 120 ILE B O 1
ATOM 2777 N N . ARG B 1 121 ? -11.758 -13.008 -20.375 1 98.38 121 ARG B N 1
ATOM 2778 C CA . ARG B 1 121 ? -12 -14.273 -21.047 1 98.38 121 ARG B CA 1
ATOM 2779 C C . ARG B 1 121 ? -10.805 -15.211 -20.891 1 98.38 121 ARG B C 1
ATOM 2781 O O . ARG B 1 121 ? -9.656 -14.781 -20.953 1 98.38 121 ARG B O 1
ATOM 2788 N N . GLY B 1 122 ? -11.148 -16.469 -20.797 1 98.19 122 GLY B N 1
ATOM 2789 C CA . GLY B 1 122 ? -10.148 -17.484 -20.547 1 98.19 122 GLY B CA 1
ATOM 2790 C C . GLY B 1 122 ? -10.258 -18.094 -19.156 1 98.19 122 GLY B C 1
ATOM 2791 O O . GLY B 1 122 ? -11.031 -17.625 -18.328 1 98.19 122 GLY B O 1
ATOM 2792 N N . LYS B 1 123 ? -9.57 -19.219 -18.953 1 98.75 123 LYS B N 1
ATOM 2793 C CA . LYS B 1 123 ? -9.562 -19.906 -17.656 1 98.75 123 LYS B CA 1
ATOM 2794 C C . LYS B 1 123 ? -8.156 -19.969 -17.078 1 98.75 123 LYS B C 1
ATOM 2796 O O . LYS B 1 123 ? -7.215 -20.391 -17.766 1 98.75 123 LYS B O 1
ATOM 2801 N N . MET B 1 124 ? -8.031 -19.531 -15.875 1 98.88 124 MET B N 1
ATOM 2802 C CA . MET B 1 124 ? -6.766 -19.609 -15.156 1 98.88 124 MET B CA 1
ATOM 2803 C C . MET B 1 124 ? -6.965 -20.156 -13.75 1 98.88 124 MET B C 1
ATOM 2805 O O . MET B 1 124 ? -7.992 -19.906 -13.117 1 98.88 124 MET B O 1
ATOM 2809 N N . LYS B 1 125 ? -6.02 -20.922 -13.289 1 98.81 125 LYS B N 1
ATOM 2810 C CA . LYS B 1 125 ? -6.066 -21.359 -11.898 1 98.81 125 LYS B CA 1
ATOM 2811 C C . LYS B 1 125 ? -5.258 -20.438 -10.992 1 98.81 125 LYS B C 1
ATOM 2813 O O . LYS B 1 125 ? -5.383 -20.484 -9.773 1 98.81 125 LYS B O 1
ATOM 2818 N N . TYR B 1 126 ? -4.418 -19.688 -11.539 1 98.94 126 TYR B N 1
ATOM 2819 C CA . TYR B 1 126 ? -3.613 -18.688 -10.852 1 98.94 126 TYR B CA 1
ATOM 2820 C C . TYR B 1 126 ? -3.361 -17.484 -11.742 1 98.94 126 TYR B C 1
ATOM 2822 O O . TYR B 1 126 ? -3.1 -17.625 -12.938 1 98.94 126 TYR B O 1
ATOM 2830 N N . TYR B 1 127 ? -3.488 -16.266 -11.164 1 98.94 127 TYR B N 1
ATOM 2831 C CA . TYR B 1 127 ? -3.402 -15.031 -11.945 1 98.94 127 TYR B CA 1
ATOM 2832 C C . TYR B 1 127 ? -2.744 -13.922 -11.148 1 98.94 127 TYR B C 1
ATOM 2834 O O . TYR B 1 127 ? -3.152 -13.633 -10.016 1 98.94 127 TYR B O 1
ATOM 2842 N N . SER B 1 128 ? -1.702 -13.336 -11.633 1 98.88 128 SER B N 1
ATOM 2843 C CA . SER B 1 128 ? -0.926 -12.305 -10.945 1 98.88 128 SER B CA 1
ATOM 2844 C C . SER B 1 128 ? -0.579 -11.156 -11.875 1 98.88 128 SER B C 1
ATOM 2846 O O . SER B 1 128 ? -0.321 -11.367 -13.062 1 98.88 128 SER B O 1
ATOM 2848 N N . CYS B 1 129 ? -0.574 -9.977 -11.352 1 98.75 129 CYS B N 1
ATOM 2849 C CA . CYS B 1 129 ? -0.387 -8.797 -12.195 1 98.75 129 CYS B CA 1
ATOM 2850 C C . CYS B 1 129 ? 0.775 -7.949 -11.703 1 98.75 129 CYS B C 1
ATOM 2852 O O . CYS B 1 129 ? 1.008 -7.848 -10.492 1 98.75 129 CYS B O 1
ATOM 2854 N N . GLY B 1 130 ? 1.486 -7.371 -12.617 1 97.19 130 GLY B N 1
ATOM 2855 C CA . GLY B 1 130 ? 2.424 -6.281 -12.391 1 97.19 130 GLY B CA 1
ATOM 2856 C C . GLY B 1 130 ? 1.954 -4.961 -12.977 1 97.19 130 GLY B C 1
ATOM 2857 O O . GLY B 1 130 ? 0.755 -4.758 -13.18 1 97.19 130 GLY B O 1
ATOM 2858 N N . PRO B 1 131 ? 2.861 -4.09 -13.188 1 94.19 131 PRO B N 1
ATOM 2859 C CA . PRO B 1 131 ? 2.463 -2.746 -13.609 1 94.19 131 PRO B CA 1
ATOM 2860 C C . PRO B 1 131 ? 1.918 -2.715 -15.039 1 94.19 131 PRO B C 1
ATOM 2862 O O . PRO B 1 131 ? 1.047 -1.9 -15.352 1 94.19 131 PRO B O 1
ATOM 2865 N N . ASN B 1 132 ? 2.43 -3.639 -15.891 1 95.81 132 ASN B N 1
ATOM 2866 C CA . ASN B 1 132 ? 2.096 -3.48 -17.297 1 95.81 132 ASN B CA 1
ATOM 2867 C C . ASN B 1 132 ? 1.512 -4.766 -17.891 1 95.81 132 ASN B C 1
ATOM 2869 O O . ASN B 1 132 ? 0.936 -4.75 -18.984 1 95.81 132 ASN B O 1
ATOM 2873 N N . THR B 1 133 ? 1.76 -5.828 -17.234 1 98.44 133 THR B N 1
ATOM 2874 C CA . THR B 1 133 ? 1.28 -7.129 -17.688 1 98.44 133 THR B CA 1
ATOM 2875 C C . THR B 1 133 ? 0.723 -7.938 -16.516 1 98.44 133 THR B C 1
ATOM 2877 O O . THR B 1 133 ? 1.019 -7.645 -15.359 1 98.44 133 THR B O 1
ATOM 2880 N N . CYS B 1 134 ? -0.08 -8.844 -16.812 1 98.81 134 CYS B N 1
ATOM 2881 C CA . CYS B 1 134 ? -0.459 -9.914 -15.906 1 98.81 134 CYS B CA 1
ATOM 2882 C C . CYS B 1 134 ? -0.1 -11.281 -16.484 1 98.81 134 CYS B C 1
ATOM 2884 O O . CYS B 1 134 ? 0.17 -11.398 -17.688 1 98.81 134 CYS B O 1
ATOM 2886 N N . TRP B 1 135 ? -0.06 -12.242 -15.68 1 98.94 135 TRP B N 1
ATOM 2887 C CA . TRP B 1 135 ? 0.293 -13.609 -16.062 1 98.94 135 TRP B CA 1
ATOM 2888 C C . TRP B 1 135 ? -0.633 -14.617 -15.398 1 98.94 135 TRP B C 1
ATOM 2890 O O . TRP B 1 135 ? -1.015 -14.453 -14.242 1 98.94 135 TRP B O 1
ATOM 2900 N N . GLY B 1 136 ? -0.982 -15.578 -16.125 1 98.94 136 GLY B N 1
ATOM 2901 C CA . GLY B 1 136 ? -1.867 -16.609 -15.609 1 98.94 136 GLY B CA 1
ATOM 2902 C C . GLY B 1 136 ? -1.425 -18.016 -15.969 1 98.94 136 GLY B C 1
ATOM 2903 O O . GLY B 1 136 ? -0.785 -18.219 -17 1 98.94 136 GLY B O 1
ATOM 2904 N N . VAL B 1 137 ? -1.686 -18.906 -15.133 1 98.94 137 VAL B N 1
ATOM 2905 C CA . VAL B 1 137 ? -1.53 -20.328 -15.398 1 98.94 137 VAL B CA 1
ATOM 2906 C C . VAL B 1 137 ? -2.904 -21 -15.477 1 98.94 137 VAL B C 1
ATOM 2908 O O . VAL B 1 137 ? -3.723 -20.844 -14.562 1 98.94 137 VAL B O 1
ATOM 2911 N N . ASN B 1 138 ? -3.199 -21.672 -16.562 1 98.81 138 ASN B N 1
ATOM 2912 C CA . ASN B 1 138 ? -4.504 -22.328 -16.672 1 98.81 138 ASN B CA 1
ATOM 2913 C C . ASN B 1 138 ? -4.523 -23.672 -15.969 1 98.81 138 ASN B C 1
ATOM 2915 O O . ASN B 1 138 ? -3.506 -24.109 -15.422 1 98.81 138 ASN B O 1
ATOM 2919 N N . PRO B 1 139 ? -5.676 -24.312 -15.938 1 98.44 139 PRO B N 1
ATOM 2920 C CA . PRO B 1 139 ? -5.785 -25.547 -15.148 1 98.44 139 PRO B CA 1
ATOM 2921 C C . PRO B 1 139 ? -4.844 -26.641 -15.648 1 98.44 139 PRO B C 1
ATOM 2923 O O . PRO B 1 139 ? -4.434 -27.516 -14.867 1 98.44 139 PRO B O 1
ATOM 2926 N N . THR B 1 140 ? -4.441 -26.656 -16.875 1 98.06 140 THR B N 1
ATOM 2927 C CA . THR B 1 140 ? -3.586 -27.688 -17.438 1 98.06 140 THR B CA 1
ATOM 2928 C C . THR B 1 140 ? -2.113 -27.344 -17.266 1 98.06 140 THR B C 1
ATOM 2930 O O . THR B 1 140 ? -1.232 -28.141 -17.578 1 98.06 140 THR B O 1
ATOM 2933 N N . GLY B 1 141 ? -1.815 -26.125 -16.828 1 98.75 141 GLY B N 1
ATOM 2934 C CA . GLY B 1 141 ? -0.455 -25.719 -16.5 1 98.75 141 GLY B CA 1
ATOM 2935 C C . GLY B 1 141 ? 0.174 -24.828 -17.547 1 98.75 141 GLY B C 1
ATOM 2936 O O . GLY B 1 141 ? 1.324 -24.406 -17.406 1 98.75 141 GLY B O 1
ATOM 2937 N N . PHE B 1 142 ? -0.555 -24.562 -18.609 1 98.75 142 PHE B N 1
ATOM 2938 C CA . PHE B 1 142 ? -0.037 -23.625 -19.578 1 98.75 142 PHE B CA 1
ATOM 2939 C C . PHE B 1 142 ? -0.002 -22.203 -19.016 1 98.75 142 PHE B C 1
ATOM 2941 O O . PHE B 1 142 ? -0.863 -21.844 -18.219 1 98.75 142 PHE B O 1
ATOM 2948 N N . ILE B 1 143 ? 0.975 -21.453 -19.438 1 98.88 143 ILE B N 1
ATOM 2949 C CA . ILE B 1 143 ? 1.163 -20.125 -18.859 1 98.88 143 ILE B CA 1
ATOM 2950 C C . ILE B 1 143 ? 0.986 -19.078 -19.953 1 98.88 143 ILE B C 1
ATOM 2952 O O . ILE B 1 143 ? 1.398 -19.281 -21.094 1 98.88 143 ILE B O 1
ATOM 2956 N N . TYR B 1 144 ? 0.354 -18.016 -19.609 1 98.88 144 TYR B N 1
ATOM 2957 C CA . TYR B 1 144 ? -0.007 -16.953 -20.531 1 98.88 144 TYR B CA 1
ATOM 2958 C C . TYR B 1 144 ? 0.356 -15.586 -19.953 1 98.88 144 TYR B C 1
ATOM 2960 O O . TYR B 1 144 ? 0.299 -15.383 -18.734 1 98.88 144 TYR B O 1
ATOM 2968 N N . CYS B 1 145 ? 0.754 -14.727 -20.844 1 98.81 145 CYS B N 1
ATOM 2969 C CA . CYS B 1 145 ? 0.945 -13.312 -20.531 1 98.81 145 CYS B CA 1
ATOM 2970 C C . CYS B 1 145 ? -0.21 -12.477 -21.062 1 98.81 145 CYS B C 1
ATOM 2972 O O . CYS B 1 145 ? -0.605 -12.625 -22.219 1 98.81 145 CYS B O 1
ATOM 2974 N N . ARG B 1 146 ? -0.831 -11.711 -20.266 1 98.75 146 ARG B N 1
ATOM 2975 C CA . ARG B 1 146 ? -1.865 -10.766 -20.672 1 98.75 146 ARG B CA 1
ATOM 2976 C C . ARG B 1 146 ? -1.283 -9.367 -20.875 1 98.75 146 ARG B C 1
ATOM 2978 O O . ARG B 1 146 ? -0.63 -8.828 -19.984 1 98.75 146 ARG B O 1
ATOM 2985 N N . LEU B 1 147 ? -1.54 -8.742 -21.969 1 98.31 147 LEU B N 1
ATOM 2986 C CA . LEU B 1 147 ? -0.812 -7.539 -22.359 1 98.31 147 LEU B CA 1
ATOM 2987 C C . LEU B 1 147 ? -1.678 -6.297 -22.172 1 98.31 147 LEU B C 1
ATOM 2989 O O . LEU B 1 147 ? -2.906 -6.395 -22.109 1 98.31 147 LEU B O 1
ATOM 2993 N N . HIS B 1 148 ? -1.014 -5.09 -22 1 97.69 148 HIS B N 1
ATOM 2994 C CA . HIS B 1 148 ? -1.579 -3.746 -22.016 1 97.69 148 HIS B CA 1
ATOM 2995 C C . HIS B 1 148 ? -2.504 -3.525 -20.812 1 97.69 148 HIS B C 1
ATOM 2997 O O . HIS B 1 148 ? -3.607 -2.996 -20.969 1 97.69 148 HIS B O 1
ATOM 3003 N N . ILE B 1 149 ? -2.031 -4.016 -19.719 1 98.38 149 ILE B N 1
ATOM 3004 C CA . ILE B 1 149 ? -2.719 -3.773 -18.453 1 98.38 149 ILE B CA 1
ATOM 3005 C C . ILE B 1 149 ? -2.521 -2.318 -18.031 1 98.38 149 ILE B C 1
ATOM 3007 O O . ILE B 1 149 ? -1.414 -1.784 -18.125 1 98.38 149 ILE B O 1
ATOM 3011 N N . LYS B 1 150 ? -3.551 -1.655 -17.656 1 98.06 150 LYS B N 1
ATOM 3012 C CA . LYS B 1 150 ? -3.518 -0.296 -17.125 1 98.06 150 LYS B CA 1
ATOM 3013 C C . LYS B 1 150 ? -4.402 -0.166 -15.883 1 98.06 150 LYS B C 1
ATOM 3015 O O . LYS B 1 150 ? -5.324 -0.96 -15.688 1 98.06 150 LYS B O 1
ATOM 3020 N N . PRO B 1 151 ? -4.137 0.83 -15.078 1 97.81 151 PRO B N 1
ATOM 3021 C CA . PRO B 1 151 ? -4.961 1.034 -13.883 1 97.81 151 PRO B CA 1
ATOM 3022 C C . PRO B 1 151 ? -6.438 1.236 -14.219 1 97.81 151 PRO B C 1
ATOM 3024 O O . PRO B 1 151 ? -7.309 0.855 -13.43 1 97.81 151 PRO B O 1
ATOM 3027 N N . VAL B 1 152 ? -6.727 1.856 -15.367 1 98 152 VAL B N 1
ATOM 3028 C CA . VAL B 1 152 ? -8.109 2.137 -15.75 1 98 152 VAL B CA 1
ATOM 3029 C C . VAL B 1 152 ? -8.609 1.056 -16.703 1 98 152 VAL B C 1
ATOM 3031 O O . VAL B 1 152 ? -9.734 1.128 -17.203 1 98 152 VAL B O 1
ATOM 3034 N N . PHE B 1 153 ? -7.809 0.142 -17.062 1 98.69 153 PHE B N 1
ATOM 3035 C CA . PHE B 1 153 ? -8.094 -0.917 -18.016 1 98.69 153 PHE B CA 1
ATOM 3036 C C . PHE B 1 153 ? -7.422 -2.221 -17.609 1 98.69 153 PHE B C 1
ATOM 3038 O O . PHE B 1 153 ? -6.535 -2.715 -18.312 1 98.69 153 PHE B O 1
ATOM 3045 N N . CYS B 1 154 ? -7.945 -2.854 -16.516 1 98.81 154 CYS B N 1
ATOM 3046 C CA . CYS B 1 154 ? -7.316 -4.023 -15.906 1 98.81 154 CYS B CA 1
ATOM 3047 C C . CYS B 1 154 ? -7.516 -5.258 -16.766 1 98.81 154 CYS B C 1
ATOM 3049 O O . CYS B 1 154 ? -6.793 -6.25 -16.625 1 98.81 154 CYS B O 1
ATOM 3051 N N . ILE B 1 155 ? -8.453 -5.223 -17.734 1 98.69 155 ILE B N 1
ATOM 3052 C CA . ILE B 1 155 ? -8.789 -6.371 -18.562 1 98.69 155 ILE B CA 1
ATOM 3053 C C . ILE B 1 155 ? -7.68 -6.605 -19.578 1 98.69 155 ILE B C 1
ATOM 3055 O O . ILE B 1 155 ? -7.508 -7.723 -20.078 1 98.69 155 ILE B O 1
ATOM 3059 N N . GLY B 1 156 ? -6.945 -5.484 -19.891 1 98.5 156 GLY B N 1
ATOM 3060 C CA . GLY B 1 156 ? -5.926 -5.602 -20.922 1 98.5 156 GLY B CA 1
ATOM 3061 C C . GLY B 1 156 ? -6.496 -5.922 -22.297 1 98.5 156 GLY B C 1
ATOM 3062 O O . GLY B 1 156 ? -7.613 -5.516 -22.625 1 98.5 156 GLY B O 1
ATOM 3063 N N . THR B 1 157 ? -5.68 -6.617 -23.172 1 98.19 157 THR B N 1
ATOM 3064 C CA . THR B 1 157 ? -6.152 -6.77 -24.547 1 98.19 157 THR B CA 1
ATOM 3065 C C . THR B 1 157 ? -6.211 -8.242 -24.922 1 98.19 157 THR B C 1
ATOM 3067 O O . THR B 1 157 ? -7.27 -8.742 -25.312 1 98.19 157 THR B O 1
ATOM 3070 N N . HIS B 1 158 ? -5.098 -8.992 -24.875 1 97.75 158 HIS B N 1
ATOM 3071 C CA . HIS B 1 158 ? -5.105 -10.383 -25.312 1 97.75 158 HIS B CA 1
ATOM 3072 C C . HIS B 1 158 ? -4.062 -11.203 -24.562 1 97.75 158 HIS B C 1
ATOM 3074 O O . HIS B 1 158 ? -3.158 -10.641 -23.938 1 97.75 158 HIS B O 1
ATOM 3080 N N . TRP B 1 159 ? -4.277 -12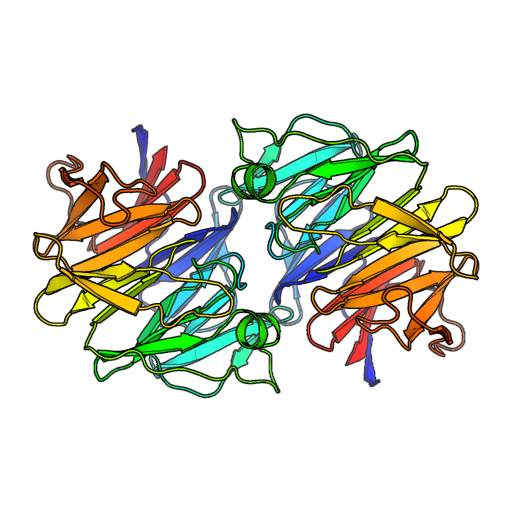.508 -24.672 1 98.62 159 TRP B N 1
ATOM 3081 C CA . TRP B 1 159 ? -3.352 -13.469 -24.078 1 98.62 159 TRP B CA 1
ATOM 3082 C C . TRP B 1 159 ? -2.252 -13.844 -25.078 1 98.62 159 TRP B C 1
ATOM 3084 O O . TRP B 1 159 ? -2.516 -14.031 -26.266 1 98.62 159 TRP B O 1
ATOM 3094 N N . LEU B 1 160 ? -1.076 -13.922 -24.578 1 98.56 160 LEU B N 1
ATOM 3095 C CA . LEU B 1 160 ? 0.033 -14.547 -25.297 1 98.56 160 LEU B CA 1
ATOM 3096 C C . LEU B 1 160 ? 0.534 -15.781 -24.547 1 98.56 160 LEU B C 1
ATOM 3098 O O . LEU B 1 160 ? 0.938 -15.688 -23.391 1 98.56 160 LEU B O 1
ATOM 3102 N N . ARG B 1 161 ? 0.473 -16.875 -25.172 1 98.38 161 ARG B N 1
ATOM 3103 C CA . ARG B 1 161 ? 1.016 -18.078 -24.547 1 98.38 161 ARG B CA 1
ATOM 3104 C C . ARG B 1 161 ? 2.541 -18.047 -24.547 1 98.38 161 ARG B C 1
ATOM 3106 O O . ARG B 1 161 ? 3.16 -17.734 -25.562 1 98.38 161 ARG B O 1
ATOM 3113 N N . VAL B 1 162 ? 3.098 -18.344 -23.453 1 98.44 162 VAL B N 1
ATOM 3114 C CA . VAL B 1 162 ? 4.543 -18.484 -23.312 1 98.44 162 VAL B CA 1
ATOM 3115 C C . VAL B 1 162 ? 4.898 -19.938 -22.984 1 98.44 162 VAL B C 1
ATOM 3117 O O . VAL B 1 162 ? 4.105 -20.641 -22.375 1 98.44 162 VAL B O 1
ATOM 3120 N N . PRO B 1 163 ? 6.07 -20.422 -23.469 1 98 163 PRO B N 1
ATOM 3121 C CA . PRO B 1 163 ? 6.41 -21.828 -23.266 1 98 163 PRO B CA 1
ATOM 3122 C C . PRO B 1 163 ? 6.516 -22.203 -21.781 1 98 163 PRO B C 1
ATOM 3124 O O . PRO B 1 163 ? 6.906 -21.375 -20.953 1 98 163 PRO B O 1
ATOM 3127 N N . GLY B 1 164 ? 6.203 -23.453 -21.547 1 98 164 GLY B N 1
ATOM 3128 C CA . GLY B 1 164 ? 6.387 -23.984 -20.219 1 98 164 GLY B CA 1
ATOM 3129 C C . GLY B 1 164 ? 5.094 -24.469 -19.578 1 98 164 GLY B C 1
ATOM 3130 O O . GLY B 1 164 ? 4.008 -24.156 -20.078 1 98 164 GLY B O 1
ATOM 3131 N N . ARG B 1 165 ? 5.215 -25.266 -18.562 1 98.56 165 ARG B N 1
ATOM 3132 C CA . ARG B 1 165 ? 4.113 -25.75 -17.734 1 98.56 165 ARG B CA 1
ATOM 3133 C C . ARG B 1 165 ? 4.344 -25.422 -16.266 1 98.56 165 ARG B C 1
ATOM 3135 O O . ARG B 1 165 ? 5.352 -25.828 -15.68 1 98.56 165 ARG B O 1
ATOM 3142 N N . PHE B 1 166 ? 3.396 -24.75 -15.703 1 98.88 166 PHE B N 1
ATOM 3143 C CA . PHE B 1 166 ? 3.652 -24.188 -14.375 1 98.88 166 PHE B CA 1
ATOM 3144 C C . PHE B 1 166 ? 2.459 -24.422 -13.461 1 98.88 166 PHE B C 1
ATOM 3146 O O . PHE B 1 166 ? 1.367 -24.766 -13.922 1 98.88 166 PHE B O 1
ATOM 3153 N N . ARG B 1 167 ? 2.689 -24.328 -12.156 1 98.75 167 ARG B N 1
ATOM 3154 C CA . ARG B 1 167 ? 1.666 -24.406 -11.117 1 98.75 167 ARG B CA 1
ATOM 3155 C C . ARG B 1 167 ? 1.154 -23.016 -10.734 1 98.75 167 ARG B C 1
ATOM 3157 O O . ARG B 1 167 ? -0.036 -22.844 -10.461 1 98.75 167 ARG B O 1
ATOM 3164 N N . MET B 1 168 ? 2.01 -22.078 -10.695 1 98.81 168 MET B N 1
ATOM 3165 C CA . MET B 1 168 ? 1.678 -20.703 -10.312 1 98.81 168 MET B CA 1
ATOM 3166 C C . MET B 1 168 ? 2.707 -19.734 -10.867 1 98.81 168 MET B C 1
ATOM 3168 O O . MET B 1 168 ? 3.779 -20.141 -11.32 1 98.81 168 MET B O 1
ATOM 3172 N N . VAL B 1 169 ? 2.363 -18.484 -10.859 1 98.94 169 VAL B N 1
ATOM 3173 C CA . VAL B 1 169 ? 3.189 -17.391 -11.383 1 98.94 169 VAL B CA 1
ATOM 3174 C C . VAL B 1 169 ? 2.992 -16.141 -10.539 1 98.94 169 VAL B C 1
ATOM 3176 O O . VAL B 1 169 ? 1.887 -15.875 -10.062 1 98.94 169 VAL B O 1
ATOM 3179 N N . GLU B 1 170 ? 4.051 -15.461 -10.266 1 98.75 170 GLU B N 1
ATOM 3180 C CA . GLU B 1 170 ? 4.035 -14.211 -9.508 1 98.75 170 GLU B CA 1
ATOM 3181 C C . GLU B 1 170 ? 4.723 -13.094 -10.281 1 98.75 170 GLU B C 1
ATOM 3183 O O . GLU B 1 170 ? 5.809 -13.289 -10.828 1 98.75 170 GLU B O 1
ATOM 3188 N N . VAL B 1 171 ? 4.047 -12 -10.328 1 98.5 171 VAL B N 1
ATOM 3189 C CA . VAL B 1 171 ? 4.598 -10.805 -10.969 1 98.5 171 VAL B CA 1
ATOM 3190 C C . VAL B 1 171 ? 4.895 -9.75 -9.914 1 98.5 171 VAL B C 1
ATOM 3192 O O . VAL B 1 171 ? 4.023 -9.391 -9.117 1 98.5 171 VAL B O 1
ATOM 3195 N N . GLY B 1 172 ? 6.129 -9.281 -9.906 1 96 172 GLY B N 1
ATOM 3196 C CA . GLY B 1 172 ? 6.504 -8.219 -8.984 1 96 172 GLY B CA 1
ATOM 3197 C C . GLY B 1 172 ? 6.039 -6.848 -9.43 1 96 172 GLY B C 1
ATOM 3198 O O . GLY B 1 172 ? 5.723 -6.645 -10.602 1 96 172 GLY B O 1
ATOM 3199 N N . SER B 1 173 ? 6.012 -5.93 -8.5 1 90 173 SER B N 1
ATOM 3200 C CA . SER B 1 173 ? 5.625 -4.555 -8.812 1 90 173 SER B CA 1
ATOM 3201 C C . SER B 1 173 ? 6.621 -3.898 -9.758 1 90 173 SER B C 1
ATOM 3203 O O . SER B 1 173 ? 6.344 -2.838 -10.32 1 90 173 SER B O 1
ATOM 3205 N N . ASP B 1 174 ? 7.754 -4.508 -9.922 1 92.38 174 ASP B N 1
ATOM 3206 C CA . ASP B 1 174 ? 8.75 -4 -10.859 1 92.38 174 ASP B CA 1
ATOM 3207 C C . ASP B 1 174 ? 8.672 -4.727 -12.195 1 92.38 174 ASP B C 1
ATOM 3209 O O . ASP B 1 174 ? 9.5 -4.496 -13.086 1 92.38 174 ASP B O 1
ATOM 3213 N N . GLY B 1 175 ? 7.801 -5.641 -12.281 1 95.06 175 GLY B N 1
ATOM 3214 C CA . GLY B 1 175 ? 7.57 -6.324 -13.547 1 95.06 175 GLY B CA 1
ATOM 3215 C C . GLY B 1 175 ? 8.289 -7.656 -13.641 1 95.06 175 GLY B C 1
ATOM 3216 O O . GLY B 1 175 ? 8.117 -8.383 -14.625 1 95.06 175 GLY B O 1
ATOM 3217 N N . THR B 1 176 ? 9.062 -8.039 -12.656 1 96.81 176 THR B N 1
ATOM 3218 C CA . THR B 1 176 ? 9.711 -9.344 -12.672 1 96.81 176 THR B CA 1
ATOM 3219 C C . THR B 1 176 ? 8.68 -10.469 -12.594 1 96.81 176 THR B C 1
ATOM 3221 O O . THR B 1 176 ? 7.605 -10.297 -12.023 1 96.81 176 THR B O 1
ATOM 3224 N N . VAL B 1 177 ? 9.039 -11.562 -13.148 1 98.69 177 VAL B N 1
ATOM 3225 C CA . VAL B 1 177 ? 8.102 -12.688 -13.188 1 98.69 177 VAL B CA 1
ATOM 3226 C C . VAL B 1 177 ? 8.805 -13.961 -12.719 1 98.69 177 VAL B C 1
ATOM 3228 O O . VAL B 1 177 ? 9.859 -14.328 -13.258 1 98.69 177 VAL B O 1
ATOM 3231 N N . PHE B 1 178 ? 8.273 -14.609 -11.766 1 98.81 178 PHE B N 1
ATOM 3232 C CA . PHE B 1 178 ? 8.719 -15.906 -11.25 1 98.81 178 PHE B CA 1
ATOM 3233 C C . PHE B 1 178 ? 7.594 -16.938 -11.328 1 98.81 178 PHE B C 1
ATOM 3235 O O . PHE B 1 178 ? 6.414 -16.578 -11.234 1 98.81 178 PHE B O 1
ATOM 3242 N N . ALA B 1 179 ? 7.934 -18.109 -11.492 1 98.88 179 ALA B N 1
ATOM 3243 C CA . ALA B 1 179 ? 6.926 -19.172 -11.57 1 98.88 179 ALA B CA 1
ATOM 3244 C C . ALA B 1 179 ? 7.457 -20.469 -10.984 1 98.88 179 ALA B C 1
ATOM 3246 O O . ALA B 1 179 ? 8.672 -20.672 -10.883 1 98.88 179 ALA B O 1
ATOM 3247 N N . ILE B 1 180 ? 6.598 -21.281 -10.555 1 98.88 180 ILE B N 1
ATOM 3248 C CA . ILE B 1 180 ? 6.922 -22.625 -10.086 1 98.88 180 ILE B CA 1
ATOM 3249 C C . ILE B 1 180 ? 6.359 -23.656 -11.062 1 98.88 180 ILE B C 1
ATOM 3251 O O . ILE B 1 180 ? 5.152 -23.688 -11.305 1 98.88 180 ILE B O 1
ATOM 3255 N N . ASP B 1 181 ? 7.219 -24.516 -11.586 1 98.44 181 ASP B N 1
ATOM 3256 C CA . ASP B 1 181 ? 6.766 -25.438 -12.625 1 98.44 181 ASP B CA 1
ATOM 3257 C C . ASP B 1 181 ? 6.098 -26.672 -12.016 1 98.44 181 ASP B C 1
ATOM 3259 O O . ASP B 1 181 ? 5.961 -26.766 -10.797 1 98.44 181 ASP B O 1
ATOM 3263 N N . ILE B 1 182 ? 5.629 -27.578 -12.859 1 97.5 182 ILE B N 1
ATOM 3264 C CA . ILE B 1 182 ? 4.844 -28.734 -12.453 1 97.5 182 ILE B CA 1
ATOM 3265 C C . ILE B 1 182 ? 5.711 -29.672 -11.609 1 97.5 182 ILE B C 1
ATOM 3267 O O . ILE B 1 182 ? 5.199 -30.578 -10.938 1 97.5 182 ILE B O 1
ATOM 3271 N N . HIS B 1 183 ? 7.043 -29.531 -11.609 1 97.06 183 HIS B N 1
ATOM 3272 C CA . HIS B 1 183 ? 7.961 -30.328 -10.805 1 97.06 183 HIS B CA 1
ATOM 3273 C C . HIS B 1 183 ? 8.406 -29.562 -9.562 1 97.06 183 HIS B C 1
ATOM 3275 O O . HIS B 1 183 ? 9.398 -29.938 -8.93 1 97.06 183 HIS B O 1
ATOM 3281 N N . TRP B 1 184 ? 7.82 -28.406 -9.25 1 98.38 184 TRP B N 1
ATOM 3282 C CA . TRP B 1 184 ? 7.988 -27.625 -8.031 1 98.38 184 TRP B CA 1
ATOM 3283 C C . TRP B 1 184 ? 9.312 -26.875 -8.039 1 98.38 184 TRP B C 1
ATOM 3285 O O . TRP B 1 184 ? 9.867 -26.562 -6.984 1 98.38 184 TRP B O 1
ATOM 3295 N N . ARG B 1 185 ? 9.844 -26.672 -9.234 1 98.44 185 ARG B N 1
ATOM 3296 C CA . ARG B 1 185 ? 11.078 -25.906 -9.391 1 98.44 185 ARG B CA 1
ATOM 3297 C C . ARG B 1 185 ? 10.773 -24.438 -9.703 1 98.44 185 ARG B C 1
ATOM 3299 O O . ARG B 1 185 ? 9.781 -24.141 -10.375 1 98.44 185 ARG B O 1
ATOM 3306 N N . VAL B 1 186 ? 11.641 -23.516 -9.258 1 98.5 186 VAL B N 1
ATOM 3307 C CA . VAL B 1 186 ? 11.422 -22.078 -9.391 1 98.5 186 VAL B CA 1
ATOM 3308 C C . VAL B 1 186 ? 12.117 -21.562 -10.648 1 98.5 186 VAL B C 1
ATOM 3310 O O . VAL B 1 186 ? 13.281 -21.875 -10.891 1 98.5 186 VAL B O 1
ATOM 3313 N N . PHE B 1 187 ? 11.391 -20.812 -11.406 1 98.69 187 PHE B N 1
ATOM 3314 C CA . PHE B 1 187 ? 11.914 -20.188 -12.617 1 98.69 187 PHE B CA 1
ATOM 3315 C C . PHE B 1 187 ? 11.727 -18.672 -12.57 1 98.69 187 PHE B C 1
ATOM 3317 O O . PHE B 1 187 ? 10.797 -18.172 -11.938 1 98.69 187 PHE B O 1
ATOM 3324 N N . ARG B 1 188 ? 12.602 -18 -13.25 1 98.5 188 ARG B N 1
ATOM 3325 C CA . ARG B 1 188 ? 12.453 -16.578 -13.539 1 98.5 188 ARG B CA 1
ATOM 3326 C C . ARG B 1 188 ? 12.328 -16.328 -15.039 1 98.5 188 ARG B C 1
ATOM 3328 O O . ARG B 1 188 ? 13.016 -16.969 -15.836 1 98.5 188 ARG B O 1
ATOM 3335 N N . ARG B 1 189 ? 11.367 -15.508 -15.414 1 98.69 189 ARG B N 1
ATOM 3336 C CA . ARG B 1 189 ? 11.273 -15.086 -16.812 1 98.69 189 ARG B CA 1
ATOM 3337 C C . ARG B 1 189 ? 12.305 -14 -17.125 1 98.69 189 ARG B C 1
ATOM 3339 O O . ARG B 1 189 ? 12.398 -13 -16.406 1 98.69 189 ARG B O 1
ATOM 3346 N N . VAL B 1 190 ? 13.117 -14.125 -18.094 1 98.38 190 VAL B N 1
ATOM 3347 C CA . VAL B 1 190 ? 14.125 -13.125 -18.422 1 98.38 190 VAL B CA 1
ATOM 3348 C C . VAL B 1 190 ? 13.828 -12.5 -19.781 1 98.38 190 VAL B C 1
ATOM 3350 O O . VAL B 1 190 ? 13.102 -13.086 -20.594 1 98.38 190 VAL B O 1
ATOM 3353 N N . GLY B 1 191 ? 14.367 -11.289 -19.953 1 98 191 GLY B N 1
ATOM 3354 C CA . GLY B 1 191 ? 14.242 -10.602 -21.234 1 98 191 GLY B CA 1
ATOM 3355 C C . GLY B 1 191 ? 12.953 -9.812 -21.359 1 98 191 GLY B C 1
ATOM 3356 O O . GLY B 1 191 ? 12.523 -9.484 -22.469 1 98 191 GLY B O 1
ATOM 3357 N N . ILE B 1 192 ? 12.25 -9.578 -20.297 1 97.75 192 ILE B N 1
ATOM 3358 C CA . ILE B 1 192 ? 11.047 -8.75 -20.312 1 97.75 192 ILE B CA 1
ATOM 3359 C C . ILE B 1 192 ? 11.422 -7.297 -20.578 1 97.75 192 ILE B C 1
ATOM 3361 O O . ILE B 1 192 ? 12.32 -6.754 -19.922 1 97.75 192 ILE B O 1
ATOM 3365 N N . SER B 1 193 ? 10.805 -6.652 -21.547 1 96.38 193 SER B N 1
ATOM 3366 C CA . SER B 1 193 ? 11.008 -5.262 -21.922 1 96.38 193 SER B CA 1
ATOM 3367 C C . SER B 1 193 ? 9.727 -4.645 -22.484 1 96.38 193 SER B C 1
ATOM 3369 O O . SER B 1 193 ? 8.773 -5.355 -22.781 1 96.38 193 SER B O 1
ATOM 3371 N N . PRO B 1 194 ? 9.703 -3.342 -22.531 1 94.25 194 PRO B N 1
ATOM 3372 C CA . PRO B 1 194 ? 8.523 -2.74 -23.141 1 94.25 194 PRO B CA 1
ATOM 3373 C C . PRO B 1 194 ? 8.25 -3.283 -24.547 1 94.25 194 PRO B C 1
ATOM 3375 O O . PRO B 1 194 ? 7.09 -3.43 -24.938 1 94.25 194 PRO B O 1
ATOM 3378 N N . ALA B 1 195 ? 9.281 -3.541 -25.297 1 96.31 195 ALA B N 1
ATOM 3379 C CA . ALA B 1 195 ? 9.141 -4.047 -26.656 1 96.31 195 ALA B CA 1
ATOM 3380 C C . ALA B 1 195 ? 8.75 -5.523 -26.656 1 96.31 195 ALA B C 1
ATOM 3382 O O . ALA B 1 195 ? 8.18 -6.02 -27.625 1 96.31 195 ALA B O 1
ATOM 3383 N N . ARG B 1 196 ? 9.07 -6.211 -25.625 1 97.62 196 ARG B N 1
ATOM 3384 C CA . ARG B 1 196 ? 8.75 -7.625 -25.469 1 97.62 196 ARG B CA 1
ATOM 3385 C C . ARG B 1 196 ? 8.258 -7.918 -24.062 1 97.62 196 ARG B C 1
ATOM 3387 O O . ARG B 1 196 ? 8.938 -8.586 -23.281 1 97.62 196 ARG B O 1
ATOM 3394 N N . PRO B 1 197 ? 7.023 -7.527 -23.812 1 97.56 197 PRO B N 1
ATOM 3395 C CA . PRO B 1 197 ? 6.52 -7.59 -22.438 1 97.56 197 PRO B CA 1
ATOM 3396 C C . PRO B 1 197 ? 6.402 -9.016 -21.922 1 97.56 197 PRO B C 1
ATOM 3398 O O . PRO B 1 197 ? 6.352 -9.234 -20.703 1 97.56 197 PRO B O 1
ATOM 3401 N N . GLN B 1 198 ? 6.367 -10.055 -22.781 1 98.19 198 GLN B N 1
ATOM 3402 C CA . GLN B 1 198 ? 6.262 -11.445 -22.344 1 98.19 198 GLN B CA 1
ATOM 3403 C C . GLN B 1 198 ? 7.641 -12.047 -22.094 1 98.19 198 GLN B C 1
ATOM 3405 O O . GLN B 1 198 ? 7.75 -13.211 -21.703 1 98.19 198 GLN B O 1
ATOM 3410 N N . GLY B 1 199 ? 8.688 -11.258 -22.391 1 98.31 199 GLY B N 1
ATOM 3411 C CA . GLY B 1 199 ? 10.047 -11.719 -22.172 1 98.31 199 GLY B CA 1
ATOM 3412 C C . GLY B 1 199 ? 10.531 -12.711 -23.203 1 98.31 199 GLY B C 1
ATOM 3413 O O . GLY B 1 199 ? 9.906 -12.859 -24.266 1 98.31 199 GLY B O 1
ATOM 3414 N N . ILE B 1 200 ? 11.664 -13.375 -22.891 1 98.5 200 ILE B N 1
ATOM 3415 C CA . ILE B 1 200 ? 12.344 -14.172 -23.906 1 98.5 200 ILE B CA 1
ATOM 3416 C C . ILE B 1 200 ? 12.375 -15.641 -23.484 1 98.5 200 ILE B C 1
ATOM 3418 O O . ILE B 1 200 ? 11.992 -16.516 -24.25 1 98.5 200 ILE B O 1
ATOM 3422 N N . ARG B 1 201 ? 12.797 -15.922 -22.25 1 98.56 201 ARG B N 1
ATOM 3423 C CA . ARG B 1 201 ? 12.961 -17.312 -21.844 1 98.56 201 ARG B CA 1
ATOM 3424 C C . ARG B 1 201 ? 12.844 -17.469 -20.328 1 98.56 201 ARG B C 1
ATOM 3426 O O . ARG B 1 201 ? 12.906 -16.469 -19.594 1 98.56 201 ARG B O 1
ATOM 3433 N N . TRP B 1 202 ? 12.703 -18.719 -19.969 1 98.62 202 TRP B N 1
ATOM 3434 C CA . TRP B 1 202 ? 12.734 -19.062 -18.547 1 98.62 202 TRP B CA 1
ATOM 3435 C C . TRP B 1 202 ? 14.133 -19.484 -18.125 1 98.62 202 TRP B C 1
ATOM 3437 O O . TRP B 1 202 ? 14.836 -20.172 -18.859 1 98.62 202 TRP B O 1
ATOM 3447 N N . VAL B 1 203 ? 14.516 -19.031 -16.969 1 98.31 203 VAL B N 1
ATOM 3448 C CA . VAL B 1 203 ? 15.766 -19.453 -16.344 1 98.31 203 VAL B CA 1
ATOM 3449 C C . VAL B 1 203 ? 15.469 -20.172 -15.039 1 98.31 203 VAL B C 1
ATOM 3451 O O . VAL B 1 203 ? 14.781 -19.641 -14.164 1 98.31 203 VAL B O 1
ATOM 3454 N N . LEU B 1 204 ? 16 -21.344 -14.898 1 97.25 204 LEU B N 1
ATOM 3455 C CA . LEU B 1 204 ? 15.797 -22.188 -13.719 1 97.25 204 LEU B CA 1
ATOM 3456 C C . LEU B 1 204 ? 16.703 -21.734 -12.57 1 97.25 204 LEU B C 1
ATOM 3458 O O . LEU B 1 204 ? 17.891 -21.484 -12.773 1 97.25 204 LEU B O 1
ATOM 3462 N N . PHE B 1 205 ? 16.125 -21.484 -11.367 1 95.56 205 PHE B N 1
ATOM 3463 C CA . PHE B 1 205 ? 16.938 -21.359 -10.164 1 95.56 205 PHE B CA 1
ATOM 3464 C C . PHE B 1 205 ? 17.359 -22.719 -9.648 1 95.56 205 PHE B C 1
ATOM 3466 O O . PHE B 1 205 ? 16.531 -23.594 -9.406 1 95.56 205 PHE B O 1
ATOM 3473 N N . ASN B 1 206 ? 18.578 -22.859 -9.461 1 91.5 206 ASN B N 1
ATOM 3474 C CA . ASN B 1 206 ? 19.094 -24.156 -9.031 1 91.5 206 ASN B CA 1
ATOM 3475 C C . ASN B 1 206 ? 19.078 -24.297 -7.512 1 91.5 206 ASN B C 1
ATOM 3477 O O . ASN B 1 206 ? 20.031 -23.891 -6.84 1 91.5 206 ASN B O 1
ATOM 3481 N N . PHE B 1 207 ? 18.031 -24.781 -6.965 1 91.38 207 PHE B N 1
ATOM 3482 C CA . PHE B 1 207 ? 17.922 -25.156 -5.562 1 91.38 207 PHE B CA 1
ATOM 3483 C C . PHE B 1 207 ? 17.984 -26.672 -5.41 1 91.38 207 PHE B C 1
ATOM 3485 O O . PHE B 1 207 ? 16.938 -27.328 -5.281 1 91.38 207 PHE B O 1
ATOM 3492 N N . VAL B 1 208 ? 19.109 -27.266 -5.57 1 85.19 208 VAL B N 1
ATOM 3493 C CA . VAL B 1 208 ? 19.312 -28.703 -5.656 1 85.19 208 VAL B CA 1
ATOM 3494 C C . VAL B 1 208 ? 18.5 -29.406 -4.566 1 85.19 208 VAL B C 1
ATOM 3496 O O . VAL B 1 208 ? 18.688 -29.141 -3.377 1 85.19 208 VAL B O 1
ATOM 3499 N N . GLY B 1 209 ? 17.562 -30.234 -5.051 1 90.06 209 GLY B N 1
ATOM 3500 C CA . GLY B 1 209 ? 16.828 -31.141 -4.184 1 90.06 209 GLY B CA 1
ATOM 3501 C C . GLY B 1 209 ? 15.68 -30.469 -3.459 1 90.06 209 GLY B C 1
ATOM 3502 O O . GLY B 1 209 ? 15.008 -31.109 -2.641 1 90.06 209 GLY B O 1
ATOM 3503 N N . ARG B 1 210 ? 15.477 -29.25 -3.678 1 95.38 210 ARG B N 1
ATOM 3504 C CA . ARG B 1 210 ? 14.398 -28.547 -2.977 1 95.38 210 ARG B CA 1
ATOM 3505 C C . ARG B 1 210 ? 13.195 -28.344 -3.885 1 95.38 210 ARG B C 1
ATOM 3507 O O . ARG B 1 210 ? 13.344 -28.203 -5.102 1 95.38 210 ARG B O 1
ATOM 3514 N N . ARG B 1 211 ? 11.992 -28.406 -3.33 1 98.19 211 ARG B N 1
ATOM 3515 C CA . ARG B 1 211 ? 10.719 -28.234 -4.02 1 98.19 211 ARG B CA 1
ATOM 3516 C C . ARG B 1 211 ? 9.898 -27.109 -3.389 1 98.19 211 ARG B C 1
ATOM 3518 O O . ARG B 1 211 ? 9.805 -27.031 -2.162 1 98.19 211 ARG B O 1
ATOM 3525 N N . PHE B 1 212 ? 9.297 -26.344 -4.219 1 98.75 212 PHE B N 1
ATOM 3526 C CA . PHE B 1 212 ? 8.633 -25.141 -3.715 1 98.75 212 PHE B CA 1
ATOM 3527 C C . PHE B 1 212 ? 7.176 -25.094 -4.152 1 98.75 212 PHE B C 1
ATOM 3529 O O . PHE B 1 212 ? 6.848 -25.484 -5.277 1 98.75 212 PHE B O 1
ATOM 3536 N N . ARG B 1 213 ? 6.301 -24.578 -3.334 1 98.69 213 ARG B N 1
ATOM 3537 C CA . ARG B 1 213 ? 4.887 -24.484 -3.672 1 98.69 213 ARG B CA 1
ATOM 3538 C C . ARG B 1 213 ? 4.465 -23.047 -3.912 1 98.69 213 ARG B C 1
ATOM 3540 O O . ARG B 1 213 ? 3.389 -22.781 -4.457 1 98.69 213 ARG B O 1
ATOM 3547 N N . HIS B 1 214 ? 5.25 -22.094 -3.473 1 98.88 214 HIS B N 1
ATOM 3548 C CA . HIS B 1 214 ? 4.887 -20.703 -3.656 1 98.88 214 HIS B CA 1
ATOM 3549 C C . HIS B 1 214 ? 6.125 -19.812 -3.752 1 98.88 214 HIS B C 1
ATOM 3551 O O . HIS B 1 214 ? 7.156 -20.109 -3.148 1 98.88 214 HIS B O 1
ATOM 3557 N N . VAL B 1 215 ? 6.055 -18.703 -4.496 1 98.81 215 VAL B N 1
ATOM 3558 C CA . VAL B 1 215 ? 7.156 -17.766 -4.691 1 98.81 215 VAL B CA 1
ATOM 3559 C C . VAL B 1 215 ? 6.617 -16.328 -4.746 1 98.81 215 VAL B C 1
ATOM 3561 O O . VAL B 1 215 ? 5.492 -16.109 -5.199 1 98.81 215 VAL B O 1
ATOM 3564 N N . THR B 1 216 ? 7.266 -15.422 -4.281 1 98.69 216 THR B N 1
ATOM 3565 C CA . THR B 1 216 ? 7.023 -14 -4.449 1 98.69 216 THR B CA 1
ATOM 3566 C C . THR B 1 216 ? 8.32 -13.211 -4.328 1 98.69 216 THR B C 1
ATOM 3568 O O . THR B 1 216 ? 9.312 -13.711 -3.795 1 98.69 216 THR B O 1
ATOM 3571 N N . ALA B 1 217 ? 8.328 -12.047 -4.898 1 97.81 217 ALA B N 1
ATOM 3572 C CA . ALA B 1 217 ? 9.531 -11.211 -4.84 1 97.81 217 ALA B CA 1
ATOM 3573 C C . ALA B 1 217 ? 9.164 -9.742 -4.688 1 97.81 217 ALA B C 1
ATOM 3575 O O . ALA B 1 217 ? 8.148 -9.289 -5.223 1 97.81 217 ALA B O 1
ATOM 3576 N N . ASP B 1 218 ? 9.969 -9.07 -3.963 1 97.62 218 ASP B N 1
ATOM 3577 C CA . ASP B 1 218 ? 9.805 -7.637 -3.762 1 97.62 218 ASP B CA 1
ATOM 3578 C C . ASP B 1 218 ? 11.125 -6.977 -3.381 1 97.62 218 ASP B C 1
ATOM 3580 O O . ASP B 1 218 ? 11.828 -7.457 -2.49 1 97.62 218 ASP B O 1
ATOM 3584 N N . LEU B 1 219 ? 11.469 -5.906 -4.109 1 96.81 219 LEU B N 1
ATOM 3585 C CA . LEU B 1 219 ? 12.586 -5.027 -3.77 1 96.81 219 LEU B CA 1
ATOM 3586 C C . LEU B 1 219 ? 13.867 -5.828 -3.578 1 96.81 219 LEU B C 1
ATOM 3588 O O . LEU B 1 219 ? 14.578 -5.652 -2.582 1 96.81 219 LEU B O 1
ATOM 3592 N N . GLY B 1 220 ? 14.078 -6.789 -4.453 1 94.38 220 GLY B N 1
ATOM 3593 C CA . GLY B 1 220 ? 15.344 -7.512 -4.508 1 94.38 220 GLY B CA 1
ATOM 3594 C C . GLY B 1 220 ? 15.359 -8.75 -3.629 1 94.38 220 GLY B C 1
ATOM 3595 O O . GLY B 1 220 ? 16.375 -9.453 -3.559 1 94.38 220 GLY B O 1
ATOM 3596 N N . THR B 1 221 ? 14.305 -9.016 -2.941 1 96.56 221 THR B N 1
ATOM 3597 C CA . THR B 1 221 ? 14.211 -10.195 -2.086 1 96.56 221 THR B CA 1
ATOM 3598 C C . THR B 1 221 ? 13.258 -11.227 -2.686 1 96.56 221 THR B C 1
ATOM 3600 O O . THR B 1 221 ? 12.156 -10.891 -3.111 1 96.56 221 THR B O 1
ATOM 3603 N N . LEU B 1 222 ? 13.711 -12.422 -2.762 1 97.44 222 LEU B N 1
ATOM 3604 C CA . LEU B 1 222 ? 12.906 -13.562 -3.193 1 97.44 222 LEU B CA 1
ATOM 3605 C C . LEU B 1 222 ? 12.453 -14.391 -1.995 1 97.44 222 LEU B C 1
ATOM 3607 O O . LEU B 1 222 ? 13.273 -14.797 -1.167 1 97.44 222 LEU B O 1
ATOM 3611 N N . TRP B 1 223 ? 11.172 -14.594 -1.881 1 98.44 223 TRP B N 1
ATOM 3612 C CA . TRP B 1 223 ? 10.578 -15.438 -0.846 1 98.44 223 TRP B CA 1
ATOM 3613 C C . TRP B 1 223 ? 10.023 -16.719 -1.443 1 98.44 223 TRP B C 1
ATOM 3615 O O . TRP B 1 223 ? 9.258 -16.688 -2.41 1 98.44 223 TRP B O 1
ATOM 3625 N N . LEU B 1 224 ? 10.383 -17.797 -0.837 1 98.62 224 LEU B N 1
ATOM 3626 C CA . LEU B 1 224 ? 9.969 -19.109 -1.316 1 98.62 224 LEU B CA 1
ATOM 3627 C C . LEU B 1 224 ? 9.344 -19.922 -0.191 1 98.62 224 LEU B C 1
ATOM 3629 O O . LEU B 1 224 ? 9.797 -19.859 0.955 1 98.62 224 LEU B O 1
ATOM 3633 N N . VAL B 1 225 ? 8.328 -20.609 -0.503 1 98.88 225 VAL B N 1
ATOM 3634 C CA . VAL B 1 225 ? 7.734 -21.594 0.405 1 98.88 225 VAL B CA 1
ATOM 3635 C C . VAL B 1 225 ? 7.965 -23 -0.129 1 98.88 225 VAL B C 1
ATOM 3637 O O . VAL B 1 225 ? 7.52 -23.344 -1.229 1 98.88 225 VAL B O 1
ATOM 3640 N N . GLU B 1 226 ? 8.633 -23.781 0.62 1 98.62 226 GLU B N 1
ATOM 3641 C CA . GLU B 1 226 ? 8.82 -25.172 0.24 1 98.62 226 GLU B CA 1
ATOM 3642 C C . GLU B 1 226 ? 7.52 -25.953 0.356 1 98.62 226 GLU B C 1
ATOM 3644 O O . GLU B 1 226 ? 6.578 -25.516 1.016 1 98.62 226 GLU B O 1
ATOM 3649 N N . THR B 1 227 ? 7.469 -27.156 -0.269 1 98.31 227 THR B N 1
ATOM 3650 C CA . THR B 1 227 ? 6.258 -27.969 -0.292 1 98.31 227 THR B CA 1
ATOM 3651 C C . THR B 1 227 ? 5.84 -28.359 1.122 1 98.31 227 THR B C 1
ATOM 3653 O O . THR B 1 227 ? 4.652 -28.547 1.393 1 98.31 227 THR B O 1
ATOM 3656 N N . ASN B 1 228 ? 6.77 -28.391 2.076 1 97.38 228 ASN B N 1
ATOM 3657 C CA . ASN B 1 228 ? 6.457 -28.75 3.459 1 97.38 228 ASN B CA 1
ATOM 3658 C C . ASN B 1 228 ? 6.172 -27.5 4.301 1 97.38 228 ASN B C 1
ATOM 3660 O O . ASN B 1 228 ? 5.945 -27.609 5.508 1 97.38 228 ASN B O 1
ATOM 3664 N N . GLY B 1 229 ? 6.285 -26.344 3.709 1 98.75 229 GLY B N 1
ATOM 3665 C CA . GLY B 1 229 ? 5.871 -25.109 4.375 1 98.75 229 GLY B CA 1
ATOM 3666 C C . GLY B 1 229 ? 7.035 -24.281 4.883 1 98.75 229 GLY B C 1
ATOM 3667 O O . GLY B 1 229 ? 6.852 -23.156 5.324 1 98.75 229 GLY B O 1
ATOM 3668 N N . ARG B 1 230 ? 8.25 -24.828 4.773 1 98.31 230 ARG B N 1
ATOM 3669 C CA . ARG B 1 230 ? 9.414 -24.078 5.211 1 98.31 230 ARG B CA 1
ATOM 3670 C C . ARG B 1 230 ? 9.633 -22.859 4.324 1 98.31 230 ARG B C 1
ATOM 3672 O O . ARG B 1 230 ? 9.383 -22.906 3.115 1 98.31 230 ARG B O 1
ATOM 3679 N N . LEU B 1 231 ? 10.125 -21.797 4.961 1 98.38 231 LEU B N 1
ATOM 3680 C CA . LEU B 1 231 ? 10.312 -20.547 4.246 1 98.38 231 LEU B CA 1
ATOM 3681 C C . LEU B 1 231 ? 11.797 -20.297 3.959 1 98.38 231 LEU B C 1
ATOM 3683 O O . LEU B 1 231 ? 12.648 -20.547 4.816 1 98.38 231 LEU B O 1
ATOM 3687 N N . ILE B 1 232 ? 12 -19.875 2.764 1 97.88 232 ILE B N 1
ATOM 3688 C CA . ILE B 1 232 ? 13.344 -19.484 2.346 1 97.88 232 ILE B CA 1
ATOM 3689 C C . ILE B 1 232 ? 13.328 -18.047 1.843 1 97.88 232 ILE B C 1
ATOM 3691 O O . ILE B 1 232 ? 12.453 -17.656 1.072 1 97.88 232 ILE B O 1
ATOM 3695 N N . ARG B 1 233 ? 14.203 -17.25 2.326 1 97.31 233 ARG B N 1
ATOM 3696 C CA . ARG B 1 233 ? 14.406 -15.867 1.922 1 97.31 233 ARG B CA 1
ATOM 3697 C C . ARG B 1 233 ? 15.742 -15.695 1.207 1 97.31 233 ARG B C 1
ATOM 3699 O O . ARG B 1 233 ? 16.797 -16.047 1.745 1 97.31 233 ARG B O 1
ATOM 3706 N N . CYS B 1 234 ? 15.703 -15.133 -0.042 1 96.56 234 CYS B N 1
ATOM 3707 C CA . CYS B 1 234 ? 16.906 -14.969 -0.848 1 96.56 234 CYS B CA 1
ATOM 3708 C C . CYS B 1 234 ? 17.125 -13.508 -1.206 1 96.56 234 CYS B C 1
ATOM 3710 O O . CYS B 1 234 ? 16.188 -12.805 -1.579 1 96.56 234 CYS B O 1
ATOM 3712 N N . GLN B 1 235 ? 18.391 -13.047 -1.099 1 93.44 235 GLN B N 1
ATOM 3713 C CA . GLN B 1 235 ? 18.766 -11.688 -1.465 1 93.44 235 GLN B CA 1
ATOM 3714 C C . GLN B 1 235 ? 20.062 -11.664 -2.258 1 93.44 235 GLN B C 1
ATOM 3716 O O . GLN B 1 235 ? 20.906 -12.547 -2.096 1 93.44 235 GLN B O 1
#

Foldseek 3Di:
DDKDWADDFFLEWEDEPNWIWTAHPQQWIWTDDPRDTDTQDDGFPEWEAYPLAIWGAHPQQFIWGQDPSDTATADDGFPYKYCQEPNKIWGAHPQQWIKIFANVQSNPDDNPGHTDIDTADDGFPEKEDEHFWIKGAHPQFWIWIAGGDHRHRNNGDDIDTDDAGFDYWYAHNVGWIWTQHPQQWIWTAAQDDPVRNNGDDIDTDDPDPWGFNYWYDYDQKIWTATPRRIIMIDD/DDKDWADDFFLEWEDEPHWIWTAHPQQWIWTDDPRDTDTQDDGFPEWEAYPLAIWGAHPQQFIWGQDPSDTATADDGFPYKYCAEPNKIWGAHPQQWIKIFANVQSNPDDNVGHTDIDTADDGFPEKEDEHFWIKGAHPQFWIWIAGGDHRHRNNGDDIDTDDAGFDYWYAHNVGWIWTQHPQQWIWTAAQDDPVRNNGDDIDTDDPDPWGFNYWYDYDQKIWTATPRRIIMIDD

Solvent-accessible surface area (backbone atoms only — not comparable to full-atom values): 22425 Å² total; per-residue (Å²): 124,52,71,43,80,42,86,66,61,30,62,39,58,21,34,20,56,36,41,35,38,34,20,28,87,85,16,44,31,30,32,44,45,56,91,41,75,40,79,41,85,64,66,28,61,34,54,23,32,21,40,40,18,40,35,31,16,25,82,85,15,39,28,33,34,41,41,65,27,32,72,23,64,33,78,62,63,23,61,38,57,24,17,28,18,58,24,19,38,32,21,15,24,87,85,16,43,29,34,26,20,30,20,76,38,38,67,56,44,42,72,88,34,62,52,62,72,42,80,37,90,64,60,21,65,28,41,20,23,13,49,48,36,32,34,32,14,24,85,88,12,47,32,30,32,34,37,68,29,37,41,88,38,53,74,38,76,51,77,40,80,47,93,65,52,29,65,39,53,32,32,18,68,85,57,49,38,38,34,27,28,78,82,21,41,47,31,35,57,38,68,60,37,92,93,34,71,80,34,72,47,76,42,78,57,88,52,86,94,58,45,36,68,36,57,30,36,41,91,76,32,38,41,35,23,29,72,86,12,44,31,37,42,29,74,123,52,69,43,80,43,84,66,59,29,61,40,55,22,33,21,55,35,42,37,39,33,18,27,87,86,15,46,31,31,32,45,45,55,91,40,75,40,80,42,84,64,66,28,62,34,54,23,33,21,40,39,19,41,37,32,15,24,81,86,15,39,28,33,35,41,42,66,27,32,73,24,65,34,78,62,64,23,60,38,58,24,17,27,17,58,23,18,37,33,22,14,24,89,86,15,43,29,36,26,21,29,20,75,37,37,67,56,42,42,73,90,33,62,50,62,74,42,80,37,90,64,60,21,65,27,43,20,24,13,50,48,34,32,35,32,14,24,86,89,12,47,33,32,32,34,37,67,28,37,39,90,37,51,74,38,74,53,78,40,80,46,92,65,51,28,65,36,52,31,32,18,68,85,57,48,38,37,35,27,29,79,82,21,42,46,30,36,56,37,68,61,37,92,93,35,71,80,33,72,47,79,44,77,57,87,54,87,94,58,44,35,70,34,57,30,36,41,92,75,33,40,40,36,24,28,73,87,12,45,31,35,43,28,74